Protein AF-A0A3M1CZM2-F1 (afdb_monomer_lite)

pLDDT: mean 78.61, std 16.04, range [31.3, 98.06]

Structure (mmCIF, N/CA/C/O backbone):
data_AF-A0A3M1CZM2-F1
#
_entry.id   AF-A0A3M1CZM2-F1
#
loop_
_atom_site.group_PDB
_atom_site.id
_atom_site.type_symbol
_atom_site.label_atom_id
_atom_site.label_alt_id
_atom_site.label_comp_id
_atom_site.label_asym_id
_atom_site.label_entity_id
_atom_site.label_seq_id
_atom_site.pdbx_PDB_ins_code
_atom_site.Cartn_x
_atom_site.Cartn_y
_atom_site.Cartn_z
_atom_site.occupancy
_atom_site.B_iso_or_equiv
_atom_site.auth_seq_id
_atom_site.auth_comp_id
_atom_site.auth_asym_id
_atom_site.auth_atom_id
_atom_site.pdbx_PDB_model_num
ATOM 1 N N . MET A 1 1 ? 29.796 25.997 25.587 1.00 50.44 1 MET A N 1
ATOM 2 C CA . MET A 1 1 ? 30.594 25.702 24.378 1.00 50.44 1 MET A CA 1
ATOM 3 C C . MET A 1 1 ? 29.702 25.393 23.178 1.00 50.44 1 MET A C 1
ATOM 5 O O . MET A 1 1 ? 29.888 26.042 22.162 1.00 50.44 1 MET A O 1
ATOM 9 N N . GLU A 1 2 ? 28.691 24.521 23.288 1.00 53.06 2 GLU A N 1
ATOM 10 C CA . GLU A 1 2 ? 27.811 24.169 22.147 1.00 53.06 2 GLU A CA 1
ATOM 11 C C . GLU A 1 2 ? 26.982 25.336 21.575 1.00 53.06 2 GLU A C 1
ATOM 13 O O . GLU A 1 2 ? 26.839 25.456 20.361 1.00 53.06 2 GLU A O 1
ATOM 18 N N . LEU A 1 3 ? 26.502 26.249 22.427 1.00 53.00 3 LEU A N 1
ATOM 19 C CA . LEU A 1 3 ? 25.772 27.451 21.992 1.00 53.00 3 LEU A CA 1
ATOM 20 C C . LEU A 1 3 ? 26.647 28.432 21.196 1.00 53.00 3 LEU A C 1
ATOM 22 O O . LEU A 1 3 ? 26.184 28.976 20.203 1.00 53.00 3 LEU A O 1
ATOM 26 N N . GLY A 1 4 ? 27.913 28.615 21.586 1.00 54.09 4 GLY A N 1
ATOM 27 C CA . GLY A 1 4 ? 28.852 29.476 20.853 1.00 54.09 4 GLY A CA 1
ATOM 28 C C . GLY A 1 4 ? 29.170 28.917 19.465 1.00 54.09 4 GLY A C 1
ATOM 29 O O . GLY A 1 4 ? 29.068 29.632 18.479 1.00 54.09 4 GLY A O 1
ATOM 30 N N . SER A 1 5 ? 29.426 27.606 19.378 1.00 56.72 5 SER A N 1
ATOM 31 C CA . SER A 1 5 ? 29.624 26.910 18.097 1.00 56.72 5 SER A CA 1
ATOM 32 C C . SER A 1 5 ? 28.388 26.959 17.196 1.00 56.72 5 SER A C 1
ATOM 34 O O . SER A 1 5 ? 28.531 27.034 15.977 1.00 56.72 5 SER A O 1
ATOM 36 N N . SER A 1 6 ? 27.187 26.903 17.778 1.00 53.47 6 SER A N 1
ATOM 37 C CA . SER A 1 6 ? 25.943 26.994 17.013 1.00 53.47 6 SER A CA 1
ATOM 38 C C . SER A 1 6 ? 25.728 28.408 16.474 1.00 53.47 6 SER A C 1
ATOM 40 O O . SER A 1 6 ? 25.330 28.542 15.327 1.00 53.47 6 SER A O 1
ATOM 42 N N . LEU A 1 7 ? 26.032 29.448 17.263 1.00 54.66 7 LEU A N 1
ATOM 43 C CA . LEU A 1 7 ? 25.877 30.858 16.882 1.00 54.66 7 LEU A CA 1
ATOM 44 C C . LEU A 1 7 ? 26.894 31.307 15.820 1.00 54.66 7 LEU A C 1
ATOM 46 O O . LEU A 1 7 ? 26.490 31.952 14.851 1.00 54.66 7 LEU A O 1
ATOM 50 N N . ASP A 1 8 ? 28.158 30.882 15.927 1.00 55.34 8 ASP A N 1
ATOM 51 C CA . ASP A 1 8 ? 29.165 31.109 14.877 1.00 55.34 8 ASP A CA 1
ATOM 52 C C . ASP A 1 8 ? 28.747 30.434 13.557 1.00 55.34 8 ASP A C 1
ATOM 54 O O . ASP A 1 8 ? 28.902 31.011 12.480 1.00 55.34 8 ASP A O 1
ATOM 58 N N . GLY A 1 9 ? 28.137 29.242 13.629 1.00 49.53 9 GLY A N 1
ATOM 59 C CA . GLY A 1 9 ? 27.599 28.523 12.468 1.00 49.53 9 GLY A CA 1
ATOM 60 C C . GLY A 1 9 ? 26.443 29.234 11.750 1.00 49.53 9 GLY A C 1
ATOM 61 O O . GLY A 1 9 ? 26.185 28.930 10.586 1.00 49.53 9 GLY A O 1
ATOM 62 N N . VAL A 1 10 ? 25.774 30.192 12.407 1.00 49.44 10 VAL A N 1
ATOM 63 C CA . VAL A 1 10 ? 24.727 31.048 11.810 1.00 49.44 10 VAL A CA 1
ATOM 64 C C . VAL A 1 10 ? 25.208 32.490 11.571 1.00 49.44 10 VAL A C 1
ATOM 66 O O . VAL A 1 10 ? 24.404 33.352 11.225 1.00 49.44 10 VAL A O 1
ATOM 69 N N . GLY A 1 11 ? 26.511 32.761 11.727 1.00 47.94 11 GLY A N 1
ATOM 70 C CA . GLY A 1 11 ? 27.131 34.049 11.397 1.00 47.94 11 GLY A CA 1
ATOM 71 C C . GLY A 1 11 ? 27.149 35.096 12.517 1.00 47.94 11 GLY A C 1
ATOM 72 O O . GLY A 1 11 ? 27.470 36.252 12.247 1.00 47.94 11 GLY A O 1
ATOM 73 N N . PHE A 1 12 ? 26.838 34.724 13.763 1.00 58.41 12 PHE A N 1
ATOM 74 C CA . PHE A 1 12 ? 26.950 35.616 14.922 1.00 58.41 12 PHE A CA 1
ATOM 75 C C . PHE A 1 12 ? 28.270 35.364 15.649 1.00 58.41 12 PHE A C 1
ATOM 77 O O . PHE A 1 12 ? 28.382 34.398 16.397 1.00 58.41 12 PHE A O 1
ATOM 84 N N . GLY A 1 13 ? 29.257 36.240 15.437 1.00 56.59 13 GLY A N 1
ATOM 85 C CA . GLY A 1 13 ? 30.571 36.132 16.073 1.00 56.59 13 GLY A CA 1
ATOM 86 C C . GLY A 1 13 ? 30.497 36.363 17.582 1.00 56.59 13 GLY A C 1
ATOM 87 O O . GLY A 1 13 ? 30.285 37.489 18.034 1.00 56.59 13 GLY A O 1
ATOM 88 N N . VAL A 1 14 ? 30.693 35.312 18.381 1.00 57.97 14 VAL A N 1
ATOM 89 C CA . VAL A 1 14 ? 30.742 35.435 19.849 1.00 57.97 14 VAL A CA 1
ATOM 90 C C . VAL A 1 14 ? 32.195 35.565 20.306 1.00 57.97 14 VAL A C 1
ATOM 92 O O . VAL A 1 14 ? 32.885 34.575 20.533 1.00 57.97 14 VAL A O 1
ATOM 95 N N . HIS A 1 15 ? 32.670 36.800 20.481 1.00 58.44 15 HIS A N 1
ATOM 96 C CA . HIS A 1 15 ? 34.063 37.064 20.872 1.00 58.44 15 HIS A CA 1
ATOM 97 C C . HIS A 1 15 ? 34.332 36.958 22.389 1.00 58.44 15 HIS A C 1
ATOM 99 O O . HIS A 1 15 ? 35.487 36.814 22.786 1.00 58.44 15 HIS A O 1
ATOM 105 N N . ASP A 1 16 ? 33.294 36.974 23.239 1.00 65.50 16 ASP A N 1
ATOM 106 C CA . ASP A 1 16 ? 33.402 36.786 24.697 1.00 65.50 16 ASP A CA 1
ATOM 107 C C . ASP A 1 16 ? 32.491 35.644 25.186 1.00 65.50 16 ASP A C 1
ATOM 109 O O . ASP A 1 16 ? 31.313 35.815 25.517 1.00 65.50 16 ASP A O 1
ATOM 113 N N . LEU A 1 17 ? 33.072 34.445 25.258 1.00 64.19 17 LEU A N 1
ATOM 114 C CA . LEU A 1 17 ? 32.402 33.231 25.730 1.00 64.19 17 LEU A CA 1
ATOM 115 C C . LEU A 1 17 ? 32.014 33.293 27.218 1.00 64.19 17 LEU A C 1
ATOM 117 O O . LEU A 1 17 ? 31.078 32.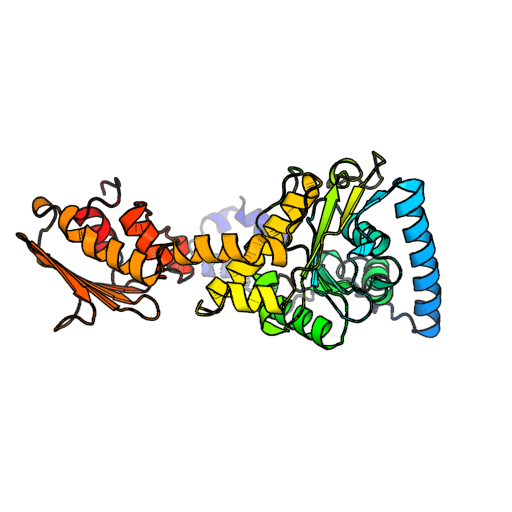603 27.630 1.00 64.19 17 LEU A O 1
ATOM 121 N N . GLY A 1 18 ? 32.701 34.112 28.021 1.00 66.75 18 GLY A N 1
ATOM 122 C CA . GLY A 1 18 ? 32.397 34.288 29.439 1.00 66.75 18 GLY A CA 1
ATOM 123 C C . GLY A 1 18 ? 31.120 35.098 29.656 1.00 66.75 18 GLY A C 1
ATOM 124 O O . GLY A 1 18 ? 30.357 34.809 30.579 1.00 66.75 18 GLY A O 1
ATOM 125 N N . ALA A 1 19 ? 30.849 36.082 28.795 1.00 64.56 19 ALA A N 1
ATOM 126 C CA . ALA A 1 19 ? 29.593 36.830 28.801 1.00 64.56 19 ALA A CA 1
ATOM 127 C C . ALA A 1 19 ? 28.396 35.968 28.376 1.00 64.56 19 ALA A C 1
ATOM 129 O O . ALA A 1 19 ? 27.354 36.022 29.029 1.00 64.56 19 ALA A O 1
ATOM 130 N N . LEU A 1 20 ? 28.573 35.097 27.376 1.00 67.25 20 LEU A N 1
ATOM 131 C CA . LEU A 1 20 ? 27.523 34.193 26.889 1.00 67.25 20 LEU A CA 1
ATOM 132 C C . LEU A 1 20 ? 27.038 33.213 27.975 1.00 67.25 20 LEU A C 1
ATOM 134 O O . LEU A 1 20 ? 25.856 32.895 28.054 1.00 67.25 20 LEU A O 1
ATOM 138 N N . GLN A 1 21 ? 27.940 32.756 28.851 1.00 68.62 21 GLN A N 1
ATOM 139 C CA . GLN A 1 21 ? 27.604 31.867 29.972 1.00 68.62 21 GLN A CA 1
ATOM 140 C C . GLN A 1 21 ? 26.800 32.552 31.088 1.00 68.62 21 GLN A C 1
ATOM 142 O O . GLN A 1 21 ? 26.213 31.864 31.923 1.00 68.62 21 GLN A O 1
ATOM 147 N N . ARG A 1 22 ? 26.778 33.891 31.128 1.00 70.62 22 ARG A N 1
ATOM 148 C CA . ARG A 1 22 ? 26.026 34.670 32.125 1.00 70.62 22 ARG A CA 1
ATOM 149 C C . ARG A 1 22 ? 24.612 35.030 31.663 1.00 70.62 22 ARG A C 1
ATOM 151 O O . ARG A 1 22 ? 23.812 35.452 32.498 1.00 70.62 22 ARG A O 1
ATOM 158 N N . CYS A 1 23 ? 24.295 34.847 30.381 1.00 76.38 23 CYS A N 1
ATOM 159 C CA . CYS A 1 23 ? 22.955 35.050 29.832 1.00 76.38 23 CYS A CA 1
ATOM 160 C C . CYS A 1 23 ? 21.978 34.016 30.412 1.00 76.38 23 CYS A C 1
ATOM 162 O O . CYS A 1 23 ? 22.258 32.817 30.395 1.00 76.38 23 CYS A O 1
ATOM 164 N N . ARG A 1 24 ? 20.825 34.466 30.924 1.00 64.25 24 ARG A N 1
ATOM 165 C CA . ARG A 1 24 ? 19.804 33.579 31.518 1.00 64.25 24 ARG A CA 1
ATOM 166 C C . ARG A 1 24 ? 18.546 33.470 30.664 1.00 64.25 24 ARG A C 1
ATOM 168 O O . ARG A 1 24 ? 17.758 32.549 30.858 1.00 64.25 24 ARG A O 1
ATOM 175 N N . THR A 1 25 ? 18.358 34.391 29.726 1.00 65.88 25 THR A N 1
ATOM 176 C CA . THR A 1 25 ? 17.197 34.448 28.838 1.00 65.88 25 THR A CA 1
ATOM 177 C C . THR A 1 25 ? 17.619 34.649 27.383 1.00 65.88 25 THR A C 1
ATOM 179 O O . THR A 1 25 ? 18.720 35.118 27.094 1.00 65.88 25 THR A O 1
ATOM 182 N N . ALA A 1 26 ? 16.727 34.324 26.443 1.00 56.38 26 ALA A N 1
ATOM 183 C CA . ALA A 1 26 ? 16.965 34.550 25.015 1.00 56.38 26 ALA A CA 1
ATOM 184 C C . ALA A 1 26 ? 17.169 36.041 24.679 1.00 56.38 26 ALA A C 1
ATOM 186 O O . ALA A 1 26 ? 17.929 36.367 23.772 1.00 56.38 26 ALA A O 1
ATOM 187 N N . ALA A 1 27 ? 16.544 36.945 25.441 1.00 62.66 27 ALA A N 1
ATOM 188 C CA . ALA A 1 27 ? 16.723 38.386 25.287 1.00 62.66 27 ALA A CA 1
ATOM 189 C C . ALA A 1 27 ? 18.147 38.837 25.658 1.00 62.66 27 ALA A C 1
ATOM 191 O O . ALA A 1 27 ? 18.719 39.666 24.954 1.00 62.66 27 ALA A O 1
ATOM 192 N N . ASP A 1 28 ? 18.748 38.242 26.696 1.00 69.25 28 ASP A N 1
ATOM 193 C CA . ASP A 1 28 ? 20.131 38.538 27.099 1.00 69.25 28 ASP A CA 1
ATOM 194 C C . ASP A 1 28 ? 21.133 38.128 26.015 1.00 69.25 28 ASP A C 1
ATOM 196 O O . ASP A 1 28 ? 22.135 38.806 25.798 1.00 69.25 28 ASP A O 1
ATOM 200 N N . VAL A 1 29 ? 20.857 37.018 25.321 1.00 64.38 29 VAL A N 1
ATOM 201 C CA . VAL A 1 29 ? 21.689 36.540 24.211 1.00 64.38 29 VAL A CA 1
ATOM 202 C C . VAL A 1 29 ? 21.583 37.502 23.030 1.00 64.38 29 VAL A C 1
ATOM 204 O O . VAL A 1 29 ? 22.610 37.941 22.527 1.00 64.38 29 VAL A O 1
ATOM 207 N N . VAL A 1 30 ? 20.369 37.905 22.640 1.00 67.38 30 VAL A N 1
ATOM 208 C CA . VAL A 1 30 ? 20.138 38.878 21.554 1.00 67.38 30 VAL A CA 1
ATOM 209 C C . VAL A 1 30 ? 20.770 40.241 21.858 1.00 67.38 30 VAL A C 1
ATOM 211 O O . VAL A 1 30 ? 21.308 40.881 20.959 1.00 67.38 30 VAL A O 1
ATOM 214 N N . ALA A 1 31 ? 20.760 40.683 23.117 1.00 70.31 31 ALA A N 1
ATOM 215 C CA . ALA A 1 31 ? 21.443 41.909 23.526 1.00 70.31 31 ALA A CA 1
ATOM 216 C C . ALA A 1 31 ? 22.976 41.794 23.430 1.00 70.31 31 ALA A C 1
ATOM 218 O O . ALA A 1 31 ? 23.640 42.780 23.119 1.00 70.31 31 ALA A O 1
ATOM 219 N N . LEU A 1 32 ? 23.531 40.602 23.675 1.00 71.06 32 LEU A N 1
ATOM 220 C CA . LEU A 1 32 ? 24.971 40.346 23.622 1.00 71.06 32 LEU A CA 1
ATOM 221 C C . LEU A 1 32 ? 25.495 40.163 22.188 1.00 71.06 32 LEU A C 1
ATOM 223 O O . LEU A 1 32 ? 26.581 40.646 21.881 1.00 71.06 32 LEU A O 1
ATOM 227 N N . VAL A 1 33 ? 24.746 39.475 21.319 1.00 66.50 33 VAL A N 1
ATOM 228 C CA . VAL A 1 33 ? 25.153 39.199 19.924 1.00 66.50 33 VAL A CA 1
ATOM 229 C C . VAL A 1 33 ? 24.615 40.211 18.905 1.00 66.50 33 VAL A C 1
ATOM 231 O O . VAL A 1 33 ? 24.969 40.147 17.730 1.00 66.50 33 VAL A O 1
ATOM 234 N N . GLY A 1 34 ? 23.788 41.160 19.353 1.00 63.00 34 GLY A N 1
ATOM 235 C CA . GLY A 1 34 ? 23.039 42.072 18.493 1.00 63.00 34 GLY A CA 1
ATOM 236 C C . GLY A 1 34 ? 21.768 41.426 17.932 1.00 63.00 34 GLY A C 1
ATOM 237 O O . GLY A 1 34 ? 21.673 40.208 17.768 1.00 63.00 34 GLY A O 1
ATOM 238 N N . ALA A 1 35 ? 20.757 42.249 17.635 1.00 54.09 35 ALA A N 1
ATOM 239 C CA . ALA A 1 35 ? 19.578 41.781 16.912 1.00 54.09 35 ALA A CA 1
ATOM 240 C C . ALA A 1 35 ? 20.000 41.214 15.545 1.00 54.09 35 ALA A C 1
ATOM 242 O O . ALA A 1 35 ? 20.901 41.779 14.916 1.00 54.09 35 ALA A O 1
ATOM 243 N N . PRO A 1 36 ? 19.367 40.124 15.069 1.00 47.31 36 PRO A N 1
ATOM 244 C CA . PRO A 1 36 ? 19.685 39.570 13.764 1.00 47.31 36 PRO A CA 1
ATOM 245 C C . PRO A 1 36 ? 19.554 40.668 12.707 1.00 47.31 36 PRO A C 1
ATOM 247 O O . PRO A 1 36 ? 18.567 41.411 12.745 1.00 47.31 36 PRO A O 1
ATOM 250 N N . PRO A 1 37 ? 20.521 40.808 11.782 1.00 47.00 37 PRO A N 1
ATOM 251 C CA . PRO A 1 37 ? 20.386 41.774 10.709 1.00 47.00 37 PRO A CA 1
ATOM 252 C C . PRO A 1 37 ? 19.080 41.476 9.972 1.00 47.00 37 PRO A C 1
ATOM 254 O O . PRO A 1 37 ? 18.853 40.361 9.493 1.00 47.00 37 PRO A O 1
ATOM 257 N N . ALA A 1 38 ? 18.188 42.464 9.930 1.00 47.16 38 ALA A N 1
ATOM 258 C CA . ALA A 1 38 ? 17.008 42.403 9.091 1.00 47.16 38 ALA A CA 1
ATOM 259 C C . ALA A 1 38 ? 17.497 42.345 7.639 1.00 47.16 38 ALA A C 1
ATOM 261 O O . ALA A 1 38 ? 17.958 43.345 7.100 1.00 47.16 38 ALA A O 1
ATOM 262 N N . GLY A 1 39 ? 17.457 41.154 7.042 1.00 45.34 39 GLY A N 1
ATOM 263 C CA . GLY A 1 39 ? 17.901 40.944 5.668 1.00 45.34 39 GLY A CA 1
ATOM 264 C C . GLY A 1 39 ? 19.419 40.872 5.520 1.00 45.34 39 GLY A C 1
ATOM 265 O O . GLY A 1 39 ? 20.019 41.682 4.823 1.00 45.34 39 GLY A O 1
ATOM 266 N N . GLY A 1 40 ? 20.045 39.859 6.118 1.00 31.30 40 GLY A N 1
ATOM 267 C CA . GLY A 1 40 ? 21.225 39.281 5.487 1.00 31.30 40 GLY A CA 1
ATOM 268 C C . GLY A 1 40 ? 20.744 38.487 4.280 1.00 31.30 40 GLY A C 1
ATOM 269 O O . GLY A 1 40 ? 20.200 37.397 4.454 1.00 31.30 40 GLY A O 1
ATOM 270 N N . GLU A 1 41 ? 20.875 39.047 3.077 1.00 33.97 41 GLU A N 1
ATOM 271 C CA . GLU A 1 41 ? 20.830 38.257 1.850 1.00 33.97 41 GLU A CA 1
ATOM 272 C C . GLU A 1 41 ? 21.772 37.072 2.063 1.00 33.97 41 GLU A C 1
ATOM 274 O O . GLU A 1 41 ? 22.988 37.244 2.177 1.00 33.97 41 GLU A O 1
ATOM 279 N N . ALA A 1 42 ? 21.205 35.869 2.196 1.00 31.34 42 ALA A N 1
ATOM 280 C CA . ALA A 1 42 ? 21.972 34.651 2.036 1.00 31.34 42 ALA A CA 1
ATOM 281 C C . ALA A 1 42 ? 22.743 34.849 0.738 1.00 31.34 42 ALA A C 1
ATOM 283 O O . ALA A 1 42 ? 22.101 35.079 -0.287 1.00 31.34 42 ALA A O 1
ATOM 284 N N . GLN A 1 43 ? 24.079 34.865 0.814 1.00 32.00 43 GLN A N 1
ATOM 285 C CA . GLN A 1 43 ? 24.947 35.028 -0.343 1.00 32.00 43 GLN A CA 1
ATOM 286 C C . GLN A 1 43 ? 24.378 34.129 -1.431 1.00 32.00 43 GLN A C 1
ATOM 288 O O . GLN A 1 43 ? 24.404 32.903 -1.284 1.00 32.00 43 GLN A O 1
ATOM 293 N N . GLY A 1 44 ? 23.741 34.751 -2.426 1.00 32.91 44 GLY A N 1
ATOM 294 C CA . GLY A 1 44 ? 22.951 34.036 -3.402 1.00 32.91 44 GLY A CA 1
ATOM 295 C C . GLY A 1 44 ? 23.874 33.024 -4.037 1.00 32.91 44 GLY A C 1
ATOM 296 O O . GLY A 1 44 ? 24.787 33.385 -4.782 1.00 32.91 44 GLY A O 1
ATOM 297 N N . ARG A 1 45 ? 23.653 31.742 -3.737 1.00 34.81 45 ARG A N 1
ATOM 298 C CA . ARG A 1 45 ? 23.979 30.716 -4.711 1.00 34.81 45 ARG A CA 1
ATOM 299 C C . ARG A 1 45 ? 23.257 31.223 -5.946 1.00 34.81 45 ARG A C 1
ATOM 301 O O . ARG A 1 45 ? 22.055 31.452 -5.870 1.00 34.81 45 ARG A O 1
ATOM 308 N N . GLN A 1 46 ? 24.005 31.590 -6.982 1.00 34.28 46 GLN A N 1
ATOM 309 C CA . GLN A 1 46 ? 23.397 31.995 -8.236 1.00 34.28 46 GLN A CA 1
ATOM 310 C C . GLN A 1 46 ? 22.518 30.812 -8.630 1.00 34.28 46 GLN A C 1
ATOM 312 O O . GLN A 1 46 ? 23.042 29.778 -9.046 1.00 34.28 46 GLN A O 1
ATOM 317 N N . ASP A 1 47 ? 21.216 30.915 -8.370 1.00 49.47 47 ASP A N 1
ATOM 318 C CA . ASP A 1 47 ? 20.230 29.981 -8.870 1.00 49.47 47 ASP A CA 1
ATOM 319 C C . ASP A 1 47 ? 20.222 30.252 -10.367 1.00 49.47 47 ASP A C 1
ATOM 321 O O . ASP A 1 47 ? 19.510 31.114 -10.880 1.00 49.47 47 ASP A O 1
ATOM 325 N N . GLU A 1 48 ? 21.163 29.603 -11.056 1.00 48.00 48 GLU A N 1
ATOM 326 C CA . GLU A 1 48 ? 21.168 29.551 -12.501 1.00 48.00 48 GLU A CA 1
ATOM 327 C C . GLU A 1 48 ? 19.763 29.120 -12.926 1.00 48.00 48 GLU A C 1
ATOM 329 O O . GLU A 1 48 ? 19.223 28.174 -12.338 1.00 48.00 48 GLU A O 1
ATOM 334 N N . PRO A 1 49 ? 19.159 29.801 -13.912 1.00 52.94 49 PRO A N 1
ATOM 335 C CA . PRO A 1 49 ? 17.784 29.531 -14.288 1.00 52.94 49 PRO A CA 1
ATOM 336 C C . PRO A 1 49 ? 17.605 28.034 -14.590 1.00 52.94 49 PRO A C 1
ATOM 338 O O . PRO A 1 49 ? 18.505 27.423 -15.189 1.00 52.94 49 PRO A O 1
ATOM 341 N N . PRO A 1 50 ? 16.483 27.428 -14.157 1.00 60.97 50 PRO A N 1
ATOM 342 C CA . PRO A 1 50 ? 16.196 26.032 -14.449 1.00 60.97 50 PRO A CA 1
ATOM 343 C C . PRO A 1 50 ? 16.279 25.796 -15.960 1.00 60.97 50 PRO A C 1
ATOM 345 O O . PRO A 1 50 ? 15.855 26.625 -16.767 1.00 60.97 50 PRO A O 1
ATOM 348 N N . ILE A 1 51 ? 16.904 24.683 -16.348 1.00 67.94 51 ILE A N 1
ATOM 349 C CA . ILE A 1 51 ? 17.103 24.354 -17.760 1.00 67.94 51 ILE A CA 1
ATOM 350 C C . ILE A 1 51 ? 15.778 23.830 -18.303 1.00 67.94 51 ILE A C 1
ATOM 352 O O . ILE A 1 51 ? 15.471 22.653 -18.139 1.00 67.94 51 ILE A O 1
ATOM 356 N N . GLU A 1 52 ? 15.029 24.687 -18.985 1.00 66.81 52 GLU A N 1
ATOM 357 C CA . GLU A 1 52 ? 13.836 24.275 -19.718 1.00 66.81 52 GLU A CA 1
ATOM 358 C C . GLU A 1 52 ? 14.239 23.626 -21.047 1.00 66.81 52 GLU A C 1
ATOM 360 O O . GLU A 1 52 ? 14.812 24.267 -21.931 1.00 66.81 52 GLU A O 1
ATOM 365 N N . LEU A 1 53 ? 13.954 22.331 -21.198 1.00 67.62 53 LEU A N 1
ATOM 366 C CA . LEU A 1 53 ? 14.156 21.618 -22.459 1.00 67.62 53 LEU A CA 1
ATOM 367 C C . LEU A 1 53 ? 12.884 21.715 -23.318 1.00 67.62 53 LEU A C 1
ATOM 369 O O . LEU A 1 53 ? 11.849 21.185 -22.907 1.00 67.62 53 LEU A O 1
ATOM 373 N N . PRO A 1 54 ? 12.934 22.327 -24.519 1.00 77.94 54 PRO A N 1
ATOM 374 C CA . PRO A 1 54 ? 11.793 22.345 -25.428 1.00 77.94 54 PRO A CA 1
ATOM 375 C C . PRO A 1 54 ? 11.341 20.923 -25.769 1.00 77.94 54 PRO A C 1
ATOM 377 O O . PRO A 1 54 ? 12.175 20.047 -25.995 1.00 77.94 54 PRO A O 1
ATOM 380 N N . GLU A 1 55 ? 10.033 20.696 -25.887 1.00 76.31 55 GLU A N 1
ATOM 381 C CA . GLU A 1 55 ? 9.475 19.353 -26.120 1.00 76.31 55 GLU A CA 1
ATOM 382 C C . GLU A 1 55 ? 10.006 18.670 -27.391 1.00 76.31 55 GLU A C 1
ATOM 384 O O . GLU A 1 55 ? 10.266 17.469 -27.401 1.00 76.31 55 GLU A O 1
ATOM 389 N N . VAL A 1 56 ? 10.302 19.454 -28.431 1.00 75.31 56 VAL A N 1
ATOM 390 C CA . VAL A 1 56 ? 10.918 18.974 -29.683 1.00 75.31 56 VAL A CA 1
ATOM 391 C C . VAL A 1 56 ? 12.305 18.347 -29.455 1.00 75.31 56 VAL A C 1
ATOM 393 O O . VAL A 1 56 ? 12.731 17.491 -30.225 1.00 75.31 56 VAL A O 1
ATOM 396 N N . VAL A 1 57 ? 13.005 18.743 -28.389 1.00 74.56 57 VAL A N 1
ATOM 397 C CA . VAL A 1 57 ? 14.313 18.202 -27.983 1.00 74.56 57 VAL A CA 1
ATOM 398 C C . VAL A 1 57 ? 14.155 17.146 -26.886 1.00 74.56 57 VAL A C 1
ATOM 400 O O . VAL A 1 57 ? 14.839 16.123 -26.901 1.00 74.56 57 VAL A O 1
ATOM 403 N N . ALA A 1 58 ? 13.246 17.372 -25.936 1.00 72.12 58 ALA A N 1
ATOM 404 C CA . ALA A 1 58 ? 13.040 16.487 -24.796 1.00 72.12 58 ALA A CA 1
ATOM 405 C C . ALA A 1 58 ? 12.453 15.127 -25.207 1.00 72.12 58 ALA A C 1
ATOM 407 O O . ALA A 1 58 ? 12.905 14.101 -24.702 1.00 72.12 58 ALA A O 1
ATOM 408 N N . ALA A 1 59 ? 11.502 15.097 -26.145 1.00 72.44 59 ALA A N 1
ATOM 409 C CA . ALA A 1 59 ? 10.878 13.863 -26.622 1.00 72.44 59 ALA A CA 1
ATOM 410 C C . ALA A 1 59 ? 11.884 12.851 -27.212 1.00 72.44 59 ALA A C 1
ATOM 412 O O . ALA A 1 59 ? 11.991 11.754 -26.660 1.00 72.44 59 ALA A O 1
ATOM 413 N N . PRO A 1 60 ? 12.702 13.191 -28.231 1.00 73.88 60 PRO A N 1
ATOM 414 C CA . PRO A 1 60 ? 13.670 12.237 -28.777 1.00 73.88 60 PRO A CA 1
ATOM 415 C C . PRO A 1 60 ? 14.741 11.825 -27.755 1.00 73.88 60 PRO A C 1
ATOM 417 O O . PRO A 1 60 ? 15.217 10.688 -27.773 1.00 73.88 60 PRO A O 1
ATOM 420 N N . LEU A 1 61 ? 15.108 12.714 -26.824 1.00 74.31 61 LEU A N 1
ATOM 421 C CA . LEU A 1 61 ? 16.043 12.386 -25.748 1.00 74.31 61 LEU A CA 1
ATOM 422 C C . LEU A 1 61 ? 15.439 11.392 -24.742 1.00 74.31 61 LEU A C 1
ATOM 424 O O . LEU A 1 61 ? 16.132 10.467 -24.311 1.00 74.31 61 LEU A O 1
ATOM 428 N N . ARG A 1 62 ? 14.153 11.541 -24.397 1.00 77.19 62 ARG A N 1
ATOM 429 C CA . ARG A 1 62 ? 13.414 10.579 -23.564 1.00 77.19 62 ARG A CA 1
ATOM 430 C C . ARG A 1 62 ? 13.355 9.207 -24.214 1.00 77.19 62 ARG A C 1
ATOM 432 O O . ARG A 1 62 ? 13.607 8.220 -23.525 1.00 77.19 62 ARG A O 1
ATOM 439 N N . ASP A 1 63 ? 13.093 9.146 -25.515 1.00 74.81 63 ASP A N 1
ATOM 440 C CA . ASP A 1 63 ? 13.032 7.885 -26.256 1.00 74.81 63 ASP A CA 1
ATOM 441 C C . ASP A 1 63 ? 14.394 7.180 -26.261 1.00 74.81 63 ASP A C 1
ATOM 443 O O . ASP A 1 63 ? 14.496 5.992 -25.935 1.00 74.81 63 ASP A O 1
ATOM 447 N N . ALA A 1 64 ? 15.470 7.928 -26.527 1.00 75.94 64 ALA A N 1
ATOM 448 C CA . ALA A 1 64 ? 16.834 7.411 -26.454 1.00 75.94 64 ALA A CA 1
ATOM 449 C C . ALA A 1 64 ? 17.176 6.901 -25.041 1.00 75.94 64 ALA A C 1
ATOM 451 O O . ALA A 1 64 ? 17.696 5.793 -24.876 1.00 75.94 64 ALA A O 1
ATOM 452 N N . MET A 1 65 ? 16.828 7.660 -23.999 1.00 77.25 65 MET A N 1
ATOM 453 C CA . MET A 1 65 ? 17.002 7.233 -22.609 1.00 77.25 65 MET A CA 1
ATOM 454 C C . MET A 1 65 ? 16.183 5.992 -22.267 1.00 77.25 65 MET A C 1
ATOM 456 O O . MET A 1 65 ? 16.679 5.123 -21.551 1.00 77.25 65 MET A O 1
ATOM 460 N N . ALA A 1 66 ? 14.952 5.880 -22.764 1.00 75.50 66 ALA A N 1
ATOM 461 C CA . ALA A 1 66 ? 14.119 4.706 -22.551 1.00 75.50 66 ALA A CA 1
ATOM 462 C C . ALA A 1 66 ? 14.768 3.458 -23.165 1.00 75.50 66 ALA A C 1
ATOM 464 O O . ALA A 1 66 ? 14.756 2.395 -22.545 1.00 75.50 66 ALA A O 1
ATOM 465 N N . VAL A 1 67 ? 15.403 3.572 -24.337 1.00 80.62 67 VAL A N 1
ATOM 466 C CA . VAL A 1 67 ? 16.197 2.484 -24.936 1.00 80.62 67 VAL A CA 1
ATOM 467 C C . VAL A 1 67 ? 17.389 2.112 -24.050 1.00 80.62 67 VAL A C 1
ATOM 469 O O . VAL A 1 67 ? 17.549 0.937 -23.714 1.00 80.62 67 VAL A O 1
ATOM 472 N N . VAL A 1 68 ? 18.177 3.092 -23.598 1.00 81.12 68 VAL A N 1
ATOM 473 C CA . VAL A 1 68 ? 19.333 2.853 -22.712 1.00 81.12 68 VAL A CA 1
ATOM 474 C C . VAL A 1 68 ? 18.902 2.196 -21.399 1.00 81.12 68 VAL A C 1
ATOM 476 O O . VAL A 1 68 ? 19.490 1.201 -20.976 1.00 81.12 68 VAL A O 1
ATOM 479 N N . GLN A 1 69 ? 17.842 2.702 -20.767 1.00 79.00 69 GLN A N 1
ATOM 480 C CA . GLN A 1 69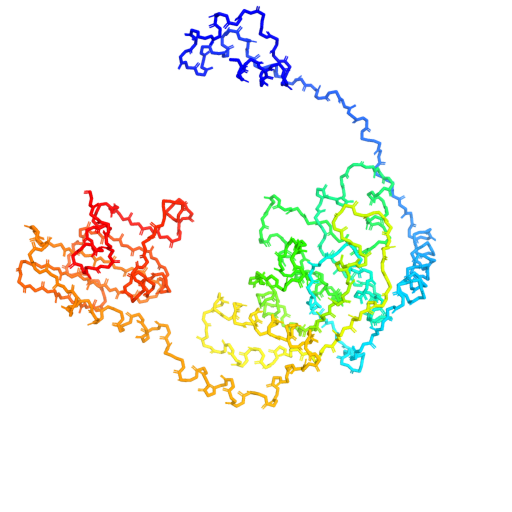 ? 17.289 2.133 -19.541 1.00 79.00 69 GLN A CA 1
ATOM 481 C C . GLN A 1 69 ? 16.754 0.719 -19.772 1.00 79.00 69 GLN A C 1
ATOM 483 O O . GLN A 1 69 ? 16.965 -0.141 -18.918 1.00 79.00 69 GLN A O 1
ATOM 488 N N . ARG A 1 70 ? 16.094 0.439 -20.903 1.00 83.00 70 ARG A N 1
ATOM 489 C CA . ARG A 1 70 ? 15.633 -0.918 -21.236 1.00 83.00 70 ARG A CA 1
ATOM 490 C C . ARG A 1 70 ? 16.802 -1.891 -21.352 1.00 83.00 70 ARG A C 1
ATOM 492 O O . ARG A 1 70 ? 16.748 -2.951 -20.738 1.00 83.00 70 ARG A O 1
ATOM 499 N N . HIS A 1 71 ? 17.865 -1.515 -22.057 1.00 83.31 71 HIS A N 1
ATOM 500 C CA . HIS A 1 71 ? 19.055 -2.355 -22.201 1.00 83.31 71 HIS A CA 1
ATOM 501 C C . HIS A 1 71 ? 19.776 -2.561 -20.859 1.00 83.31 71 HIS A C 1
ATOM 503 O O . HIS A 1 71 ? 20.110 -3.687 -20.493 1.00 83.31 71 HIS A O 1
ATOM 509 N N . PHE A 1 72 ? 19.934 -1.500 -20.062 1.00 84.62 72 PHE A N 1
ATOM 510 C CA . PHE A 1 72 ? 20.510 -1.590 -18.720 1.00 84.62 72 PHE A CA 1
ATOM 511 C C . PHE A 1 72 ? 19.702 -2.523 -17.803 1.00 84.62 72 PHE A C 1
ATOM 513 O O . PHE A 1 72 ? 20.263 -3.427 -17.184 1.00 84.62 72 PHE A O 1
ATOM 520 N N . ASN A 1 73 ? 18.379 -2.347 -17.730 1.00 83.56 73 ASN A N 1
ATOM 521 C CA . ASN A 1 73 ? 17.533 -3.173 -16.868 1.00 83.56 73 ASN A CA 1
ATOM 522 C C . ASN A 1 73 ? 17.408 -4.615 -17.386 1.00 83.56 73 ASN A C 1
ATOM 524 O O . ASN A 1 73 ? 17.404 -5.549 -16.588 1.00 83.56 73 ASN A O 1
ATOM 528 N N . GLY A 1 74 ? 17.338 -4.820 -18.699 1.00 83.56 74 GLY A N 1
ATOM 529 C CA . GLY A 1 74 ? 17.226 -6.145 -19.301 1.00 83.56 74 GLY A CA 1
ATOM 530 C C . GLY A 1 74 ? 18.539 -6.920 -19.290 1.00 83.56 74 GLY A C 1
ATOM 531 O O . GLY A 1 74 ? 18.650 -7.941 -18.616 1.00 83.56 74 GLY A O 1
ATOM 532 N N . GLU A 1 75 ? 19.539 -6.435 -20.020 1.00 82.25 75 GLU A N 1
ATOM 533 C CA . GLU A 1 75 ? 20.760 -7.184 -20.335 1.00 82.25 75 GLU A CA 1
ATOM 534 C C . GLU A 1 75 ? 21.839 -7.027 -19.262 1.00 82.25 75 GLU A C 1
ATOM 536 O O . GLU A 1 75 ? 22.467 -8.006 -18.845 1.00 82.25 75 GLU A O 1
ATOM 541 N N . LEU A 1 76 ? 22.039 -5.806 -18.754 1.00 83.31 76 LEU A N 1
ATOM 542 C CA . LEU A 1 76 ? 23.071 -5.568 -17.747 1.00 83.31 76 LEU A CA 1
ATOM 543 C C . LEU A 1 76 ? 22.649 -6.098 -16.375 1.00 83.31 76 LEU A C 1
ATOM 545 O O . LEU A 1 76 ? 23.423 -6.811 -15.741 1.00 83.31 76 LEU A O 1
ATOM 549 N N . LEU A 1 77 ? 21.427 -5.811 -15.925 1.00 85.62 77 LEU A N 1
ATOM 550 C CA . LEU A 1 77 ? 20.919 -6.338 -14.654 1.00 85.62 77 LEU A CA 1
ATOM 551 C C . LEU A 1 77 ? 20.400 -7.780 -14.760 1.00 85.62 77 LEU A C 1
ATOM 553 O O . LEU A 1 77 ? 20.262 -8.445 -13.731 1.00 85.62 77 LEU A O 1
ATOM 557 N N . GLY A 1 78 ? 20.149 -8.289 -15.971 1.00 86.25 78 GLY A N 1
ATOM 558 C CA . GLY A 1 78 ? 19.600 -9.631 -16.177 1.00 86.25 78 GLY A CA 1
ATOM 559 C C . GLY A 1 78 ? 18.189 -9.771 -15.605 1.00 86.25 78 GLY A C 1
ATOM 560 O O . GLY A 1 78 ? 17.892 -10.779 -14.963 1.00 86.25 78 GLY A O 1
ATOM 561 N N . THR A 1 79 ? 17.350 -8.737 -15.744 1.00 92.00 79 THR A N 1
ATOM 562 C CA . THR A 1 79 ? 16.046 -8.694 -15.070 1.00 92.00 79 THR A CA 1
ATOM 563 C C . THR A 1 79 ? 15.055 -9.658 -15.709 1.00 92.00 79 THR A C 1
ATOM 565 O O . THR A 1 79 ? 14.681 -9.514 -16.876 1.00 92.00 79 THR A O 1
ATOM 568 N N . ARG A 1 80 ? 14.548 -10.600 -14.914 1.00 94.50 80 ARG A N 1
ATOM 569 C CA . ARG A 1 80 ? 13.455 -11.495 -15.295 1.00 94.50 80 ARG A CA 1
ATOM 570 C C . ARG A 1 80 ? 12.118 -10.896 -14.877 1.00 94.50 80 ARG A C 1
ATOM 572 O O . ARG A 1 80 ? 11.927 -10.557 -13.714 1.00 94.50 80 ARG A O 1
ATOM 579 N N . VAL A 1 81 ? 11.169 -10.826 -15.807 1.00 96.31 81 VAL A N 1
ATOM 580 C CA . VAL A 1 81 ? 9.811 -10.343 -15.525 1.00 96.31 81 VAL A CA 1
ATOM 581 C C . VAL A 1 81 ? 8.832 -11.509 -15.568 1.00 96.31 81 VAL A C 1
ATOM 583 O O . VAL A 1 81 ? 8.761 -12.236 -16.558 1.00 96.31 81 VAL A O 1
ATOM 586 N N . LEU A 1 82 ? 8.072 -11.690 -14.493 1.00 97.12 82 LEU A N 1
ATOM 587 C CA . LEU A 1 82 ? 7.007 -12.683 -14.376 1.00 97.12 82 LEU A CA 1
ATOM 588 C C . LEU A 1 82 ? 5.656 -11.973 -14.242 1.00 97.12 82 LEU A C 1
ATOM 590 O O . LEU A 1 82 ? 5.569 -10.921 -13.614 1.00 97.12 82 LEU A O 1
ATOM 594 N N . GLY A 1 83 ? 4.597 -12.557 -14.806 1.00 95.81 83 GLY A N 1
ATOM 595 C CA . GLY A 1 83 ? 3.232 -12.052 -14.621 1.00 95.81 83 GLY A CA 1
ATOM 596 C C . GLY A 1 83 ? 2.816 -10.895 -15.535 1.00 95.81 83 GLY A C 1
ATOM 597 O O . GLY A 1 83 ? 1.791 -10.277 -15.280 1.00 95.81 83 GLY A O 1
ATOM 598 N N . ARG A 1 84 ? 3.535 -10.618 -16.636 1.00 95.44 84 ARG A N 1
ATOM 599 C CA . ARG A 1 84 ? 3.130 -9.583 -17.620 1.00 95.44 84 ARG A CA 1
ATOM 600 C C . ARG A 1 84 ? 1.705 -9.759 -18.158 1.00 95.44 84 ARG A C 1
ATOM 602 O O . ARG A 1 84 ? 1.072 -8.779 -18.523 1.00 95.44 84 ARG A O 1
ATOM 609 N N . ALA A 1 85 ? 1.186 -10.987 -18.171 1.00 94.50 85 ALA A N 1
ATOM 610 C CA . ALA A 1 85 ? -0.194 -11.275 -18.562 1.00 94.50 85 ALA A CA 1
ATOM 611 C C . ALA A 1 85 ? -1.250 -10.607 -17.658 1.00 94.50 85 ALA A C 1
ATOM 613 O O . ALA A 1 85 ? -2.386 -10.443 -18.088 1.00 94.50 85 ALA A O 1
ATOM 614 N N . PHE A 1 86 ? -0.886 -10.208 -16.433 1.00 94.94 86 PHE A N 1
ATOM 615 C CA . PHE A 1 86 ? -1.775 -9.501 -15.510 1.00 94.94 86 PHE A CA 1
ATOM 616 C C . PHE A 1 86 ? -1.850 -7.991 -15.757 1.00 94.94 86 PHE A C 1
ATOM 618 O O . PHE A 1 86 ? -2.705 -7.326 -15.172 1.00 94.94 86 PHE A O 1
ATOM 625 N N . ILE A 1 87 ? -0.979 -7.437 -16.609 1.00 95.00 87 ILE A N 1
ATOM 626 C CA . ILE A 1 87 ? -1.021 -6.018 -16.958 1.00 95.00 87 ILE A CA 1
ATOM 627 C C . ILE A 1 87 ? -2.315 -5.758 -17.748 1.00 95.00 87 ILE A C 1
ATOM 629 O O . ILE A 1 87 ? -2.534 -6.386 -18.791 1.00 95.00 87 ILE A O 1
ATOM 633 N N . PRO A 1 88 ? -3.194 -4.861 -17.277 1.00 90.31 88 PRO A N 1
ATOM 634 C CA . PRO A 1 88 ? -4.415 -4.542 -17.999 1.00 90.31 88 PRO A CA 1
ATOM 635 C C . PRO A 1 88 ? -4.096 -3.757 -19.275 1.00 90.31 88 PRO A C 1
ATOM 637 O O . PRO A 1 88 ? -3.110 -3.039 -19.337 1.00 90.31 88 PRO A O 1
ATOM 640 N N . ARG A 1 89 ? -4.935 -3.879 -20.309 1.00 82.12 89 ARG A N 1
ATOM 641 C CA . ARG A 1 89 ? -4.646 -3.268 -21.621 1.00 82.12 89 ARG A CA 1
ATOM 642 C C . ARG A 1 89 ? -5.235 -1.867 -21.812 1.00 82.12 89 ARG A C 1
ATOM 644 O O . ARG A 1 89 ? -4.614 -1.057 -22.479 1.00 82.12 89 ARG A O 1
ATOM 651 N N . ASN A 1 90 ? -6.393 -1.575 -21.207 1.00 82.56 90 ASN A N 1
ATOM 652 C CA . ASN A 1 90 ? -7.202 -0.383 -21.528 1.00 82.56 90 ASN A CA 1
ATOM 653 C C . ASN A 1 90 ? -7.731 0.360 -20.285 1.00 82.56 90 ASN A C 1
ATOM 655 O O . ASN A 1 90 ? -8.826 0.916 -20.306 1.00 82.56 90 ASN A O 1
ATOM 659 N N . ARG A 1 91 ? -7.009 0.308 -19.166 1.00 85.81 91 ARG A N 1
ATOM 660 C CA . ARG A 1 91 ? -7.357 1.057 -17.949 1.00 85.81 91 ARG A CA 1
ATOM 661 C C . ARG A 1 91 ? -6.087 1.495 -17.248 1.00 85.81 91 ARG A C 1
ATOM 663 O O . ARG A 1 91 ? -5.107 0.753 -17.276 1.00 85.81 91 ARG A O 1
ATOM 670 N N . ASN A 1 92 ? -6.114 2.669 -16.635 1.00 89.25 92 ASN A N 1
ATOM 671 C CA . ASN A 1 92 ? -5.068 3.137 -15.738 1.00 89.25 92 ASN A CA 1
ATOM 672 C C . ASN A 1 92 ? -5.152 2.392 -14.399 1.00 89.25 92 ASN A C 1
ATOM 674 O O . ASN A 1 92 ? -6.221 1.956 -13.969 1.00 89.25 92 ASN A O 1
ATOM 678 N N . VAL A 1 93 ? -4.001 2.218 -13.754 1.00 95.19 93 VAL A N 1
ATOM 679 C CA . VAL A 1 93 ? -3.891 1.537 -12.461 1.00 95.19 93 VAL A CA 1
ATOM 680 C C . VAL A 1 93 ? -2.940 2.279 -11.542 1.00 95.19 93 VAL A C 1
ATOM 682 O O . VAL A 1 93 ? -2.029 2.985 -11.984 1.00 95.19 93 VAL A O 1
ATOM 685 N N . ILE A 1 94 ? -3.122 2.055 -10.245 1.00 95.81 94 ILE A N 1
ATOM 686 C CA . ILE A 1 94 ? -2.143 2.424 -9.231 1.00 95.81 94 ILE A CA 1
ATOM 687 C C . ILE A 1 94 ? -1.195 1.236 -9.069 1.00 95.81 94 ILE A C 1
ATOM 689 O O . ILE A 1 94 ? -1.574 0.188 -8.545 1.00 95.81 94 ILE A O 1
ATOM 693 N N . VAL A 1 95 ? 0.043 1.380 -9.525 1.00 96.31 95 VAL A N 1
ATOM 694 C CA . VAL A 1 95 ? 1.082 0.363 -9.358 1.00 96.31 95 VAL A CA 1
ATOM 695 C C . VAL A 1 95 ? 1.657 0.477 -7.956 1.00 96.31 95 VAL A C 1
ATOM 697 O O . VAL A 1 95 ? 2.104 1.546 -7.541 1.00 96.31 95 VAL A O 1
ATOM 700 N N . VAL A 1 96 ? 1.660 -0.630 -7.220 1.00 95.12 96 VAL A N 1
ATOM 701 C CA . VAL A 1 96 ? 2.162 -0.682 -5.844 1.00 95.12 96 VAL A CA 1
ATOM 702 C C . VAL A 1 96 ? 3.315 -1.664 -5.772 1.00 95.12 96 VAL A C 1
ATOM 704 O O . VAL A 1 96 ? 3.122 -2.852 -6.025 1.00 95.12 96 VAL A O 1
ATOM 707 N N . ALA A 1 97 ? 4.495 -1.169 -5.402 1.00 94.25 97 ALA A N 1
ATOM 708 C CA . ALA A 1 97 ? 5.717 -1.965 -5.323 1.00 94.25 97 ALA A CA 1
ATOM 709 C C . ALA A 1 97 ? 6.457 -1.785 -3.990 1.00 94.25 97 ALA A C 1
ATOM 711 O O . ALA A 1 97 ? 6.323 -0.757 -3.325 1.00 94.25 97 ALA A O 1
ATOM 712 N N . ASN A 1 98 ? 7.255 -2.781 -3.600 1.00 91.94 98 ASN A N 1
ATOM 713 C CA . ASN A 1 98 ? 8.210 -2.648 -2.494 1.00 91.94 98 ASN A CA 1
ATOM 714 C C . ASN A 1 98 ? 9.369 -1.718 -2.876 1.00 91.94 98 ASN A C 1
ATOM 716 O O . ASN A 1 98 ? 9.737 -1.658 -4.050 1.00 91.94 98 ASN A O 1
ATOM 720 N N . HIS A 1 99 ? 9.956 -1.017 -1.898 1.00 88.12 99 HIS A N 1
ATOM 721 C CA . HIS A 1 99 ? 11.024 -0.053 -2.158 1.00 88.12 99 HIS A CA 1
ATOM 722 C C . HIS A 1 99 ? 12.318 -0.421 -1.435 1.00 88.12 99 HIS A C 1
ATOM 724 O O . HIS A 1 99 ? 12.461 -0.234 -0.231 1.00 88.12 99 HIS A O 1
ATOM 730 N N . THR A 1 100 ? 13.302 -0.922 -2.171 1.00 80.94 100 THR A N 1
ATOM 731 C CA . THR A 1 100 ? 14.576 -1.406 -1.624 1.00 80.94 100 THR A CA 1
ATOM 732 C C . THR A 1 100 ? 15.807 -0.782 -2.286 1.00 80.94 100 THR A C 1
ATOM 734 O O . THR A 1 100 ? 16.888 -0.792 -1.695 1.00 80.94 100 THR A O 1
ATOM 737 N N . SER A 1 101 ? 15.668 -0.165 -3.465 1.00 77.38 101 SER A N 1
ATOM 738 C CA . SER A 1 101 ? 16.782 0.410 -4.225 1.00 77.38 101 SER A CA 1
ATOM 739 C C . SER A 1 101 ? 16.384 1.649 -5.042 1.00 77.38 101 SER A C 1
ATOM 741 O O . SER A 1 101 ? 15.216 1.971 -5.233 1.00 77.38 101 SER A O 1
ATOM 743 N N . HIS A 1 102 ? 17.381 2.378 -5.549 1.00 74.19 102 HIS A N 1
ATOM 744 C CA . HIS A 1 102 ? 17.154 3.406 -6.574 1.00 74.19 102 HIS A CA 1
ATOM 745 C C . HIS A 1 102 ? 16.782 2.805 -7.935 1.00 74.19 102 HIS A C 1
ATOM 747 O O . HIS A 1 102 ? 16.219 3.505 -8.774 1.00 74.19 102 HIS A O 1
ATOM 753 N N . LEU A 1 103 ? 17.073 1.518 -8.141 1.00 80.56 103 LEU A N 1
ATOM 754 C CA . LEU A 1 103 ? 16.735 0.796 -9.365 1.00 80.56 103 LEU A CA 1
ATOM 755 C C . LEU A 1 103 ? 15.229 0.551 -9.515 1.00 80.56 103 LEU A C 1
ATOM 757 O O . LEU A 1 103 ? 14.755 0.380 -10.633 1.00 80.56 103 LEU A O 1
ATOM 761 N N . ASP A 1 104 ? 14.476 0.562 -8.413 1.00 86.50 104 ASP A N 1
ATOM 762 C CA . ASP A 1 104 ? 13.100 0.061 -8.363 1.00 86.50 104 ASP A CA 1
ATOM 763 C C . ASP A 1 104 ? 12.175 0.714 -9.392 1.00 86.50 104 ASP A C 1
ATOM 765 O O . ASP A 1 104 ? 11.435 0.021 -10.082 1.00 86.50 104 ASP A O 1
ATOM 769 N N . MET A 1 105 ? 12.242 2.039 -9.550 1.00 85.81 105 MET A N 1
ATOM 770 C CA . MET A 1 105 ? 11.397 2.745 -10.518 1.00 85.81 105 MET A CA 1
ATOM 771 C C . MET A 1 105 ? 11.718 2.334 -11.963 1.00 85.81 105 MET A C 1
ATOM 773 O O . MET A 1 105 ? 10.805 2.049 -12.739 1.00 85.81 105 MET A O 1
ATOM 777 N N . GLY A 1 106 ? 13.006 2.222 -12.307 1.00 85.06 106 GLY A N 1
ATOM 778 C CA . GLY A 1 106 ? 13.440 1.749 -13.623 1.00 85.06 106 GLY A CA 1
ATOM 779 C C . GLY A 1 106 ? 13.053 0.290 -13.876 1.00 85.06 106 GLY A C 1
ATOM 780 O O . GLY A 1 106 ? 12.621 -0.051 -14.976 1.00 85.06 106 GLY A O 1
ATOM 781 N N . LEU A 1 107 ? 13.130 -0.552 -12.844 1.00 90.62 107 LEU A N 1
ATOM 782 C CA . LEU A 1 107 ? 12.739 -1.960 -12.901 1.00 90.62 107 LEU A CA 1
ATOM 783 C C . LEU A 1 107 ? 11.232 -2.134 -13.098 1.00 90.62 107 LEU A C 1
ATOM 785 O O . LEU A 1 107 ? 10.823 -2.957 -13.914 1.00 90.62 107 LEU A O 1
ATOM 789 N N . VAL A 1 108 ? 10.405 -1.345 -12.405 1.00 92.50 108 VAL A N 1
ATOM 790 C CA . VAL A 1 108 ? 8.949 -1.343 -12.612 1.00 92.50 108 VAL A CA 1
ATOM 791 C C . VAL A 1 108 ? 8.620 -0.871 -14.024 1.00 92.50 108 VAL A C 1
ATOM 793 O O . VAL A 1 108 ? 7.887 -1.560 -14.730 1.00 92.50 108 VAL A O 1
ATOM 796 N N . LYS A 1 109 ? 9.211 0.241 -14.480 1.00 90.00 109 LYS A N 1
ATOM 797 C CA . LYS A 1 109 ? 9.001 0.747 -15.845 1.00 90.00 109 LYS A CA 1
ATOM 798 C C . LYS A 1 109 ? 9.378 -0.304 -16.897 1.00 90.00 109 LYS A C 1
ATOM 800 O O . LYS A 1 109 ? 8.599 -0.586 -17.800 1.00 90.00 109 LYS A O 1
ATOM 805 N N . TYR A 1 110 ? 10.530 -0.958 -16.734 1.00 90.75 110 TYR A N 1
ATOM 806 C CA . TYR A 1 110 ? 10.965 -2.059 -17.599 1.00 90.75 110 TYR A CA 1
ATOM 807 C C . TYR A 1 110 ? 10.011 -3.266 -17.559 1.00 90.75 110 TYR A C 1
ATOM 809 O O . TYR A 1 110 ? 9.739 -3.901 -18.584 1.00 90.75 110 TYR A O 1
ATOM 817 N N . ALA A 1 111 ? 9.489 -3.603 -16.379 1.00 93.62 111 ALA A N 1
ATOM 818 C CA . ALA A 1 111 ? 8.569 -4.719 -16.215 1.00 93.62 111 ALA A CA 1
ATOM 819 C C . ALA A 1 111 ? 7.232 -4.480 -16.927 1.00 93.62 111 ALA A C 1
ATOM 821 O O . ALA A 1 111 ? 6.736 -5.405 -17.579 1.00 93.62 111 ALA A O 1
ATOM 822 N N . LEU A 1 112 ? 6.710 -3.252 -16.846 1.00 92.62 112 LEU A N 1
ATOM 823 C CA . LEU A 1 112 ? 5.469 -2.830 -17.497 1.00 92.62 112 LEU A CA 1
ATOM 824 C C . LEU A 1 112 ? 5.612 -2.664 -19.017 1.00 92.62 112 LEU A C 1
ATOM 826 O O . LEU A 1 112 ? 4.629 -2.834 -19.734 1.00 92.62 112 LEU A O 1
ATOM 830 N N . GLY A 1 113 ? 6.822 -2.391 -19.516 1.00 90.38 113 GLY A N 1
ATOM 831 C CA . GLY A 1 113 ? 7.054 -2.151 -20.942 1.00 90.38 113 GLY A CA 1
ATOM 832 C C . GLY A 1 113 ? 6.288 -0.917 -21.417 1.00 90.38 113 GLY A C 1
ATOM 833 O O . GLY A 1 113 ? 6.227 0.076 -20.694 1.00 90.38 113 GLY A O 1
ATOM 834 N N . ASP A 1 114 ? 5.671 -1.008 -22.592 1.00 88.44 114 ASP A N 1
ATOM 835 C CA . ASP A 1 114 ? 4.944 0.102 -23.223 1.00 88.44 114 ASP A CA 1
ATOM 836 C C . ASP A 1 114 ? 3.763 0.589 -22.362 1.00 88.44 114 ASP A C 1
ATOM 838 O O . ASP A 1 114 ? 3.429 1.766 -22.355 1.00 88.44 114 ASP A O 1
ATOM 842 N N . TYR A 1 115 ? 3.177 -0.284 -21.532 1.00 89.81 115 TYR A N 1
ATOM 843 C CA . TYR A 1 115 ? 2.126 0.109 -20.583 1.00 89.81 115 TYR A CA 1
ATOM 844 C C . TYR A 1 115 ? 2.626 1.085 -19.502 1.00 89.81 115 TYR A C 1
ATOM 846 O O . TYR A 1 115 ? 1.849 1.837 -18.921 1.00 89.81 115 TYR A O 1
ATOM 854 N N . GLY A 1 116 ? 3.927 1.056 -19.198 1.00 83.94 116 GLY A N 1
ATOM 855 C CA . GLY A 1 116 ? 4.572 1.980 -18.267 1.00 83.94 116 GLY A CA 1
ATOM 856 C C . GLY A 1 116 ? 5.051 3.278 -18.923 1.00 83.94 116 GLY A C 1
ATOM 857 O O . GLY A 1 116 ? 5.679 4.097 -18.244 1.00 83.94 116 GLY A O 1
ATOM 858 N N . GLU A 1 117 ? 4.815 3.481 -20.223 1.00 78.69 117 GLU A N 1
ATOM 859 C CA . GLU A 1 117 ? 5.082 4.763 -20.874 1.00 78.69 117 GLU A CA 1
ATOM 860 C C . GLU A 1 117 ? 4.149 5.829 -20.295 1.00 78.69 117 GLU A C 1
ATOM 862 O O . GLU A 1 117 ? 2.957 5.611 -20.111 1.00 78.69 117 GLU A O 1
ATOM 867 N N . GLY A 1 118 ? 4.709 6.972 -19.900 1.00 73.62 118 GLY A N 1
ATOM 868 C CA . GLY A 1 118 ? 3.939 7.993 -19.189 1.00 73.62 118 GLY A CA 1
ATOM 869 C C . GLY A 1 118 ? 3.703 7.713 -17.700 1.00 73.62 118 GLY A C 1
ATOM 870 O O . GLY A 1 118 ? 3.097 8.552 -17.040 1.00 73.62 118 GLY A O 1
ATOM 871 N N . MET A 1 119 ? 4.198 6.594 -17.144 1.00 84.62 119 MET A N 1
ATOM 872 C CA . MET A 1 119 ? 4.048 6.287 -15.717 1.00 84.62 119 MET A CA 1
ATOM 873 C C . MET A 1 119 ? 4.584 7.430 -14.848 1.00 84.62 119 MET A C 1
ATOM 875 O O . MET A 1 119 ? 5.757 7.799 -14.934 1.00 84.62 119 MET A O 1
ATOM 879 N N . VAL A 1 120 ? 3.729 7.938 -13.965 1.00 83.81 120 VAL A N 1
ATOM 880 C CA . VAL A 1 120 ? 4.065 9.003 -13.024 1.00 83.81 120 VAL A CA 1
ATOM 881 C C . VAL A 1 120 ? 4.464 8.380 -11.696 1.00 83.81 120 VAL A C 1
ATOM 883 O O . VAL A 1 120 ? 3.723 7.591 -11.111 1.00 83.81 120 VAL A O 1
ATOM 886 N N . SER A 1 121 ? 5.627 8.767 -11.183 1.00 78.94 121 SER A N 1
ATOM 887 C CA . SER A 1 121 ? 6.039 8.449 -9.816 1.00 78.94 121 SER A CA 1
ATOM 888 C C . SER A 1 121 ? 6.140 9.737 -9.015 1.00 78.94 121 SER A C 1
ATOM 890 O O . SER A 1 121 ? 6.670 10.737 -9.496 1.00 78.94 121 SER A O 1
ATOM 892 N N . LEU A 1 122 ? 5.680 9.714 -7.767 1.00 68.50 122 LEU A N 1
ATOM 893 C CA . LEU A 1 122 ? 5.893 10.831 -6.850 1.00 68.50 122 LEU A CA 1
ATOM 894 C C . LEU A 1 122 ? 7.270 10.684 -6.201 1.00 68.50 122 LEU A C 1
ATOM 896 O O . LEU A 1 122 ? 7.514 9.740 -5.448 1.00 68.50 122 LEU A O 1
ATOM 900 N N . GLY A 1 123 ? 8.187 11.590 -6.535 1.00 61.47 123 GLY A N 1
ATOM 901 C CA . GLY A 1 123 ? 9.560 11.601 -6.032 1.00 61.47 123 GLY A CA 1
ATOM 902 C C . GLY A 1 123 ? 9.778 12.746 -5.056 1.00 61.47 123 GLY A C 1
ATOM 903 O O . GLY A 1 123 ? 9.242 13.829 -5.234 1.00 61.47 123 GLY A O 1
ATOM 904 N N . ALA A 1 124 ? 10.571 12.517 -4.016 1.00 52.91 124 ALA A N 1
ATOM 905 C CA . ALA A 1 124 ? 10.869 13.527 -3.005 1.00 52.91 124 ALA A CA 1
ATOM 906 C C . ALA A 1 124 ? 11.533 14.781 -3.609 1.00 52.91 124 ALA A C 1
ATOM 908 O O . ALA A 1 124 ? 12.569 14.661 -4.269 1.00 52.91 124 ALA A O 1
ATOM 909 N N . GLN A 1 125 ? 10.927 15.954 -3.397 1.00 52.94 125 GLN A N 1
ATOM 910 C CA . GLN A 1 125 ? 11.367 17.227 -3.977 1.00 52.94 125 GLN A CA 1
ATOM 911 C C . GLN A 1 125 ? 12.811 17.571 -3.584 1.00 52.94 125 GLN A C 1
ATOM 913 O O . GLN A 1 125 ? 13.656 17.745 -4.458 1.00 52.94 125 GLN A O 1
ATOM 918 N N . ASP A 1 126 ? 13.103 17.493 -2.288 1.00 41.81 126 ASP A N 1
ATOM 919 C CA . ASP A 1 126 ? 14.418 17.686 -1.660 1.00 41.81 126 ASP A CA 1
ATOM 920 C C . ASP A 1 126 ? 15.526 16.804 -2.254 1.00 41.81 126 ASP A C 1
ATOM 922 O O . ASP A 1 126 ? 16.704 17.156 -2.281 1.00 41.81 126 ASP A O 1
ATOM 926 N N . TYR A 1 127 ? 15.161 15.620 -2.742 1.00 50.78 127 TYR A N 1
ATOM 927 C CA . TYR A 1 127 ? 16.135 14.655 -3.229 1.00 50.78 127 TYR A CA 1
ATOM 928 C C . TYR A 1 127 ? 16.336 14.696 -4.743 1.00 50.78 127 TYR A C 1
ATOM 930 O O . TYR A 1 127 ? 17.458 14.488 -5.209 1.00 50.78 127 TYR A O 1
ATOM 938 N N . PHE A 1 128 ? 15.278 14.909 -5.523 1.00 52.66 128 PHE A N 1
ATOM 939 C CA . PHE A 1 128 ? 15.330 14.810 -6.986 1.00 52.66 128 PHE A CA 1
ATOM 940 C C . PHE A 1 128 ? 15.368 16.172 -7.685 1.00 52.66 128 PHE A C 1
ATOM 942 O O . PHE A 1 128 ? 15.936 16.258 -8.771 1.00 52.66 128 PHE A O 1
ATOM 949 N N . PHE A 1 129 ? 14.843 17.216 -7.041 1.00 52.75 129 PHE A N 1
ATOM 950 C CA . PHE A 1 129 ? 14.563 18.518 -7.653 1.00 52.75 129 PHE A CA 1
ATOM 951 C C . PHE A 1 129 ? 15.320 19.677 -6.989 1.00 52.75 129 PHE A C 1
ATOM 953 O O . PHE A 1 129 ? 15.084 20.834 -7.310 1.00 52.75 129 PHE A O 1
ATOM 960 N N . GLU A 1 130 ? 16.275 19.370 -6.108 1.00 47.97 130 GLU A N 1
ATOM 961 C CA . GLU A 1 130 ? 17.176 20.345 -5.491 1.00 47.97 130 GLU A CA 1
ATOM 962 C C . GLU A 1 130 ? 18.650 19.974 -5.758 1.00 47.97 130 GLU A C 1
ATOM 964 O O . GLU A 1 130 ? 19.027 18.796 -5.881 1.00 47.97 130 GLU A O 1
ATOM 969 N N . GLY A 1 131 ? 19.513 20.990 -5.868 1.00 56.06 131 GLY A N 1
ATOM 970 C CA . GLY A 1 131 ? 20.952 20.835 -6.105 1.00 56.06 131 GLY A CA 1
ATOM 971 C C . GLY A 1 131 ? 21.378 21.122 -7.550 1.00 56.06 131 GLY A C 1
ATOM 972 O O . GLY A 1 131 ? 21.219 22.230 -8.039 1.00 56.06 131 GLY A O 1
ATOM 973 N N . ASN A 1 132 ? 22.016 20.159 -8.223 1.00 59.69 132 ASN A N 1
ATOM 974 C CA . ASN A 1 132 ? 22.600 20.366 -9.557 1.00 59.69 132 ASN A CA 1
ATOM 975 C C . ASN A 1 132 ? 21.508 20.565 -10.632 1.00 59.69 132 ASN A C 1
ATOM 977 O O . ASN A 1 132 ? 20.738 19.639 -10.878 1.00 59.69 132 ASN A O 1
ATOM 981 N N . ARG A 1 133 ? 21.492 21.711 -11.332 1.00 55.16 133 ARG A N 1
ATOM 982 C CA . ARG A 1 133 ? 20.489 22.046 -12.366 1.00 55.16 133 ARG A CA 1
ATOM 983 C C . ARG A 1 133 ? 20.326 20.993 -13.470 1.00 55.16 133 ARG A C 1
ATOM 985 O O . ARG A 1 133 ? 19.221 20.775 -13.946 1.00 55.16 133 ARG A O 1
ATOM 992 N N . TRP A 1 134 ? 21.393 20.279 -13.835 1.00 56.06 134 TRP A N 1
ATOM 993 C CA . TRP A 1 134 ? 21.335 19.204 -14.836 1.00 56.06 134 TRP A CA 1
ATOM 994 C C . TRP A 1 134 ? 20.637 17.952 -14.306 1.00 56.06 134 TRP A C 1
ATOM 996 O O . TRP A 1 134 ? 19.940 17.260 -15.044 1.00 56.06 134 TRP A O 1
ATOM 1006 N N . LYS A 1 135 ? 20.804 17.668 -13.010 1.00 53.44 135 LYS A N 1
ATOM 1007 C CA . LYS A 1 135 ? 20.088 16.594 -12.316 1.00 53.44 135 LYS A CA 1
ATOM 1008 C C . LYS A 1 135 ? 18.601 16.939 -12.210 1.00 53.44 135 LYS A C 1
ATOM 1010 O O . LYS A 1 135 ? 17.777 16.073 -12.483 1.00 53.44 135 LYS A O 1
ATOM 1015 N N . VAL A 1 136 ? 18.275 18.183 -11.857 1.00 56.97 136 VAL A N 1
ATOM 1016 C CA . VAL A 1 136 ? 16.886 18.667 -11.789 1.00 56.97 136 VAL A CA 1
ATOM 1017 C C . VAL A 1 136 ? 16.223 18.569 -13.164 1.00 56.97 136 VAL A C 1
ATOM 1019 O O . VAL A 1 136 ? 15.222 17.872 -13.293 1.00 56.97 136 VAL A O 1
ATOM 1022 N N . ALA A 1 137 ? 16.857 19.106 -14.210 1.00 51.16 137 ALA A N 1
ATOM 1023 C CA . ALA A 1 137 ? 16.354 19.030 -15.582 1.00 51.16 137 ALA A CA 1
ATOM 1024 C C . ALA A 1 137 ? 16.185 17.584 -16.088 1.00 51.16 137 ALA A C 1
ATOM 1026 O O . ALA A 1 137 ? 15.225 17.272 -16.790 1.00 51.16 137 ALA A O 1
ATOM 1027 N N . TYR A 1 138 ? 17.078 16.667 -15.697 1.00 54.72 138 TYR A N 1
ATOM 1028 C CA . TYR A 1 138 ? 16.934 15.240 -15.990 1.00 54.72 138 TYR A CA 1
ATOM 1029 C C . TYR A 1 138 ? 15.675 14.647 -15.341 1.00 54.72 138 TYR A C 1
ATOM 1031 O O . TYR A 1 138 ? 14.897 13.966 -16.010 1.00 54.72 138 TYR A O 1
ATOM 1039 N N . PHE A 1 139 ? 15.446 14.896 -14.048 1.00 57.47 139 PHE A N 1
ATOM 1040 C CA . PHE A 1 139 ? 14.281 14.332 -13.365 1.00 57.47 139 PHE A CA 1
ATOM 1041 C C . PHE A 1 139 ? 12.967 14.991 -13.814 1.00 57.47 139 PHE A C 1
ATOM 1043 O O . PHE A 1 139 ? 12.007 14.258 -14.068 1.00 57.47 139 PHE A O 1
ATOM 1050 N N . GLU A 1 140 ? 12.944 16.314 -14.002 1.00 57.22 140 GLU A N 1
ATOM 1051 C CA . GLU A 1 140 ? 11.773 17.075 -14.468 1.00 57.22 140 GLU A CA 1
ATOM 1052 C C . GLU A 1 140 ? 11.363 16.708 -15.889 1.00 57.22 140 GLU A C 1
ATOM 1054 O O . GLU A 1 140 ? 10.204 16.376 -16.131 1.00 57.22 140 GLU A O 1
ATOM 1059 N N . HIS A 1 141 ? 12.306 16.722 -16.830 1.00 53.69 141 HIS A N 1
ATOM 1060 C CA . HIS A 1 141 ? 11.957 16.624 -18.244 1.00 53.69 141 HIS A CA 1
ATOM 1061 C C . HIS A 1 141 ? 12.045 15.205 -18.799 1.00 53.69 141 HIS A C 1
ATOM 1063 O O . HIS A 1 141 ? 11.432 14.937 -19.833 1.00 53.69 141 HIS A O 1
ATOM 1069 N N . LEU A 1 142 ? 12.787 14.293 -18.147 1.00 52.94 142 LEU A N 1
ATOM 1070 C CA . LEU A 1 142 ? 13.154 13.003 -18.750 1.00 52.94 142 LEU A CA 1
ATOM 1071 C C . LEU A 1 142 ? 12.693 11.756 -17.977 1.00 52.94 142 LEU A C 1
ATOM 1073 O O . LEU A 1 142 ? 12.804 10.647 -18.504 1.00 52.94 142 LEU A O 1
ATOM 1077 N N . THR A 1 143 ? 12.153 11.889 -16.756 1.00 54.50 143 THR A N 1
ATOM 1078 C CA . THR A 1 143 ? 11.793 10.719 -15.919 1.00 54.50 143 THR A CA 1
ATOM 1079 C C . THR A 1 143 ? 10.328 10.614 -15.501 1.00 54.50 143 THR A C 1
ATOM 1081 O O . THR A 1 143 ? 9.965 9.614 -14.885 1.00 54.50 143 THR A O 1
ATOM 1084 N N . HIS A 1 144 ? 9.482 11.592 -15.853 1.00 59.72 144 HIS A N 1
ATOM 1085 C CA . HIS A 1 144 ? 8.061 11.657 -15.456 1.00 59.72 144 HIS A CA 1
ATOM 1086 C C . HIS A 1 144 ? 7.850 11.603 -13.928 1.00 59.72 144 HIS A C 1
ATOM 1088 O O . HIS A 1 144 ? 6.766 11.285 -13.431 1.00 59.72 144 HIS A O 1
ATOM 1094 N N . VAL A 1 145 ? 8.891 11.920 -13.154 1.00 59.47 145 VAL A N 1
ATOM 1095 C CA . VAL A 1 145 ? 8.795 12.039 -11.704 1.00 59.47 145 VAL A CA 1
ATOM 1096 C C . VAL A 1 145 ? 8.175 13.396 -11.401 1.00 59.47 145 VAL A C 1
ATOM 1098 O O . VAL A 1 145 ? 8.710 14.423 -11.807 1.00 59.47 145 VAL A O 1
ATOM 1101 N N . ARG A 1 146 ? 7.048 13.417 -10.685 1.00 61.44 146 ARG A N 1
ATOM 1102 C CA . ARG A 1 146 ? 6.469 14.671 -10.185 1.00 61.44 146 ARG A CA 1
ATOM 1103 C C . ARG A 1 146 ? 7.062 14.989 -8.804 1.00 61.44 146 ARG A C 1
ATOM 1105 O O . ARG A 1 146 ? 7.143 14.076 -7.969 1.00 61.44 146 ARG A O 1
ATOM 1112 N N . PRO A 1 147 ? 7.469 16.246 -8.545 1.00 53.50 147 PRO A N 1
ATOM 1113 C CA . PRO A 1 147 ? 8.032 16.639 -7.263 1.00 53.50 147 PRO A CA 1
ATOM 1114 C C . PRO A 1 147 ? 6.987 16.526 -6.153 1.00 53.50 147 PRO A C 1
ATOM 1116 O O . PRO A 1 147 ? 5.864 17.029 -6.251 1.00 53.50 147 PRO A O 1
ATOM 1119 N N . LEU A 1 148 ? 7.393 15.860 -5.080 1.00 56.41 148 LEU A N 1
ATOM 1120 C CA . LEU A 1 148 ? 6.623 15.666 -3.870 1.00 56.41 148 LEU A CA 1
ATOM 1121 C C . LEU A 1 148 ? 7.287 16.416 -2.721 1.00 56.41 148 LEU A C 1
ATOM 1123 O O . LEU A 1 148 ? 8.304 15.970 -2.182 1.00 56.41 148 LEU A O 1
ATOM 1127 N N . ASP A 1 149 ? 6.677 17.522 -2.314 1.00 53.94 149 ASP A N 1
ATOM 1128 C CA . ASP A 1 149 ? 7.096 18.246 -1.122 1.00 53.94 149 ASP A CA 1
ATOM 1129 C C . ASP A 1 149 ? 6.745 17.421 0.128 1.00 53.94 149 ASP A C 1
ATOM 1131 O O . ASP A 1 149 ? 5.578 17.286 0.515 1.00 53.94 149 ASP A O 1
ATOM 1135 N N . ARG A 1 150 ? 7.762 16.831 0.765 1.00 53.25 150 ARG A N 1
ATOM 1136 C CA . ARG A 1 150 ? 7.589 16.043 1.995 1.00 53.25 150 ARG A CA 1
ATOM 1137 C C . ARG A 1 150 ? 7.233 16.917 3.200 1.00 53.25 150 ARG A C 1
ATOM 1139 O O . ARG A 1 150 ? 6.667 16.394 4.160 1.00 53.25 150 ARG A O 1
ATOM 1146 N N . THR A 1 151 ? 7.520 18.219 3.147 1.00 46.25 151 THR A N 1
ATOM 1147 C CA . THR A 1 151 ? 7.284 19.171 4.245 1.00 46.25 151 THR A CA 1
ATOM 1148 C C . THR A 1 151 ? 5.834 19.654 4.294 1.00 46.25 151 THR A C 1
ATOM 1150 O O . THR A 1 151 ? 5.295 19.885 5.375 1.00 46.25 151 THR A O 1
ATOM 1153 N N . ARG A 1 152 ? 5.145 19.702 3.143 1.00 48.94 152 ARG A N 1
ATOM 1154 C CA . ARG A 1 152 ? 3.727 20.109 3.047 1.00 48.94 152 ARG A CA 1
ATOM 1155 C C . ARG A 1 152 ? 2.715 19.015 3.410 1.00 48.94 152 ARG A C 1
ATOM 1157 O O . ARG A 1 152 ? 1.507 19.261 3.462 1.00 48.94 152 ARG A O 1
ATOM 1164 N N . GLY A 1 153 ? 3.201 17.818 3.736 1.00 53.91 153 GLY A N 1
ATOM 1165 C CA . GLY A 1 153 ? 2.433 16.767 4.394 1.00 53.91 153 GLY A CA 1
ATOM 1166 C C . GLY A 1 153 ? 1.579 15.875 3.481 1.00 53.91 153 GLY A C 1
ATOM 1167 O O . GLY A 1 153 ? 1.264 16.172 2.330 1.00 53.91 153 GLY A O 1
ATOM 1168 N N . PHE A 1 154 ? 1.150 14.753 4.063 1.00 59.06 154 PHE A N 1
ATOM 1169 C CA . PHE A 1 154 ? 0.455 13.616 3.437 1.00 59.06 154 PHE A CA 1
ATOM 1170 C C . PHE A 1 154 ? -0.721 13.967 2.502 1.00 59.06 154 PHE A C 1
ATOM 1172 O O . PHE A 1 154 ? -0.972 13.264 1.524 1.00 59.06 154 PHE A O 1
ATOM 1179 N N . ARG A 1 155 ? -1.465 15.047 2.783 1.00 64.94 155 ARG A N 1
ATOM 1180 C CA . ARG A 1 155 ? -2.657 15.424 2.000 1.00 64.94 155 ARG A CA 1
ATOM 1181 C C . ARG A 1 155 ? -2.314 15.987 0.624 1.00 64.94 155 ARG A C 1
ATOM 1183 O O . ARG A 1 155 ? -3.066 15.743 -0.312 1.00 64.94 155 ARG A O 1
ATOM 1190 N N . GLN A 1 156 ? -1.224 16.741 0.494 1.00 69.44 156 GLN A N 1
ATOM 1191 C CA . GLN A 1 156 ? -0.844 17.318 -0.797 1.00 69.44 156 GLN A CA 1
ATOM 1192 C C . GLN A 1 156 ? -0.346 16.230 -1.751 1.00 69.44 156 GLN A C 1
ATOM 1194 O O . GLN A 1 156 ? -0.773 16.192 -2.902 1.00 69.44 156 GLN A O 1
ATOM 1199 N N . SER A 1 157 ? 0.440 15.284 -1.232 1.00 69.00 157 SER A N 1
ATOM 1200 C CA . SER A 1 157 ? 0.879 14.092 -1.960 1.00 69.00 157 SER A CA 1
ATOM 1201 C C . SER A 1 157 ? -0.287 13.276 -2.510 1.00 69.00 157 SER A C 1
ATOM 1203 O O . SER A 1 157 ? -0.272 12.876 -3.671 1.00 69.00 157 SER A O 1
ATOM 1205 N N . LEU A 1 158 ? -1.327 13.073 -1.694 1.00 74.00 158 LEU A N 1
ATOM 1206 C CA . LEU A 1 158 ? -2.526 12.364 -2.127 1.00 74.00 158 LEU A CA 1
ATOM 1207 C C . LEU A 1 158 ? -3.247 13.093 -3.266 1.00 74.00 158 LEU A C 1
ATOM 1209 O O . LEU A 1 158 ? -3.666 12.448 -4.218 1.00 74.00 158 LEU A O 1
ATOM 1213 N N . ARG A 1 159 ? -3.381 14.424 -3.185 1.00 80.31 159 ARG A N 1
ATOM 1214 C CA . ARG A 1 159 ? -4.042 15.217 -4.235 1.00 80.31 159 ARG A CA 1
ATOM 1215 C C . ARG A 1 159 ? -3.287 15.161 -5.558 1.00 80.31 159 ARG A C 1
ATOM 1217 O O . ARG A 1 159 ? -3.914 15.017 -6.595 1.00 80.31 159 ARG A O 1
ATOM 1224 N N . GLN A 1 160 ? -1.959 15.254 -5.522 1.00 80.50 160 GLN A N 1
ATOM 1225 C CA . GLN A 1 160 ? -1.136 15.145 -6.729 1.00 80.50 160 GLN A CA 1
ATOM 1226 C C . GLN A 1 160 ? -1.234 13.751 -7.355 1.00 80.50 160 GLN A C 1
ATOM 1228 O O . GLN A 1 160 ? -1.329 13.640 -8.575 1.00 80.50 160 GLN A O 1
ATOM 1233 N N . ALA A 1 161 ? -1.246 12.697 -6.529 1.00 83.06 161 ALA A N 1
ATOM 1234 C CA . ALA A 1 161 ? -1.473 11.336 -7.005 1.00 83.06 161 ALA A CA 1
ATOM 1235 C C . ALA A 1 161 ? -2.865 11.189 -7.635 1.00 83.06 161 ALA A C 1
ATOM 1237 O O . ALA A 1 161 ? -2.979 10.629 -8.718 1.00 83.06 161 ALA A O 1
ATOM 1238 N N . ALA A 1 162 ? -3.906 11.712 -6.978 1.00 87.44 162 ALA A N 1
ATOM 1239 C CA . ALA A 1 162 ? -5.281 11.661 -7.470 1.00 87.44 162 ALA A CA 1
ATOM 1240 C C . ALA A 1 162 ? -5.426 12.381 -8.812 1.00 87.44 162 ALA A C 1
ATOM 1242 O O . ALA A 1 162 ? -5.920 11.778 -9.755 1.00 87.44 162 ALA A O 1
ATOM 1243 N N . ALA A 1 163 ? -4.887 13.597 -8.933 1.00 88.38 163 ALA A N 1
ATOM 1244 C CA . ALA A 1 163 ? -4.885 14.338 -10.192 1.00 88.38 163 ALA A CA 1
ATOM 1245 C C . ALA A 1 163 ? -4.180 13.558 -11.314 1.00 88.38 163 ALA A C 1
ATOM 1247 O O . ALA A 1 163 ? -4.721 13.428 -12.404 1.00 88.38 163 ALA A O 1
ATOM 1248 N N . ALA A 1 164 ? -3.014 12.959 -11.043 1.00 87.00 164 ALA A N 1
ATOM 1249 C CA . ALA A 1 164 ? -2.310 12.155 -12.044 1.00 87.00 164 ALA A CA 1
ATOM 1250 C C . ALA A 1 164 ? -3.121 10.922 -12.487 1.00 87.00 164 ALA A C 1
ATOM 1252 O O . ALA A 1 164 ? -3.124 10.592 -13.672 1.00 87.00 164 ALA A O 1
ATOM 1253 N N . VAL A 1 165 ? -3.818 10.262 -11.557 1.00 89.25 165 VAL A N 1
ATOM 1254 C CA . VAL A 1 165 ? -4.733 9.156 -11.872 1.00 89.25 165 VAL A CA 1
ATOM 1255 C C . VAL A 1 165 ? -5.914 9.646 -12.719 1.00 89.25 165 VAL A C 1
ATOM 1257 O O . VAL A 1 165 ? -6.241 9.010 -13.716 1.00 89.25 165 VAL A O 1
ATOM 1260 N N . GLU A 1 166 ? -6.531 10.772 -12.359 1.00 89.12 166 GLU A N 1
ATOM 1261 C CA . GLU A 1 166 ? -7.667 11.377 -13.074 1.00 89.12 166 GLU A CA 1
ATOM 1262 C C . GLU A 1 166 ? -7.291 11.865 -14.484 1.00 89.12 166 GLU A C 1
ATOM 1264 O O . GLU A 1 166 ? -8.094 11.757 -15.406 1.00 89.12 166 GLU A O 1
ATOM 1269 N N . GLU A 1 167 ? -6.048 12.313 -14.678 1.00 89.50 167 GLU A N 1
ATOM 1270 C CA . GLU A 1 167 ? -5.441 12.619 -15.984 1.00 89.50 167 GLU A CA 1
ATOM 1271 C C . GLU A 1 167 ? -5.227 11.357 -16.857 1.00 89.50 167 GLU A C 1
ATOM 1273 O O . GLU A 1 167 ? -4.798 11.464 -18.004 1.00 89.50 167 GLU A O 1
ATOM 1278 N N . GLY A 1 168 ? -5.518 10.158 -16.337 1.00 87.62 168 GLY A N 1
ATOM 1279 C CA . GLY A 1 168 ? -5.397 8.885 -17.052 1.00 87.62 168 GLY A CA 1
ATOM 1280 C C . GLY A 1 168 ? -4.020 8.226 -16.949 1.00 87.62 168 GLY A C 1
ATOM 1281 O O . GLY A 1 168 ? -3.778 7.219 -17.616 1.00 87.62 168 GLY A O 1
ATOM 1282 N N . ASN A 1 169 ? -3.118 8.743 -16.110 1.00 89.19 169 ASN A N 1
ATOM 1283 C CA . ASN A 1 169 ? -1.775 8.182 -15.975 1.00 89.19 169 ASN A CA 1
ATOM 1284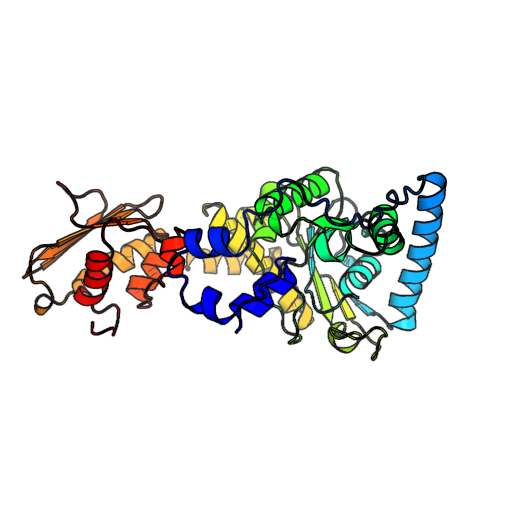 C C . ASN A 1 169 ? -1.767 6.903 -15.127 1.00 89.19 169 ASN A C 1
ATOM 1286 O O . ASN A 1 169 ? -2.529 6.745 -14.169 1.00 89.19 169 ASN A O 1
ATOM 1290 N N . VAL A 1 170 ? -0.814 6.019 -15.426 1.00 91.69 170 VAL A N 1
ATOM 1291 C CA . VAL A 1 170 ? -0.397 4.951 -14.510 1.00 91.69 170 VAL A CA 1
ATOM 1292 C C . VAL A 1 170 ? 0.431 5.584 -13.395 1.00 91.69 170 VAL A C 1
ATOM 1294 O O . VAL A 1 170 ? 1.429 6.250 -13.666 1.00 91.69 170 VAL A O 1
ATOM 1297 N N . VAL A 1 171 ? 0.038 5.379 -12.137 1.00 91.75 171 VAL A N 1
ATOM 1298 C CA . VAL A 1 171 ? 0.716 6.002 -10.990 1.00 91.75 171 VAL A CA 1
ATOM 1299 C C . VAL A 1 171 ? 1.455 4.954 -10.174 1.00 91.75 171 VAL A C 1
ATOM 1301 O O . VAL A 1 171 ? 0.842 4.031 -9.645 1.00 91.75 171 VAL A O 1
ATOM 1304 N N . LEU A 1 172 ? 2.771 5.113 -10.039 1.00 92.06 172 LEU A N 1
ATOM 1305 C CA . LEU A 1 172 ? 3.617 4.266 -9.202 1.00 92.06 172 LEU A CA 1
ATOM 1306 C C . LEU A 1 172 ? 3.709 4.819 -7.781 1.00 92.06 172 LEU A C 1
ATOM 1308 O O . LEU A 1 172 ? 4.101 5.968 -7.563 1.00 92.06 172 LEU A O 1
ATOM 1312 N N . ILE A 1 173 ? 3.403 3.965 -6.805 1.00 89.31 173 ILE A N 1
ATOM 1313 C CA . ILE A 1 173 ? 3.528 4.265 -5.384 1.00 89.31 173 ILE A CA 1
ATOM 1314 C C . ILE A 1 173 ? 4.378 3.204 -4.691 1.00 89.31 173 ILE A C 1
ATOM 1316 O O . ILE A 1 173 ? 4.128 2.002 -4.778 1.00 89.31 173 ILE A O 1
ATOM 1320 N N . PHE A 1 174 ? 5.340 3.698 -3.917 1.00 89.50 174 PHE A N 1
ATOM 1321 C CA . PHE A 1 174 ? 6.098 2.945 -2.930 1.00 89.50 174 PHE A CA 1
ATOM 1322 C C . PHE A 1 174 ? 5.522 3.239 -1.533 1.00 89.50 174 PHE A C 1
ATOM 1324 O O . PHE A 1 174 ? 5.922 4.217 -0.893 1.00 89.50 174 PHE A O 1
ATOM 1331 N N . PRO A 1 175 ? 4.541 2.456 -1.052 1.00 84.62 175 PRO A N 1
ATOM 1332 C CA . PRO A 1 175 ? 3.728 2.793 0.123 1.00 84.62 175 PRO A CA 1
ATOM 1333 C C . PRO A 1 175 ? 4.488 2.827 1.449 1.00 84.62 175 PRO A C 1
ATOM 1335 O O . PRO A 1 175 ? 3.976 3.370 2.425 1.00 84.62 175 PRO A O 1
ATOM 1338 N N . GLU A 1 176 ? 5.703 2.292 1.492 1.00 80.62 176 GLU A N 1
ATOM 1339 C CA . GLU A 1 176 ? 6.607 2.389 2.641 1.00 80.62 176 GLU A CA 1
ATOM 1340 C C . GLU A 1 176 ? 7.081 3.841 2.868 1.00 80.62 176 GLU A C 1
ATOM 1342 O O . GLU A 1 176 ? 7.328 4.279 3.993 1.00 80.62 176 GLU A O 1
ATOM 1347 N N . GLY A 1 177 ? 7.168 4.639 1.796 1.00 68.12 177 GLY A N 1
ATOM 1348 C CA . GLY A 1 177 ? 7.586 6.045 1.817 1.00 68.12 177 GLY A CA 1
ATOM 1349 C C . GLY A 1 177 ? 9.096 6.276 1.966 1.00 68.12 177 GLY A C 1
ATOM 1350 O O . GLY A 1 177 ? 9.570 7.385 1.708 1.00 68.12 177 GLY A O 1
ATOM 1351 N N . THR A 1 178 ? 9.860 5.250 2.336 1.00 66.44 178 THR A N 1
ATOM 1352 C CA . THR A 1 178 ? 11.328 5.231 2.362 1.00 66.44 178 THR A CA 1
ATOM 1353 C C . THR A 1 178 ? 11.834 3.862 1.906 1.00 66.44 178 THR A C 1
ATOM 1355 O O . THR A 1 178 ? 11.105 2.875 1.951 1.00 66.44 178 THR A O 1
ATOM 1358 N N . ARG A 1 179 ? 13.089 3.803 1.444 1.00 71.88 179 ARG A N 1
ATOM 1359 C CA . ARG A 1 179 ? 13.729 2.537 1.063 1.00 71.88 179 ARG A CA 1
ATOM 1360 C C . ARG A 1 179 ? 14.000 1.681 2.294 1.00 71.88 179 ARG A C 1
ATOM 1362 O O . ARG A 1 179 ? 14.622 2.174 3.239 1.00 71.88 179 ARG A O 1
ATOM 1369 N N . GLN A 1 180 ? 13.624 0.410 2.240 1.00 76.31 180 GLN A N 1
ATOM 1370 C CA . GLN A 1 180 ? 13.948 -0.566 3.275 1.00 76.31 180 GLN A CA 1
ATOM 1371 C C . GLN A 1 180 ? 15.417 -0.968 3.192 1.00 76.31 180 GLN A C 1
ATOM 1373 O O . GLN A 1 180 ? 15.970 -1.175 2.113 1.00 76.31 180 GLN A O 1
ATOM 1378 N N . THR A 1 181 ? 16.052 -1.097 4.353 1.00 67.94 181 THR A N 1
ATOM 1379 C CA . THR A 1 181 ? 17.463 -1.494 4.491 1.00 67.94 181 THR A CA 1
ATOM 1380 C C . THR A 1 181 ? 17.635 -2.956 4.890 1.00 67.94 181 THR A C 1
ATOM 1382 O O . THR A 1 181 ? 18.758 -3.438 4.978 1.00 67.94 181 THR A O 1
ATOM 1385 N N . THR A 1 182 ? 16.538 -3.665 5.153 1.00 67.56 182 THR A N 1
ATOM 1386 C CA . THR A 1 182 ? 16.548 -5.031 5.695 1.00 67.56 182 THR A CA 1
ATOM 1387 C C . THR A 1 182 ? 16.169 -6.091 4.661 1.00 67.56 182 THR A C 1
ATOM 1389 O O . THR A 1 182 ? 16.121 -7.270 4.999 1.00 67.56 182 THR A O 1
ATOM 1392 N N . GLY A 1 183 ? 15.845 -5.689 3.424 1.00 63.47 183 GLY A N 1
ATOM 1393 C CA . GLY A 1 183 ? 15.325 -6.582 2.378 1.00 63.47 183 GLY A CA 1
ATOM 1394 C C . GLY A 1 183 ? 13.917 -7.130 2.656 1.00 63.47 183 GLY A C 1
ATOM 1395 O O . GLY A 1 183 ? 13.373 -7.875 1.846 1.00 63.47 183 GLY A O 1
ATOM 1396 N N . ARG A 1 184 ? 13.299 -6.764 3.787 1.00 72.00 184 ARG A N 1
ATOM 1397 C CA . ARG A 1 184 ? 11.931 -7.156 4.145 1.00 72.00 184 ARG A CA 1
ATOM 1398 C C . ARG A 1 184 ? 10.945 -6.078 3.710 1.00 72.00 184 ARG A C 1
ATOM 1400 O O . ARG A 1 184 ? 11.281 -4.897 3.703 1.00 72.00 184 ARG A O 1
ATOM 1407 N N . LEU A 1 185 ? 9.724 -6.500 3.387 1.00 79.06 185 LEU A N 1
ATOM 1408 C CA . LEU A 1 185 ? 8.621 -5.593 3.076 1.00 79.06 185 LEU A CA 1
ATOM 1409 C C . LEU A 1 185 ? 8.266 -4.765 4.318 1.00 79.06 185 LEU A C 1
ATOM 1411 O O . LEU A 1 185 ? 7.999 -5.336 5.378 1.00 79.06 185 LEU A O 1
ATOM 1415 N N . GLY A 1 186 ? 8.272 -3.442 4.180 1.00 78.00 186 GLY A N 1
ATOM 1416 C CA . GLY A 1 186 ? 7.938 -2.518 5.258 1.00 78.00 186 GLY A CA 1
ATOM 1417 C C . GLY A 1 186 ? 6.431 -2.382 5.487 1.00 78.00 186 GLY A C 1
ATOM 1418 O O . GLY A 1 186 ? 5.599 -2.996 4.810 1.00 78.00 186 GLY A O 1
ATOM 1419 N N . GLU A 1 187 ? 6.064 -1.542 6.454 1.00 82.38 187 GLU A N 1
ATOM 1420 C CA . GLU A 1 187 ? 4.668 -1.163 6.660 1.00 82.38 187 GLU A CA 1
ATOM 1421 C C . GLU A 1 187 ? 4.180 -0.285 5.501 1.00 82.38 187 GLU A C 1
ATOM 1423 O O . GLU A 1 187 ? 4.839 0.674 5.095 1.00 82.38 187 GLU A O 1
ATOM 1428 N N . PHE A 1 188 ? 3.004 -0.605 4.965 1.00 87.12 188 PHE A N 1
ATOM 1429 C CA . PHE A 1 188 ? 2.388 0.188 3.909 1.00 87.12 188 PHE A CA 1
ATOM 1430 C C . PHE A 1 188 ? 1.525 1.278 4.531 1.00 87.12 188 PHE A C 1
ATOM 1432 O O . PHE A 1 188 ? 0.555 0.992 5.234 1.00 87.12 188 PHE A O 1
ATOM 1439 N N . LYS A 1 189 ? 1.835 2.539 4.223 1.00 81.69 189 LYS A N 1
ATOM 1440 C CA . LYS A 1 189 ? 1.030 3.670 4.683 1.00 81.69 189 LYS A CA 1
ATOM 1441 C C . LYS A 1 189 ? -0.368 3.619 4.045 1.00 81.69 189 LYS A C 1
ATOM 1443 O O . LYS A 1 189 ? -0.458 3.347 2.845 1.00 81.69 189 LYS A O 1
ATOM 1448 N N . PRO A 1 190 ? -1.449 3.993 4.764 1.00 77.31 190 PRO A N 1
ATOM 1449 C CA . PRO A 1 190 ? -2.840 3.905 4.278 1.00 77.31 190 PRO A CA 1
ATOM 1450 C C . PRO A 1 190 ? -3.181 4.714 3.010 1.00 77.31 190 PRO A C 1
ATOM 1452 O O . PRO A 1 190 ? -4.317 4.680 2.537 1.00 77.31 190 PRO A O 1
ATOM 1455 N N . LEU A 1 191 ? -2.220 5.481 2.483 1.00 79.25 191 LEU A N 1
ATOM 1456 C CA . LEU A 1 191 ? -2.360 6.364 1.326 1.00 79.25 191 LEU A CA 1
ATOM 1457 C C . LEU A 1 191 ? -2.898 5.633 0.098 1.00 79.25 191 LEU A C 1
ATOM 1459 O O . LEU A 1 191 ? -3.796 6.140 -0.564 1.00 79.25 191 LEU A O 1
ATOM 1463 N N . VAL A 1 192 ? -2.353 4.449 -0.181 1.00 88.12 192 VAL A N 1
ATOM 1464 C CA . VAL A 1 192 ? -2.681 3.664 -1.377 1.00 88.12 192 VAL A CA 1
ATOM 1465 C C . VAL A 1 192 ? -4.148 3.264 -1.377 1.00 88.12 192 VAL A C 1
ATOM 1467 O O . VAL A 1 192 ? -4.844 3.484 -2.364 1.00 88.12 192 VAL A O 1
ATOM 1470 N N . GLY A 1 193 ? -4.637 2.722 -0.259 1.00 92.25 193 GLY A N 1
ATOM 1471 C CA . GLY A 1 193 ? -6.032 2.314 -0.164 1.00 92.25 193 GLY A CA 1
ATOM 1472 C C . GLY A 1 193 ? -6.992 3.492 -0.234 1.00 92.25 193 GLY A C 1
ATOM 1473 O O . GLY A 1 193 ? -8.032 3.384 -0.877 1.00 92.25 193 GLY A O 1
ATOM 1474 N N . LYS A 1 194 ? -6.628 4.637 0.358 1.00 91.44 194 LYS A N 1
ATOM 1475 C CA . LYS A 1 194 ? -7.432 5.854 0.225 1.00 91.44 194 LYS A CA 1
ATOM 1476 C C . LYS A 1 194 ? -7.486 6.335 -1.228 1.00 91.44 194 LYS A C 1
ATOM 1478 O O . LYS A 1 194 ? -8.575 6.580 -1.730 1.00 91.44 194 LYS A O 1
ATOM 1483 N N . LEU A 1 195 ? -6.337 6.423 -1.899 1.00 92.19 195 LEU A N 1
ATOM 1484 C CA . LEU A 1 195 ? -6.247 6.865 -3.291 1.00 92.19 195 LEU A CA 1
ATOM 1485 C C . LEU A 1 195 ? -7.076 5.980 -4.227 1.00 92.19 195 LEU A C 1
ATOM 1487 O O . LEU A 1 195 ? -7.841 6.498 -5.036 1.00 92.19 195 LEU A O 1
ATOM 1491 N N . ALA A 1 196 ? -6.951 4.657 -4.097 1.00 95.75 196 ALA A N 1
ATOM 1492 C CA . ALA A 1 196 ? -7.705 3.706 -4.907 1.00 95.75 196 ALA A CA 1
ATOM 1493 C C . ALA A 1 196 ? -9.220 3.863 -4.713 1.00 95.75 196 ALA A C 1
ATOM 1495 O O . ALA A 1 196 ? -9.965 3.930 -5.689 1.00 95.75 196 ALA A O 1
ATOM 1496 N N . LEU A 1 197 ? -9.682 3.977 -3.462 1.00 95.38 197 LEU A N 1
ATOM 1497 C CA . LEU A 1 197 ? -11.104 4.141 -3.152 1.00 95.38 197 LEU A CA 1
ATOM 1498 C C . LEU A 1 197 ? -11.670 5.476 -3.652 1.00 95.38 197 LEU A C 1
ATOM 1500 O O . LEU A 1 197 ? -12.747 5.469 -4.257 1.00 95.38 197 LEU A O 1
ATOM 1504 N N . ASP A 1 198 ? -10.940 6.574 -3.426 1.00 92.94 198 ASP A N 1
ATOM 1505 C CA . ASP A 1 198 ? -11.331 7.928 -3.833 1.00 92.94 198 ASP A CA 1
ATOM 1506 C C . ASP A 1 198 ? -11.437 8.043 -5.362 1.00 92.94 198 ASP A C 1
ATOM 1508 O O . ASP A 1 198 ? -12.441 8.526 -5.876 1.00 92.94 198 ASP A O 1
ATOM 1512 N N . THR A 1 199 ? -10.418 7.571 -6.087 1.00 93.69 199 THR A N 1
ATOM 1513 C CA . THR A 1 199 ? -10.341 7.693 -7.558 1.00 93.69 199 THR A CA 1
ATOM 1514 C C . THR A 1 199 ? -11.109 6.598 -8.291 1.00 93.69 199 THR A C 1
ATOM 1516 O O . THR A 1 199 ? -11.376 6.710 -9.481 1.00 93.69 199 THR A O 1
ATOM 1519 N N . GLY A 1 200 ? -11.474 5.520 -7.596 1.00 95.19 200 GLY A N 1
ATOM 1520 C CA . GLY A 1 200 ? -12.113 4.373 -8.223 1.00 95.19 200 GLY A CA 1
ATOM 1521 C C . GLY A 1 200 ? -11.164 3.532 -9.083 1.00 95.19 200 GLY A C 1
ATOM 1522 O O . GLY A 1 200 ? -11.622 2.921 -10.043 1.00 95.19 200 GLY A O 1
ATOM 1523 N N . THR A 1 201 ? -9.875 3.497 -8.745 1.00 96.19 201 THR A N 1
ATOM 1524 C CA . THR A 1 201 ? -8.822 2.909 -9.589 1.00 96.19 201 THR A CA 1
ATOM 1525 C C . THR A 1 201 ? -8.321 1.581 -9.034 1.00 96.19 201 THR A C 1
ATOM 1527 O O . THR A 1 201 ? -8.136 1.428 -7.824 1.00 96.19 201 THR A O 1
ATOM 1530 N N . ASP A 1 202 ? -8.077 0.618 -9.925 1.00 96.25 202 ASP A N 1
ATOM 1531 C CA . ASP A 1 202 ? -7.521 -0.691 -9.577 1.00 96.25 202 ASP A CA 1
ATOM 1532 C C . ASP A 1 202 ? -6.071 -0.570 -9.079 1.00 96.25 202 ASP A C 1
ATOM 1534 O O . ASP A 1 202 ? -5.317 0.317 -9.491 1.00 96.25 202 ASP A O 1
ATOM 1538 N N . ILE A 1 203 ? -5.652 -1.503 -8.222 1.00 97.38 203 ILE A N 1
ATOM 1539 C CA . ILE A 1 203 ? -4.264 -1.587 -7.751 1.00 97.38 203 ILE A CA 1
ATOM 1540 C C . ILE A 1 203 ? -3.552 -2.730 -8.475 1.00 97.38 203 ILE A C 1
ATOM 1542 O O . ILE A 1 203 ? -4.001 -3.870 -8.404 1.00 97.38 203 ILE A O 1
ATOM 1546 N N . LEU A 1 204 ? -2.414 -2.457 -9.117 1.00 97.38 204 LEU A N 1
ATOM 1547 C CA . LEU A 1 204 ? -1.550 -3.479 -9.713 1.00 97.38 204 LEU A CA 1
ATOM 1548 C C . LEU A 1 204 ? -0.371 -3.783 -8.769 1.00 97.38 204 LEU A C 1
ATOM 1550 O O . LEU A 1 204 ? 0.542 -2.959 -8.655 1.00 97.38 204 LEU A O 1
ATOM 1554 N N . PRO A 1 205 ? -0.365 -4.935 -8.073 1.00 97.50 205 PRO A N 1
ATOM 1555 C CA . PRO A 1 205 ? 0.716 -5.286 -7.164 1.00 97.50 205 PRO A CA 1
ATOM 1556 C C . PRO A 1 205 ? 1.950 -5.766 -7.935 1.00 97.50 205 PRO A C 1
ATOM 1558 O O . PRO A 1 205 ? 1.866 -6.621 -8.821 1.00 97.50 205 PRO A O 1
ATOM 1561 N N . VAL A 1 206 ? 3.113 -5.247 -7.553 1.00 97.50 206 VAL A N 1
ATOM 1562 C CA . VAL A 1 206 ? 4.415 -5.615 -8.110 1.00 97.50 206 VAL A CA 1
ATOM 1563 C C . VAL A 1 206 ? 5.383 -5.909 -6.970 1.00 97.50 206 VAL A C 1
ATOM 1565 O O . VAL A 1 206 ? 5.413 -5.208 -5.964 1.00 97.50 206 VAL A O 1
ATOM 1568 N N . HIS A 1 207 ? 6.192 -6.950 -7.121 1.00 96.31 207 HIS A N 1
ATOM 1569 C CA . HIS A 1 207 ? 7.272 -7.260 -6.196 1.00 96.31 207 HIS A CA 1
ATOM 1570 C C . HIS A 1 207 ? 8.609 -7.328 -6.930 1.00 96.31 207 HIS A C 1
ATOM 1572 O O . HIS A 1 207 ? 8.721 -7.975 -7.972 1.00 96.31 207 HIS A O 1
ATOM 1578 N N . ILE A 1 208 ? 9.614 -6.673 -6.365 1.00 94.00 208 ILE A N 1
ATOM 1579 C CA . ILE A 1 208 ? 10.972 -6.567 -6.883 1.00 94.00 208 ILE A CA 1
ATOM 1580 C C . ILE A 1 208 ? 11.900 -7.316 -5.932 1.00 94.00 208 ILE A C 1
ATOM 1582 O O . ILE A 1 208 ? 11.991 -6.983 -4.751 1.00 94.00 208 ILE A O 1
ATOM 1586 N N . ASP A 1 209 ? 12.599 -8.301 -6.477 1.00 90.81 209 ASP A N 1
ATOM 1587 C CA . ASP A 1 209 ? 13.468 -9.223 -5.757 1.00 90.81 209 ASP A CA 1
ATOM 1588 C C . ASP A 1 209 ? 14.907 -9.110 -6.286 1.00 90.81 209 ASP A C 1
ATOM 1590 O O . ASP A 1 209 ? 15.123 -9.054 -7.501 1.00 90.81 209 ASP A O 1
ATOM 1594 N N . GLY A 1 210 ? 15.889 -9.041 -5.385 1.00 85.81 210 GLY A N 1
ATOM 1595 C CA . GLY A 1 210 ? 17.312 -8.890 -5.720 1.00 85.81 210 GLY A CA 1
ATOM 1596 C C . GLY A 1 210 ? 17.804 -7.452 -5.958 1.00 85.81 210 GLY A C 1
ATOM 1597 O O . GLY A 1 210 ? 18.997 -7.244 -6.183 1.00 85.81 210 GLY A O 1
ATOM 1598 N N . ALA A 1 211 ? 16.924 -6.441 -5.927 1.00 84.19 211 ALA A N 1
ATOM 1599 C CA . ALA A 1 211 ? 17.310 -5.044 -6.174 1.00 84.19 211 ALA A CA 1
ATOM 1600 C C . ALA A 1 211 ? 18.153 -4.439 -5.036 1.00 84.19 211 ALA A C 1
ATOM 1602 O O . ALA A 1 211 ? 19.083 -3.669 -5.300 1.00 84.19 211 ALA A O 1
ATOM 1603 N N . TYR A 1 212 ? 17.874 -4.824 -3.787 1.00 81.19 212 TYR A N 1
ATOM 1604 C CA . TYR A 1 212 ? 18.669 -4.440 -2.618 1.00 81.19 212 TYR A CA 1
ATOM 1605 C C . TYR A 1 212 ? 20.120 -4.923 -2.739 1.00 81.19 212 TYR A C 1
ATOM 1607 O O . TYR A 1 212 ? 21.058 -4.152 -2.546 1.00 81.19 212 TYR A O 1
ATOM 1615 N N . GLU A 1 213 ? 20.317 -6.188 -3.105 1.00 79.75 213 GLU A N 1
ATOM 1616 C CA . GLU A 1 213 ? 21.628 -6.812 -3.269 1.00 79.75 213 GLU A CA 1
ATOM 1617 C C . GLU A 1 213 ? 22.352 -6.297 -4.516 1.00 79.75 213 GLU A C 1
ATOM 1619 O O . GLU A 1 213 ? 23.580 -6.169 -4.513 1.00 79.75 213 GLU A O 1
ATOM 1624 N N . ALA A 1 214 ? 21.599 -6.005 -5.582 1.00 77.56 214 ALA A N 1
ATOM 1625 C CA . ALA A 1 214 ? 22.138 -5.441 -6.809 1.00 77.56 214 ALA A CA 1
ATOM 1626 C C . ALA A 1 214 ? 22.694 -4.035 -6.573 1.00 77.56 214 ALA A C 1
ATOM 1628 O O . ALA A 1 214 ? 23.816 -3.762 -6.989 1.00 77.56 214 ALA A O 1
ATOM 1629 N N . MET A 1 215 ? 21.967 -3.152 -5.886 1.00 72.94 215 MET A N 1
ATOM 1630 C CA . MET A 1 215 ? 22.419 -1.785 -5.614 1.00 72.94 215 MET A CA 1
ATOM 1631 C C . MET A 1 215 ? 21.956 -1.323 -4.222 1.00 72.94 215 MET A C 1
ATOM 1633 O O . MET A 1 215 ? 20.934 -0.634 -4.107 1.00 72.94 215 MET A O 1
ATOM 1637 N N . PRO A 1 216 ? 22.701 -1.686 -3.160 1.00 66.88 216 PRO A N 1
ATOM 1638 C CA . PRO A 1 216 ? 22.370 -1.289 -1.798 1.00 66.88 216 PRO A CA 1
ATOM 1639 C C . PRO A 1 216 ? 22.595 0.212 -1.594 1.00 66.88 216 PRO A C 1
ATOM 1641 O O . PRO A 1 216 ? 23.317 0.872 -2.347 1.00 66.88 216 PRO A O 1
ATOM 1644 N N . LYS A 1 217 ? 21.988 0.770 -0.543 1.00 63.44 217 LYS A N 1
ATOM 1645 C CA . LYS A 1 217 ? 22.084 2.201 -0.221 1.00 63.44 217 LYS A CA 1
ATOM 1646 C C . LYS A 1 217 ? 23.555 2.648 -0.134 1.00 63.44 217 LYS A C 1
ATOM 1648 O O . LYS A 1 217 ? 24.325 2.096 0.643 1.00 63.44 217 LYS A O 1
ATOM 1653 N N . GLY A 1 218 ? 23.922 3.657 -0.928 1.00 63.22 218 GLY A N 1
ATOM 1654 C CA . GLY A 1 218 ? 25.284 4.205 -1.006 1.00 63.22 218 GLY A CA 1
ATOM 1655 C C . GLY A 1 218 ? 26.160 3.613 -2.119 1.00 63.22 218 GLY A C 1
ATOM 1656 O O . GLY A 1 218 ? 27.219 4.162 -2.402 1.00 63.22 218 GLY A O 1
ATOM 1657 N N . ALA A 1 219 ? 25.731 2.536 -2.786 1.00 63.03 219 ALA A N 1
ATOM 1658 C CA . ALA A 1 219 ? 26.413 2.033 -3.975 1.00 63.03 219 ALA A CA 1
ATOM 1659 C C . ALA A 1 219 ? 26.046 2.862 -5.217 1.00 63.03 219 ALA A C 1
ATOM 1661 O O . ALA A 1 219 ? 24.886 3.222 -5.407 1.00 63.03 219 ALA A O 1
ATOM 1662 N N . VAL A 1 220 ? 27.038 3.129 -6.072 1.00 64.44 220 VAL A N 1
ATOM 1663 C CA . VAL A 1 220 ? 26.871 3.895 -7.325 1.00 64.44 220 VAL A CA 1
ATOM 1664 C C . VAL A 1 220 ? 26.783 2.972 -8.550 1.00 64.44 220 VAL A C 1
ATOM 1666 O O . VAL A 1 220 ? 26.243 3.358 -9.581 1.00 64.44 220 VAL A O 1
ATOM 1669 N N . VAL A 1 221 ? 27.265 1.728 -8.434 1.00 68.50 221 VAL A N 1
ATOM 1670 C CA . VAL A 1 221 ? 27.251 0.718 -9.506 1.00 68.50 221 VAL A CA 1
ATOM 1671 C C . VAL A 1 221 ? 26.634 -0.603 -9.024 1.00 68.50 221 VAL A C 1
ATOM 1673 O O . VAL A 1 221 ? 26.818 -0.953 -7.851 1.00 68.50 221 VAL A O 1
ATOM 1676 N N . PRO A 1 222 ? 25.918 -1.351 -9.892 1.00 73.00 222 PRO A N 1
ATOM 1677 C CA . PRO A 1 222 ? 25.363 -2.651 -9.532 1.00 73.00 222 PRO A CA 1
ATOM 1678 C C . PRO A 1 222 ? 26.450 -3.677 -9.181 1.00 73.00 222 PRO A C 1
ATOM 1680 O O . PRO A 1 222 ? 27.399 -3.869 -9.938 1.00 73.00 222 PRO A O 1
ATOM 1683 N N . LYS A 1 223 ? 26.296 -4.369 -8.050 1.00 72.19 223 LYS A N 1
ATOM 1684 C CA . LYS A 1 223 ? 27.222 -5.404 -7.557 1.00 72.19 223 LYS A CA 1
ATOM 1685 C C . LYS A 1 223 ? 26.794 -6.827 -7.915 1.00 72.19 223 LYS A C 1
ATOM 1687 O O . LYS A 1 223 ? 27.612 -7.741 -7.859 1.00 72.19 223 LYS A O 1
ATOM 1692 N N . ARG A 1 224 ? 25.515 -7.031 -8.235 1.00 69.56 224 ARG A N 1
ATOM 1693 C CA . ARG A 1 224 ? 24.928 -8.332 -8.581 1.00 69.56 224 ARG A CA 1
ATOM 1694 C C . ARG A 1 224 ? 23.915 -8.182 -9.713 1.00 69.56 224 ARG A C 1
ATOM 1696 O O . ARG A 1 224 ? 23.345 -7.110 -9.901 1.00 69.56 224 ARG A O 1
ATOM 1703 N N . ARG A 1 225 ? 23.724 -9.271 -10.458 1.00 74.75 225 ARG A N 1
ATOM 1704 C CA . ARG A 1 225 ? 22.741 -9.426 -11.541 1.00 74.75 225 ARG A CA 1
ATOM 1705 C C . ARG A 1 225 ? 21.713 -10.490 -11.146 1.00 74.75 225 ARG A C 1
ATOM 1707 O O . ARG A 1 225 ? 21.947 -11.231 -10.193 1.00 74.75 225 ARG A O 1
ATOM 1714 N N . GLY A 1 226 ? 20.619 -10.590 -11.896 1.00 82.56 226 GLY A N 1
ATOM 1715 C CA . GLY A 1 226 ? 19.568 -11.588 -11.675 1.00 82.56 226 GLY A CA 1
ATOM 1716 C C . GLY A 1 226 ? 18.406 -11.063 -10.836 1.00 82.56 226 GLY A C 1
ATOM 1717 O O . GLY A 1 226 ? 17.950 -11.732 -9.914 1.00 82.56 226 GLY A O 1
ATOM 1718 N N . ILE A 1 227 ? 17.938 -9.857 -11.150 1.00 90.31 227 ILE A N 1
ATOM 1719 C CA . ILE A 1 227 ? 16.763 -9.258 -10.511 1.00 90.31 227 ILE A CA 1
ATOM 1720 C C . ILE A 1 227 ? 15.503 -9.943 -11.041 1.00 90.31 227 ILE A C 1
ATOM 1722 O O . ILE A 1 227 ? 15.394 -10.216 -12.236 1.00 90.31 227 ILE A O 1
ATOM 1726 N N . THR A 1 228 ? 14.527 -10.204 -10.175 1.00 94.31 228 THR A N 1
ATOM 1727 C CA . THR A 1 228 ? 13.216 -10.703 -10.608 1.00 94.31 228 THR A CA 1
ATOM 1728 C C . THR A 1 228 ? 12.130 -9.703 -10.246 1.00 94.31 228 THR A C 1
ATOM 1730 O O . THR A 1 228 ? 11.957 -9.359 -9.081 1.00 94.31 228 THR A O 1
ATOM 1733 N N . VAL A 1 229 ? 11.359 -9.271 -11.242 1.00 96.69 229 VAL A N 1
ATOM 1734 C CA . VAL A 1 229 ? 10.148 -8.472 -11.042 1.00 96.69 229 VAL A CA 1
ATOM 1735 C C . VAL A 1 229 ? 8.933 -9.361 -11.274 1.00 96.69 229 VAL A C 1
ATOM 1737 O O . VAL A 1 229 ? 8.787 -9.972 -12.333 1.00 96.69 229 VAL A O 1
ATOM 1740 N N . ARG A 1 230 ? 8.060 -9.456 -10.275 1.00 98.00 230 ARG A N 1
ATOM 1741 C CA . ARG A 1 230 ? 6.839 -10.267 -10.304 1.00 98.00 230 ARG A CA 1
ATOM 1742 C C . ARG A 1 230 ? 5.632 -9.343 -10.278 1.00 98.00 230 ARG A C 1
ATOM 1744 O O . ARG A 1 230 ? 5.507 -8.536 -9.364 1.00 98.00 230 ARG A O 1
ATOM 1751 N N . ILE A 1 231 ? 4.758 -9.471 -11.265 1.00 98.06 231 ILE A N 1
ATOM 1752 C CA . ILE A 1 231 ? 3.501 -8.726 -11.369 1.00 98.06 231 ILE A CA 1
ATOM 1753 C C . ILE A 1 231 ? 2.367 -9.674 -10.978 1.00 98.06 231 ILE A C 1
ATOM 1755 O O . ILE A 1 231 ? 2.328 -10.813 -11.447 1.00 98.06 231 ILE A O 1
ATOM 1759 N N . GLY A 1 232 ? 1.479 -9.227 -10.092 1.00 96.69 232 GLY A N 1
ATOM 1760 C CA . GLY A 1 232 ? 0.302 -9.988 -9.674 1.00 96.69 232 GLY A CA 1
ATOM 1761 C C . GLY A 1 232 ? -0.977 -9.553 -10.387 1.00 96.69 232 GLY A C 1
ATOM 1762 O O . GLY A 1 232 ? -0.984 -8.522 -11.061 1.00 96.69 232 GLY A O 1
ATOM 1763 N N . PRO A 1 233 ? -2.070 -10.320 -10.227 1.00 95.69 233 PRO A N 1
ATOM 1764 C CA . PRO A 1 233 ? -3.381 -9.925 -10.726 1.00 95.69 233 PRO A CA 1
ATOM 1765 C C . PRO A 1 233 ? -3.809 -8.574 -10.123 1.00 95.69 233 PRO A C 1
ATOM 1767 O O . PRO A 1 233 ? -3.537 -8.324 -8.942 1.00 95.69 233 PRO A O 1
ATOM 1770 N N . PRO A 1 234 ? -4.483 -7.703 -10.898 1.00 95.31 234 PRO A N 1
ATOM 1771 C CA . PRO A 1 234 ? -5.010 -6.451 -10.375 1.00 95.31 234 PRO A CA 1
ATOM 1772 C C . PRO A 1 234 ? -5.992 -6.691 -9.224 1.00 95.31 234 PRO A C 1
ATOM 1774 O O . PRO A 1 234 ? -6.913 -7.503 -9.326 1.00 95.31 234 PRO A O 1
ATOM 1777 N N . LEU A 1 235 ? -5.833 -5.936 -8.142 1.00 95.81 235 LEU A N 1
ATOM 1778 C CA . LEU A 1 235 ? -6.836 -5.830 -7.094 1.00 95.81 235 LEU A CA 1
ATOM 1779 C C . LEU A 1 235 ? -7.909 -4.860 -7.577 1.00 95.81 235 LEU A C 1
ATOM 1781 O O . LEU A 1 235 ? -7.762 -3.639 -7.485 1.00 95.81 235 LEU A O 1
ATOM 1785 N N . GLU A 1 236 ? -8.967 -5.422 -8.146 1.00 94.31 236 GLU A N 1
ATOM 1786 C CA . GLU A 1 236 ? -9.996 -4.629 -8.801 1.00 94.31 236 GLU A CA 1
ATOM 1787 C C . GLU A 1 236 ? -10.837 -3.839 -7.802 1.00 94.31 236 GLU A C 1
ATOM 1789 O O . GLU A 1 236 ? -11.331 -4.365 -6.797 1.00 94.31 236 GLU A O 1
ATOM 1794 N N . ILE A 1 237 ? -11.088 -2.576 -8.129 1.00 94.69 237 ILE A N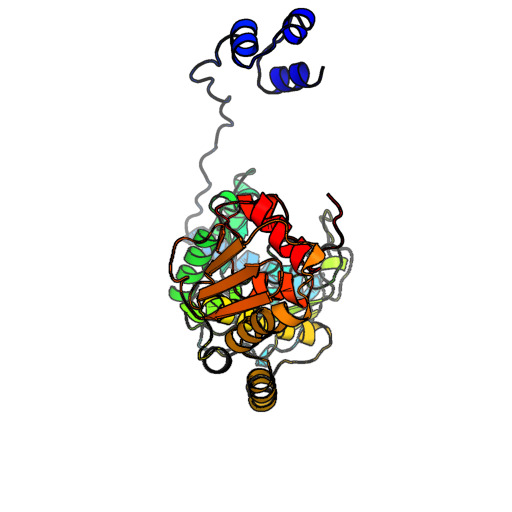 1
ATOM 1795 C CA . ILE A 1 237 ? -11.789 -1.637 -7.265 1.00 94.69 237 ILE A CA 1
ATOM 1796 C C . ILE A 1 237 ? -13.189 -2.123 -6.886 1.00 94.69 237 ILE A C 1
ATOM 1798 O O . ILE A 1 237 ? -13.651 -1.907 -5.766 1.00 94.69 237 ILE A O 1
ATOM 1802 N N . ARG A 1 238 ? -13.858 -2.843 -7.793 1.00 92.75 238 ARG A N 1
ATOM 1803 C CA . ARG A 1 238 ? -15.182 -3.435 -7.557 1.00 92.75 238 ARG A CA 1
ATOM 1804 C C . ARG A 1 238 ? -15.176 -4.477 -6.437 1.00 92.75 238 ARG A C 1
ATOM 1806 O O . ARG A 1 238 ? -16.180 -4.619 -5.743 1.00 92.75 238 ARG A O 1
ATOM 1813 N N . HIS A 1 239 ? -14.080 -5.217 -6.266 1.00 91.31 239 HIS A N 1
ATOM 1814 C CA . HIS A 1 239 ? -13.918 -6.179 -5.173 1.00 91.31 239 HIS A CA 1
ATOM 1815 C C . HIS A 1 239 ? -13.509 -5.455 -3.896 1.00 91.31 239 HIS A C 1
ATOM 1817 O O . HIS A 1 239 ? -14.108 -5.674 -2.847 1.00 91.31 239 HIS A O 1
ATOM 1823 N N . LEU A 1 240 ? -12.582 -4.501 -4.000 1.00 92.81 240 LEU A N 1
ATOM 1824 C CA . LEU A 1 240 ? -12.140 -3.690 -2.865 1.00 92.81 240 LEU A CA 1
ATOM 1825 C C . LEU A 1 240 ? -13.295 -2.916 -2.208 1.00 92.81 240 LEU A C 1
ATOM 1827 O O . LEU A 1 240 ? -13.419 -2.928 -0.985 1.00 92.81 240 LEU A O 1
ATOM 1831 N N . ARG A 1 241 ? -14.179 -2.293 -3.000 1.00 91.62 241 ARG A N 1
ATOM 1832 C CA . ARG A 1 241 ? -15.371 -1.582 -2.499 1.00 91.62 241 ARG A CA 1
ATOM 1833 C C . ARG A 1 241 ? -16.361 -2.517 -1.808 1.00 91.62 241 ARG A C 1
ATOM 1835 O O . ARG A 1 241 ? -16.916 -2.145 -0.783 1.00 91.62 241 ARG A O 1
ATOM 1842 N N . ARG A 1 242 ? -16.553 -3.734 -2.328 1.00 87.00 242 ARG A N 1
ATOM 1843 C CA . ARG A 1 242 ? -17.407 -4.752 -1.692 1.00 87.00 242 ARG A CA 1
ATOM 1844 C C . ARG A 1 242 ? -16.831 -5.213 -0.354 1.00 87.00 242 ARG A C 1
ATOM 1846 O O . ARG A 1 242 ? -17.520 -5.148 0.653 1.00 87.00 242 ARG A O 1
ATOM 1853 N N . LEU A 1 243 ? -15.541 -5.550 -0.322 1.00 85.38 243 LEU A N 1
ATOM 1854 C CA . LEU A 1 243 ? -14.821 -5.982 0.886 1.00 85.38 243 LEU A CA 1
ATOM 1855 C C . LEU A 1 243 ? -14.701 -4.905 1.973 1.00 85.38 243 LEU A C 1
ATOM 1857 O O . LEU A 1 243 ? -14.270 -5.196 3.088 1.00 85.38 243 LEU A O 1
ATOM 1861 N N . THR A 1 244 ? -15.017 -3.655 1.644 1.00 87.12 244 THR A N 1
ATOM 1862 C CA . THR A 1 244 ? -14.963 -2.522 2.573 1.00 87.12 244 THR A CA 1
ATOM 1863 C C . THR A 1 244 ? -16.312 -1.835 2.761 1.00 87.12 244 THR A C 1
ATOM 1865 O O . THR A 1 244 ? -16.380 -0.781 3.395 1.00 87.12 244 THR A O 1
ATOM 1868 N N . ALA A 1 245 ? -17.394 -2.430 2.253 1.00 84.19 245 ALA A N 1
ATOM 1869 C CA . ALA A 1 245 ? -18.740 -1.909 2.425 1.00 84.19 245 ALA A CA 1
ATOM 1870 C C . ALA A 1 245 ? -19.101 -1.821 3.919 1.00 84.19 245 ALA A C 1
ATOM 1872 O O . ALA A 1 245 ? -18.819 -2.727 4.698 1.00 84.19 245 ALA A O 1
ATOM 1873 N N . GLY A 1 246 ? -19.699 -0.700 4.328 1.00 76.38 246 GLY A N 1
ATOM 1874 C CA . GLY A 1 246 ? -20.079 -0.444 5.723 1.00 76.38 246 GLY A CA 1
ATOM 1875 C C . GLY A 1 246 ? -18.933 -0.021 6.651 1.00 76.38 246 GLY A C 1
ATOM 1876 O O . GLY A 1 246 ? -19.197 0.416 7.768 1.00 76.38 246 GLY A O 1
ATOM 1877 N N . LEU A 1 247 ? -17.671 -0.078 6.210 1.00 79.31 247 LEU A N 1
ATOM 1878 C CA . LEU A 1 247 ? -16.548 0.436 6.995 1.00 79.31 247 LEU A CA 1
ATOM 1879 C C . LEU A 1 247 ? -16.486 1.966 6.937 1.00 79.31 247 LEU A C 1
ATOM 1881 O O . LEU A 1 247 ? -16.813 2.592 5.926 1.00 79.31 247 LEU A O 1
ATOM 1885 N N . ARG A 1 248 ? -15.968 2.588 8.002 1.00 83.06 248 ARG A N 1
ATOM 1886 C CA . ARG A 1 248 ? -15.626 4.016 7.959 1.00 83.06 248 ARG A CA 1
ATOM 1887 C C . ARG A 1 248 ? -14.523 4.243 6.914 1.00 83.06 248 ARG A C 1
ATOM 1889 O O . ARG A 1 248 ? -13.646 3.388 6.770 1.00 83.06 248 ARG A O 1
ATOM 1896 N N . PRO A 1 249 ? -14.460 5.414 6.256 1.00 82.12 249 PRO A N 1
ATOM 1897 C CA . PRO A 1 249 ? -13.492 5.664 5.181 1.00 82.12 249 PRO A CA 1
ATOM 1898 C C . PRO A 1 249 ? -12.025 5.383 5.551 1.00 82.12 249 PRO A C 1
ATOM 1900 O O . PRO A 1 249 ? -11.265 4.853 4.743 1.00 82.12 249 PRO A O 1
ATOM 1903 N N . ALA A 1 250 ? -11.620 5.697 6.786 1.00 79.31 250 ALA A N 1
ATOM 1904 C CA . ALA A 1 250 ? -10.263 5.426 7.265 1.00 79.31 250 ALA A CA 1
ATOM 1905 C C . ALA A 1 250 ? -9.973 3.920 7.418 1.00 79.31 250 ALA A C 1
ATOM 1907 O O . ALA A 1 250 ? -8.871 3.473 7.102 1.00 79.31 250 ALA A O 1
ATOM 1908 N N . ASP A 1 251 ? -10.958 3.141 7.871 1.00 81.31 251 ASP A N 1
ATOM 1909 C CA . ASP A 1 251 ? -10.855 1.685 8.018 1.00 81.31 251 ASP A CA 1
ATOM 1910 C C . ASP A 1 251 ? -10.842 0.995 6.656 1.00 81.31 251 ASP A C 1
ATOM 1912 O O . ASP A 1 251 ? -10.007 0.124 6.416 1.00 81.31 251 ASP A O 1
ATOM 1916 N N . ALA A 1 252 ? -11.694 1.449 5.734 1.00 85.62 252 ALA A N 1
ATOM 1917 C CA . ALA A 1 252 ? -11.699 0.990 4.351 1.00 85.62 252 ALA A CA 1
ATOM 1918 C C . ALA A 1 252 ? -10.324 1.203 3.691 1.00 85.62 252 ALA A C 1
ATOM 1920 O O . ALA A 1 252 ? -9.736 0.262 3.156 1.00 85.62 252 ALA A O 1
ATOM 1921 N N . ALA A 1 253 ? -9.752 2.407 3.813 1.00 87.69 253 ALA A N 1
ATOM 1922 C CA . ALA A 1 253 ? -8.424 2.716 3.283 1.00 87.69 253 ALA A CA 1
ATOM 1923 C C . ALA A 1 253 ? -7.321 1.828 3.885 1.00 87.69 253 ALA A C 1
ATOM 1925 O O . ALA A 1 253 ? -6.473 1.307 3.151 1.00 87.69 253 ALA A O 1
ATOM 1926 N N . ARG A 1 254 ? -7.337 1.608 5.207 1.00 86.06 254 ARG A N 1
ATOM 1927 C CA . ARG A 1 254 ? -6.405 0.684 5.875 1.00 86.06 254 ARG A CA 1
ATOM 1928 C C . ARG A 1 254 ? -6.563 -0.744 5.362 1.00 86.06 254 ARG A C 1
ATOM 1930 O O . ARG A 1 254 ? -5.564 -1.387 5.051 1.00 86.06 254 ARG A O 1
ATOM 1937 N N . ARG A 1 255 ? -7.800 -1.226 5.219 1.00 89.19 255 ARG A N 1
ATOM 1938 C CA . ARG A 1 255 ? -8.094 -2.586 4.754 1.00 89.19 255 ARG A CA 1
ATOM 1939 C C . ARG A 1 255 ? -7.613 -2.816 3.324 1.00 89.19 255 ARG A C 1
ATOM 1941 O O . ARG A 1 255 ? -6.925 -3.803 3.080 1.00 89.19 255 ARG A O 1
ATOM 1948 N N . VAL A 1 256 ? -7.902 -1.894 2.405 1.00 94.38 256 VAL A N 1
ATOM 1949 C CA . VAL A 1 256 ? -7.401 -1.961 1.020 1.00 94.38 256 VAL A CA 1
ATOM 1950 C C . VAL A 1 256 ? -5.873 -1.935 0.986 1.00 94.38 256 VAL A C 1
ATOM 1952 O O . VAL A 1 256 ? -5.257 -2.725 0.276 1.00 94.38 256 VAL A O 1
ATOM 1955 N N . THR A 1 257 ? -5.246 -1.079 1.795 1.00 93.44 257 THR A N 1
ATOM 1956 C CA . THR A 1 257 ? -3.779 -1.009 1.886 1.00 93.44 257 THR A CA 1
ATOM 1957 C C . THR A 1 257 ? -3.182 -2.323 2.392 1.00 93.44 257 THR A C 1
ATOM 1959 O O . THR A 1 257 ? -2.181 -2.793 1.853 1.00 93.44 257 THR A O 1
ATOM 1962 N N . ALA A 1 258 ? -3.813 -2.957 3.383 1.00 90.62 258 ALA A N 1
ATOM 1963 C CA . ALA A 1 258 ? -3.391 -4.259 3.883 1.00 90.62 258 ALA A CA 1
ATOM 1964 C C . ALA A 1 258 ? -3.506 -5.351 2.806 1.00 90.62 258 ALA A C 1
ATOM 1966 O O . ALA A 1 258 ? -2.575 -6.136 2.651 1.00 90.62 258 ALA A O 1
ATOM 1967 N N . LEU A 1 259 ? -4.590 -5.364 2.019 1.00 94.06 259 LEU A N 1
ATOM 1968 C CA . LEU A 1 259 ? -4.748 -6.289 0.889 1.00 94.06 259 LEU A CA 1
ATOM 1969 C C . LEU A 1 259 ? -3.659 -6.079 -0.173 1.00 94.06 259 LEU A C 1
ATOM 1971 O O . LEU A 1 259 ? -3.055 -7.051 -0.624 1.00 94.06 259 LEU A O 1
ATOM 1975 N N . ALA A 1 260 ? -3.347 -4.825 -0.515 1.00 95.69 260 ALA A N 1
ATOM 1976 C CA . ALA A 1 260 ? -2.249 -4.496 -1.423 1.00 95.69 260 ALA A CA 1
ATOM 1977 C C . ALA A 1 260 ? -0.895 -4.988 -0.888 1.00 95.69 260 ALA A C 1
ATOM 1979 O O . ALA A 1 260 ? -0.130 -5.612 -1.625 1.00 95.69 260 ALA A O 1
ATOM 1980 N N . ARG A 1 261 ? -0.623 -4.790 0.410 1.00 94.44 261 ARG A N 1
ATOM 1981 C CA . ARG A 1 261 ? 0.580 -5.319 1.072 1.00 94.44 261 ARG A CA 1
ATOM 1982 C C . ARG A 1 261 ? 0.642 -6.840 0.983 1.00 94.44 261 ARG A C 1
ATOM 1984 O O . ARG A 1 261 ? 1.675 -7.381 0.607 1.00 94.44 261 ARG A O 1
ATOM 1991 N N . THR A 1 262 ? -0.456 -7.532 1.291 1.00 93.56 262 THR A N 1
ATOM 1992 C CA . THR A 1 262 ? -0.541 -8.995 1.201 1.00 93.56 262 THR A CA 1
ATOM 1993 C C . THR A 1 262 ? -0.310 -9.489 -0.223 1.00 93.56 262 THR A C 1
ATOM 1995 O O . THR A 1 262 ? 0.400 -10.475 -0.401 1.00 93.56 262 THR A O 1
ATOM 1998 N N . ALA A 1 263 ? -0.853 -8.810 -1.236 1.00 95.75 263 ALA A N 1
ATOM 1999 C CA . ALA A 1 263 ? -0.612 -9.163 -2.631 1.00 95.75 263 ALA A CA 1
ATOM 2000 C C . ALA A 1 263 ? 0.880 -9.063 -2.987 1.00 95.75 263 ALA A C 1
ATOM 2002 O O . ALA A 1 263 ? 1.448 -10.027 -3.497 1.00 95.75 263 ALA A O 1
ATOM 2003 N N . VAL A 1 264 ? 1.538 -7.949 -2.641 1.00 95.69 264 VAL A N 1
ATOM 2004 C CA . VAL A 1 264 ? 2.986 -7.764 -2.857 1.00 95.69 264 VAL A CA 1
ATOM 2005 C C . VAL A 1 264 ? 3.809 -8.791 -2.069 1.00 95.69 264 VAL A C 1
ATOM 2007 O O . VAL A 1 264 ? 4.757 -9.369 -2.599 1.00 95.69 264 VAL A O 1
ATOM 2010 N N . GLU A 1 265 ? 3.436 -9.079 -0.821 1.00 93.81 265 GLU A N 1
ATOM 2011 C CA . GLU A 1 265 ? 4.117 -10.075 0.008 1.00 93.81 265 GLU A CA 1
ATOM 2012 C C . GLU A 1 265 ? 3.998 -11.488 -0.580 1.00 93.81 265 GLU A C 1
ATOM 2014 O O . GLU A 1 265 ? 4.985 -12.220 -0.622 1.00 93.81 265 GLU A O 1
ATOM 2019 N N . ARG A 1 266 ? 2.825 -11.890 -1.077 1.00 94.06 266 ARG A N 1
ATOM 2020 C CA . ARG A 1 266 ? 2.651 -13.212 -1.699 1.00 94.06 266 ARG A CA 1
ATOM 2021 C C . ARG A 1 266 ? 3.489 -13.368 -2.961 1.00 94.06 266 ARG A C 1
ATOM 2023 O O . ARG A 1 266 ? 4.087 -14.430 -3.149 1.00 94.06 266 ARG A O 1
ATOM 2030 N N . LEU A 1 267 ? 3.614 -12.304 -3.755 1.00 95.69 267 LEU A N 1
ATOM 2031 C CA . LEU A 1 267 ? 4.466 -12.307 -4.943 1.00 95.69 267 LEU A CA 1
ATOM 2032 C C . LEU A 1 267 ? 5.929 -12.598 -4.592 1.00 95.69 267 LEU A C 1
ATOM 2034 O O . LEU A 1 267 ? 6.578 -13.326 -5.341 1.00 95.69 267 LEU A O 1
ATOM 2038 N N . SER A 1 268 ? 6.430 -12.142 -3.436 1.00 91.88 268 SER A N 1
ATOM 2039 C CA . SER A 1 268 ? 7.789 -12.482 -2.970 1.00 91.88 268 SER A CA 1
ATOM 2040 C C . SER A 1 268 ? 8.029 -13.990 -2.829 1.00 91.88 268 SER A C 1
ATOM 2042 O O . SER A 1 268 ? 9.146 -14.465 -3.008 1.00 91.88 268 SER A O 1
ATOM 2044 N N . ARG A 1 269 ? 6.965 -14.766 -2.586 1.00 92.06 269 ARG A N 1
ATOM 2045 C CA . ARG A 1 269 ? 6.993 -16.229 -2.436 1.00 92.06 269 ARG A CA 1
ATOM 2046 C C . ARG A 1 269 ? 6.529 -16.966 -3.697 1.00 92.06 269 ARG A C 1
ATOM 2048 O O . ARG A 1 269 ? 6.314 -18.172 -3.653 1.00 92.06 269 ARG A O 1
ATOM 2055 N N . GLY A 1 270 ? 6.335 -16.253 -4.809 1.00 90.94 270 GLY A N 1
ATOM 2056 C CA . GLY A 1 270 ? 5.821 -16.820 -6.060 1.00 90.94 270 GLY A CA 1
ATOM 2057 C C . GLY A 1 270 ? 4.325 -17.152 -6.045 1.00 90.94 270 GLY A C 1
ATOM 2058 O O . GLY A 1 270 ? 3.854 -17.838 -6.947 1.00 90.94 270 GLY A O 1
ATOM 2059 N N . ALA A 1 271 ? 3.577 -16.669 -5.050 1.00 93.19 271 ALA A N 1
ATOM 2060 C CA . ALA A 1 271 ? 2.130 -16.831 -4.955 1.00 93.19 271 ALA A CA 1
ATOM 2061 C C . ALA A 1 271 ? 1.397 -15.554 -5.397 1.00 93.19 271 ALA A C 1
ATOM 2063 O O . ALA A 1 271 ? 1.960 -14.460 -5.383 1.00 93.19 271 ALA A O 1
ATOM 2064 N N . VAL A 1 272 ? 0.118 -15.680 -5.750 1.00 93.44 272 VAL A N 1
ATOM 2065 C CA . VAL A 1 272 ? -0.755 -14.545 -6.088 1.00 93.44 272 VAL A CA 1
ATOM 2066 C C . VAL A 1 272 ? -1.880 -14.404 -5.060 1.00 93.44 272 VAL A C 1
ATOM 2068 O O . VAL A 1 272 ? -2.239 -15.368 -4.382 1.00 93.44 272 VAL A O 1
ATOM 2071 N N . LEU A 1 273 ? -2.404 -13.188 -4.903 1.00 91.06 273 LEU A N 1
ATOM 2072 C CA . LEU A 1 273 ? -3.664 -12.942 -4.201 1.00 91.06 273 LEU A CA 1
ATOM 2073 C C . LEU A 1 273 ? -4.759 -12.812 -5.255 1.00 91.06 273 LEU A C 1
ATOM 2075 O O . LEU A 1 273 ? -4.771 -11.829 -5.991 1.00 91.06 273 LEU A O 1
ATOM 2079 N N . ASP A 1 274 ? -5.649 -13.793 -5.325 1.00 84.38 274 ASP A N 1
ATOM 2080 C CA . ASP A 1 274 ? -6.802 -13.757 -6.221 1.00 84.38 274 ASP A CA 1
ATOM 2081 C C . ASP A 1 274 ? -8.032 -13.362 -5.405 1.00 84.38 274 ASP A C 1
ATOM 2083 O O . ASP A 1 274 ? -8.593 -14.172 -4.664 1.00 84.38 274 ASP A O 1
ATOM 2087 N N . LEU A 1 275 ? -8.422 -12.088 -5.503 1.00 84.38 275 LEU A N 1
ATOM 2088 C CA . LEU A 1 275 ? -9.560 -11.573 -4.745 1.00 84.38 275 LEU A CA 1
ATOM 2089 C C . LEU A 1 275 ? -10.868 -12.261 -5.123 1.00 84.38 275 LEU A C 1
ATOM 2091 O O . LEU A 1 275 ? -11.712 -12.403 -4.254 1.00 84.38 275 LEU A O 1
ATOM 2095 N N . GLU A 1 276 ? -11.043 -12.692 -6.372 1.00 77.25 276 GLU A N 1
ATOM 2096 C CA . GLU A 1 276 ? -12.287 -13.321 -6.816 1.00 77.25 276 GLU A CA 1
ATOM 2097 C C . GLU A 1 276 ? -12.434 -14.715 -6.200 1.00 77.25 276 GLU A C 1
ATOM 2099 O O . GLU A 1 276 ? -13.479 -15.054 -5.643 1.00 77.25 276 GLU A O 1
ATOM 2104 N N . ARG A 1 277 ? -11.350 -15.498 -6.210 1.00 79.44 277 ARG A N 1
ATOM 2105 C CA . ARG A 1 277 ? -11.341 -16.840 -5.618 1.00 79.44 277 ARG A CA 1
ATOM 2106 C C . ARG A 1 277 ? -11.391 -16.821 -4.092 1.00 79.44 277 ARG A C 1
ATOM 2108 O O . ARG A 1 277 ? -12.004 -17.695 -3.483 1.00 79.44 277 ARG A O 1
ATOM 2115 N N . GLU A 1 278 ? -10.717 -15.860 -3.470 1.00 76.44 278 GLU A N 1
ATOM 2116 C CA . GLU A 1 278 ? -10.618 -15.765 -2.010 1.00 76.44 278 GLU A CA 1
ATOM 2117 C C . GLU A 1 278 ? -11.752 -14.941 -1.387 1.00 76.44 278 GLU A C 1
ATOM 2119 O O . GLU A 1 278 ? -11.888 -14.943 -0.161 1.00 76.44 278 GLU A O 1
ATOM 2124 N N . GLN A 1 279 ? -12.602 -14.302 -2.205 1.00 72.44 279 GLN A N 1
ATOM 2125 C CA . GLN A 1 279 ? -13.740 -13.485 -1.772 1.00 72.44 279 GLN A CA 1
ATOM 2126 C C . GLN A 1 279 ? -14.574 -14.163 -0.672 1.00 72.44 279 GLN A C 1
ATOM 2128 O O . GLN A 1 279 ? -14.722 -13.553 0.389 1.00 72.44 279 GLN A O 1
ATOM 2133 N N . PRO A 1 280 ? -15.045 -15.423 -0.824 1.00 74.00 280 PRO A N 1
ATOM 2134 C CA . PRO A 1 280 ? -15.934 -16.032 0.167 1.00 74.00 280 PRO A CA 1
ATOM 2135 C C . PRO A 1 280 ? -15.240 -16.243 1.516 1.00 74.00 280 PRO A C 1
ATOM 2137 O O . PRO A 1 280 ? -15.849 -16.118 2.574 1.00 74.00 280 PRO A O 1
ATOM 2140 N N . THR A 1 281 ? -13.940 -16.553 1.495 1.00 75.12 281 THR A N 1
ATOM 2141 C CA . THR A 1 281 ? -13.142 -16.723 2.713 1.00 75.12 281 THR A CA 1
ATOM 2142 C C . THR A 1 281 ? -12.875 -15.382 3.387 1.00 75.12 281 THR A C 1
ATOM 2144 O O . THR A 1 281 ? -12.958 -15.291 4.610 1.00 75.12 281 THR A O 1
ATOM 2147 N N . ILE A 1 282 ? -12.575 -14.335 2.613 1.00 69.12 282 ILE A N 1
ATOM 2148 C CA . ILE A 1 282 ? -12.329 -12.990 3.145 1.00 69.12 282 ILE A CA 1
ATOM 2149 C C . ILE A 1 282 ? -13.609 -12.418 3.765 1.00 69.12 282 ILE A C 1
ATOM 2151 O O . ILE A 1 282 ? -13.534 -11.849 4.853 1.00 69.12 282 ILE A O 1
ATOM 2155 N N . GLU A 1 283 ? -14.760 -12.590 3.113 1.00 68.06 283 GLU A N 1
ATOM 2156 C CA . GLU A 1 283 ? -16.070 -12.176 3.631 1.00 68.06 283 GLU A CA 1
ATOM 2157 C C . GLU A 1 283 ? -16.439 -12.960 4.893 1.00 68.06 283 GLU A C 1
ATOM 2159 O O . GLU A 1 283 ? -16.719 -12.352 5.920 1.00 68.06 283 GLU A O 1
ATOM 2164 N N . ALA A 1 284 ? -16.306 -14.291 4.887 1.00 66.88 284 ALA A N 1
ATOM 2165 C CA . ALA A 1 284 ? -16.579 -15.105 6.071 1.00 66.88 284 ALA A CA 1
ATOM 2166 C C . ALA A 1 284 ? -15.673 -14.752 7.266 1.00 66.88 284 ALA A C 1
ATOM 2168 O O . ALA A 1 284 ? -16.106 -14.807 8.415 1.00 66.88 284 ALA A O 1
ATOM 2169 N N . LEU A 1 285 ? -14.407 -14.397 7.021 1.00 62.06 285 LEU A N 1
ATOM 2170 C CA . LEU A 1 285 ? -13.501 -13.912 8.065 1.00 62.06 285 LEU A CA 1
ATOM 2171 C C . LEU A 1 285 ? -13.866 -12.501 8.541 1.00 62.06 285 LEU A C 1
ATOM 2173 O O . LEU A 1 285 ? -13.685 -12.213 9.720 1.00 62.06 285 LEU A O 1
ATOM 2177 N N . ALA A 1 286 ? -14.365 -11.635 7.658 1.00 60.91 286 ALA A N 1
ATOM 2178 C CA . ALA A 1 286 ? -14.827 -10.296 8.015 1.00 60.91 286 ALA A CA 1
ATOM 2179 C C . ALA A 1 286 ? -16.123 -10.340 8.840 1.00 60.91 286 ALA A C 1
ATOM 2181 O O . ALA A 1 286 ? -16.212 -9.635 9.838 1.00 60.91 286 ALA A O 1
ATOM 2182 N N . ASP A 1 287 ? -17.067 -11.215 8.493 1.00 58.12 287 ASP A N 1
ATOM 2183 C CA . ASP A 1 287 ? -18.303 -11.432 9.257 1.00 58.12 287 ASP A CA 1
ATOM 2184 C C . ASP A 1 287 ? -18.039 -12.053 10.635 1.00 58.12 287 ASP A C 1
ATOM 2186 O O . ASP A 1 287 ? -18.784 -11.822 11.585 1.00 58.12 287 ASP A O 1
ATOM 2190 N N . ARG A 1 288 ? -16.965 -12.844 10.757 1.00 56.97 288 ARG A N 1
ATOM 2191 C CA . ARG A 1 288 ? -16.508 -13.420 12.032 1.00 56.97 288 ARG A CA 1
ATOM 2192 C C . ARG A 1 288 ? -15.635 -12.472 12.848 1.00 56.97 288 ARG A C 1
ATOM 2194 O O . ARG A 1 288 ? -15.460 -12.708 14.043 1.00 56.97 288 ARG A O 1
ATOM 2201 N N . ALA A 1 289 ? -15.045 -11.451 12.228 1.00 53.88 289 ALA A N 1
ATOM 2202 C CA . ALA A 1 289 ? -14.275 -10.455 12.951 1.00 53.88 289 ALA A CA 1
ATOM 2203 C C . ALA A 1 289 ? -15.255 -9.612 13.782 1.00 53.88 289 ALA A C 1
ATOM 2205 O O . ALA A 1 289 ? -16.219 -9.086 13.223 1.00 53.88 289 ALA A O 1
ATOM 2206 N N . PRO A 1 290 ? -15.050 -9.477 15.104 1.00 55.97 290 PRO A N 1
ATOM 2207 C CA . PRO A 1 290 ? -15.940 -8.671 15.926 1.00 55.97 290 PRO A CA 1
ATOM 2208 C C . PRO A 1 290 ? -15.980 -7.252 15.358 1.00 55.97 290 PRO A C 1
ATOM 2210 O O . PRO A 1 290 ? -14.928 -6.641 15.138 1.00 55.97 290 PRO A O 1
ATOM 2213 N N . ARG A 1 291 ? -17.185 -6.729 15.095 1.00 65.81 291 ARG A N 1
ATOM 2214 C CA . ARG A 1 291 ? -17.326 -5.355 14.607 1.00 65.81 291 ARG A CA 1
ATOM 2215 C C . ARG A 1 291 ? -16.693 -4.425 15.631 1.00 65.81 291 ARG A C 1
ATOM 2217 O O . ARG A 1 291 ? -16.735 -4.687 16.830 1.00 65.81 291 ARG A O 1
ATOM 2224 N N . VAL A 1 292 ? -16.107 -3.323 15.174 1.00 64.75 292 VAL A N 1
ATOM 2225 C CA . VAL A 1 292 ? -15.464 -2.347 16.070 1.00 64.75 292 VAL A CA 1
ATOM 2226 C C . VAL A 1 292 ? -16.439 -1.871 17.157 1.00 64.75 292 VAL A C 1
ATOM 2228 O O . VAL A 1 292 ? -16.041 -1.683 18.302 1.00 64.75 292 VAL A O 1
ATOM 2231 N N . GLU A 1 293 ? -17.725 -1.747 16.824 1.00 66.31 293 GLU A N 1
ATOM 2232 C CA . GLU A 1 293 ? -18.808 -1.442 17.767 1.00 66.31 293 GLU A CA 1
ATOM 2233 C C . GLU A 1 293 ? -18.990 -2.546 18.821 1.00 66.31 293 GLU A C 1
ATOM 2235 O O . GLU A 1 293 ? -19.009 -2.238 20.013 1.00 66.31 293 GLU A O 1
ATOM 2240 N N . ASP A 1 294 ? -18.997 -3.818 18.412 1.00 75.62 294 ASP A N 1
ATOM 2241 C CA . ASP A 1 294 ? -19.086 -4.972 19.317 1.00 75.62 294 ASP A CA 1
ATOM 2242 C C . ASP A 1 294 ? -17.850 -5.085 20.220 1.00 75.62 294 ASP A C 1
ATOM 2244 O O . ASP A 1 294 ? -17.965 -5.372 21.410 1.00 75.62 294 ASP A O 1
ATOM 2248 N N . ALA A 1 295 ? -16.655 -4.825 19.679 1.00 81.75 295 ALA A N 1
ATOM 2249 C CA . ALA A 1 295 ? -15.407 -4.830 20.439 1.00 81.75 295 ALA A CA 1
ATOM 2250 C C . ALA A 1 295 ? -15.358 -3.696 21.470 1.00 81.75 295 ALA A C 1
ATOM 2252 O O . ALA A 1 295 ? -14.977 -3.912 22.616 1.00 81.75 295 ALA A O 1
ATOM 2253 N N . THR A 1 296 ? -15.813 -2.504 21.091 1.00 88.56 296 THR A N 1
ATOM 2254 C CA . THR A 1 296 ? -15.909 -1.352 21.995 1.00 88.56 296 THR A CA 1
ATOM 2255 C C . THR A 1 296 ? -16.919 -1.616 23.113 1.00 88.56 296 THR A C 1
ATOM 2257 O O . THR A 1 296 ? -16.626 -1.377 24.284 1.00 88.56 296 THR A O 1
ATOM 2260 N N . ALA A 1 297 ? -18.105 -2.126 22.766 1.00 89.19 297 ALA A N 1
ATOM 2261 C CA . ALA A 1 297 ? -19.138 -2.458 23.739 1.00 89.19 297 ALA A CA 1
ATOM 2262 C C . ALA A 1 297 ? -18.670 -3.556 24.699 1.00 89.19 297 ALA A C 1
ATOM 2264 O O . ALA A 1 297 ? -18.895 -3.450 25.903 1.00 89.19 297 ALA A O 1
ATOM 2265 N N . ARG A 1 298 ? -17.977 -4.580 24.188 1.00 89.94 298 ARG A N 1
ATOM 2266 C CA . ARG A 1 298 ? -17.352 -5.628 25.002 1.00 89.94 298 ARG A CA 1
ATOM 2267 C C . ARG A 1 298 ? -16.295 -5.056 25.945 1.00 89.94 298 ARG A C 1
ATOM 2269 O O . ARG A 1 298 ? -16.346 -5.363 27.131 1.00 89.94 298 ARG A O 1
ATOM 2276 N N . ALA A 1 299 ? -15.403 -4.195 25.453 1.00 91.50 299 ALA A N 1
ATOM 2277 C CA . ALA A 1 299 ? -14.389 -3.542 26.275 1.00 91.50 299 ALA A CA 1
ATOM 2278 C C . ALA A 1 299 ? -15.036 -2.789 27.450 1.00 91.50 299 ALA A C 1
ATOM 2280 O O . ALA A 1 299 ? -14.716 -3.066 28.604 1.00 91.50 299 ALA A O 1
ATOM 2281 N N . PHE A 1 300 ? -16.026 -1.929 27.186 1.00 95.06 300 PHE A N 1
ATOM 2282 C CA . PHE A 1 300 ? -16.764 -1.219 28.237 1.00 95.06 300 PHE A CA 1
ATOM 2283 C C . PHE A 1 300 ? -17.486 -2.156 29.208 1.00 95.06 300 PHE A C 1
ATOM 2285 O O . PHE A 1 300 ? -17.379 -1.985 30.420 1.00 95.06 300 PHE A O 1
ATOM 2292 N N . ARG A 1 301 ? -18.191 -3.169 28.696 1.00 93.31 301 ARG A N 1
ATOM 2293 C CA . ARG A 1 301 ? -18.928 -4.137 29.524 1.00 93.31 301 ARG A CA 1
ATOM 2294 C C . ARG A 1 301 ? -18.017 -5.043 30.353 1.00 93.31 301 ARG A C 1
ATOM 2296 O O . ARG A 1 301 ? -18.498 -5.608 31.322 1.00 93.31 301 ARG A O 1
ATOM 2303 N N . SER A 1 302 ? -16.732 -5.148 30.009 1.00 93.69 302 SER A N 1
ATOM 2304 C CA . SER A 1 302 ? -15.734 -5.884 30.798 1.00 93.69 302 SER A CA 1
ATOM 2305 C C . SER A 1 302 ? -15.152 -5.085 31.970 1.00 93.69 302 SER A C 1
ATOM 2307 O O . SER A 1 302 ? -14.489 -5.660 32.829 1.00 93.69 302 SER A O 1
ATOM 2309 N N . LEU A 1 303 ? -15.370 -3.763 32.026 1.00 95.19 303 LEU A N 1
ATOM 2310 C CA . LEU A 1 303 ? -14.807 -2.911 33.080 1.00 95.19 303 LEU A CA 1
ATOM 2311 C C . LEU A 1 303 ? -15.310 -3.263 34.490 1.00 95.19 303 LEU A C 1
ATOM 2313 O O . LEU A 1 303 ? -14.471 -3.303 35.388 1.00 95.19 303 LEU A O 1
ATOM 2317 N N . PRO A 1 304 ? -16.606 -3.564 34.726 1.00 94.31 304 PRO A N 1
ATOM 2318 C CA . PRO A 1 304 ? -17.073 -3.971 36.050 1.00 94.31 304 PRO A CA 1
ATOM 2319 C C . PRO A 1 304 ? -16.354 -5.210 36.600 1.00 94.31 304 PRO A C 1
ATOM 2321 O O . PRO A 1 304 ? -16.091 -5.263 37.795 1.00 94.31 304 PRO A O 1
ATOM 2324 N N . ASP A 1 305 ? -15.960 -6.155 35.740 1.00 91.31 305 ASP A N 1
ATOM 2325 C CA . ASP A 1 305 ? -15.226 -7.365 36.150 1.00 91.31 305 ASP A CA 1
ATOM 2326 C C . ASP A 1 305 ? -13.772 -7.071 36.555 1.00 91.31 305 ASP A C 1
ATOM 2328 O O . ASP A 1 305 ? -13.131 -7.866 37.240 1.00 91.31 305 ASP A O 1
ATOM 2332 N N . ARG A 1 306 ? -13.231 -5.931 36.112 1.00 90.69 306 ARG A N 1
ATOM 2333 C CA . ARG A 1 306 ? -11.862 -5.472 36.400 1.00 90.69 306 ARG A CA 1
ATOM 2334 C C . ARG A 1 306 ? -11.809 -4.386 37.470 1.00 90.69 306 ARG A C 1
ATOM 2336 O O . ARG A 1 306 ? -10.730 -3.891 37.786 1.00 90.69 306 ARG A O 1
ATOM 2343 N N . PHE A 1 307 ? -12.966 -3.972 37.969 1.00 93.81 307 PHE A N 1
ATOM 2344 C CA . PHE A 1 307 ? -13.101 -2.876 38.907 1.00 93.81 307 PHE A CA 1
ATOM 2345 C C . PHE A 1 307 ? -12.579 -3.264 40.293 1.00 93.81 307 PHE A C 1
ATOM 2347 O O . PHE A 1 307 ? -13.018 -4.260 40.865 1.00 93.81 307 PHE A O 1
ATOM 2354 N N . ASP A 1 308 ? -11.687 -2.446 40.851 1.00 91.69 308 ASP A N 1
ATOM 2355 C CA . ASP A 1 308 ? -11.207 -2.587 42.226 1.00 91.69 308 ASP A CA 1
ATOM 2356 C C . ASP A 1 308 ? -11.742 -1.431 43.101 1.00 91.69 308 ASP A C 1
ATOM 2358 O O . ASP A 1 308 ? -11.220 -0.311 43.024 1.00 91.69 308 ASP A O 1
ATOM 2362 N N . PRO A 1 309 ? -12.767 -1.669 43.949 1.00 89.62 309 PRO A N 1
ATOM 2363 C CA . PRO A 1 309 ? -13.353 -0.632 44.797 1.00 89.62 309 PRO A CA 1
ATOM 2364 C C . PRO A 1 309 ? -12.360 -0.028 45.793 1.00 89.62 309 PRO A C 1
ATOM 2366 O O . PRO A 1 309 ? -12.485 1.144 46.141 1.00 89.62 309 PRO A O 1
ATOM 2369 N N . ALA A 1 310 ? -11.337 -0.784 46.216 1.00 89.81 310 ALA A N 1
ATOM 2370 C CA . ALA A 1 310 ? -10.323 -0.294 47.150 1.00 89.81 310 ALA A CA 1
ATOM 2371 C C . ALA A 1 310 ? -9.434 0.797 46.534 1.00 89.81 310 ALA A C 1
ATOM 2373 O O . ALA A 1 310 ? -8.729 1.510 47.248 1.00 89.81 310 ALA A O 1
ATOM 2374 N N . ARG A 1 311 ? -9.465 0.942 45.204 1.00 89.25 311 ARG A N 1
ATOM 2375 C CA . ARG A 1 311 ? -8.733 1.978 44.477 1.00 89.25 311 ARG A CA 1
ATOM 2376 C C . ARG A 1 311 ? -9.538 3.264 44.316 1.00 89.25 311 ARG A C 1
ATOM 2378 O O . ARG A 1 311 ? -8.986 4.212 43.773 1.00 89.25 311 ARG A O 1
ATOM 2385 N N . VAL A 1 312 ? -10.790 3.339 44.763 1.00 90.75 312 VAL A N 1
ATOM 2386 C CA . VAL A 1 312 ? -11.643 4.521 44.573 1.00 90.75 312 VAL A CA 1
ATOM 2387 C C . VAL A 1 312 ? -11.706 5.354 45.850 1.00 90.75 312 VAL A C 1
ATOM 2389 O O . VAL A 1 312 ? -12.284 4.929 46.842 1.00 90.75 312 VAL A O 1
ATOM 2392 N N . GLU A 1 313 ? -11.148 6.566 45.817 1.00 87.50 313 GLU A N 1
ATOM 2393 C CA . GLU A 1 313 ? -11.185 7.491 46.965 1.00 87.50 313 GLU A CA 1
ATOM 2394 C C . GLU A 1 313 ? -12.489 8.297 47.038 1.00 87.50 313 GLU A C 1
ATOM 2396 O O . GLU A 1 313 ? -12.965 8.649 48.116 1.00 87.50 313 GLU A O 1
ATOM 2401 N N . ARG A 1 314 ? -13.075 8.607 45.878 1.00 92.25 314 ARG A N 1
ATOM 2402 C CA . ARG A 1 314 ? -14.337 9.343 45.737 1.00 92.25 314 ARG A CA 1
ATOM 2403 C C . ARG A 1 314 ? -15.085 8.869 44.493 1.00 92.25 314 ARG A C 1
ATOM 2405 O O . ARG A 1 314 ? -14.452 8.316 43.598 1.00 92.25 314 ARG A O 1
ATOM 2412 N N . PRO A 1 315 ? -16.398 9.123 44.368 1.00 93.69 315 PRO A N 1
ATOM 2413 C CA . PRO A 1 315 ? -17.106 8.848 43.125 1.00 93.69 315 PRO A CA 1
ATOM 2414 C C . PRO A 1 315 ? -16.506 9.625 41.944 1.00 93.69 315 PRO A C 1
ATOM 2416 O O . PRO A 1 315 ? -16.283 10.832 42.057 1.00 93.69 315 PRO A O 1
ATOM 2419 N N . ILE A 1 316 ? -16.269 8.940 40.820 1.00 95.69 316 ILE A N 1
ATOM 2420 C CA . ILE A 1 316 ? -15.701 9.524 39.593 1.00 95.69 316 ILE A CA 1
ATOM 2421 C C . ILE A 1 316 ? -16.547 9.102 38.393 1.00 95.69 316 ILE A C 1
ATOM 2423 O O . ILE A 1 316 ? -16.964 7.947 38.277 1.00 95.69 316 ILE A O 1
ATOM 2427 N N . THR A 1 317 ? -16.793 10.044 37.484 1.00 97.06 317 THR A N 1
ATOM 2428 C CA . THR A 1 317 ? -17.495 9.816 36.220 1.00 97.06 317 THR A CA 1
ATOM 2429 C C . THR A 1 317 ? -16.603 10.159 35.029 1.00 97.06 317 THR A C 1
ATOM 2431 O O . THR A 1 317 ? -16.241 11.318 34.823 1.00 97.06 317 THR A O 1
ATOM 2434 N N . TRP A 1 318 ? -16.325 9.166 34.183 1.00 97.62 318 TRP A N 1
ATOM 2435 C CA . TRP A 1 318 ? -15.690 9.347 32.879 1.00 97.62 318 TRP A CA 1
ATOM 2436 C C . TRP A 1 318 ? -16.720 9.294 31.757 1.00 97.62 318 TRP A C 1
ATOM 2438 O O . TRP A 1 318 ? -17.564 8.399 31.706 1.00 97.62 318 TRP A O 1
ATOM 2448 N N . TYR A 1 319 ? -16.616 10.224 30.813 1.00 97.19 319 TYR A N 1
ATOM 2449 C CA . TYR A 1 319 ? -17.439 10.267 29.611 1.00 97.19 319 TYR A CA 1
ATOM 2450 C C . TYR A 1 319 ? -16.571 10.143 28.356 1.00 97.19 319 TYR A C 1
ATOM 2452 O O . TYR A 1 319 ? -15.771 11.025 28.044 1.00 97.19 319 TYR A O 1
ATOM 2460 N N . PHE A 1 320 ? -16.755 9.055 27.613 1.00 96.75 320 PHE A N 1
ATOM 2461 C CA . PHE A 1 320 ? -15.986 8.714 26.422 1.00 96.75 320 PHE A CA 1
ATOM 2462 C C . PHE A 1 320 ? -16.748 9.054 25.139 1.00 96.75 320 PHE A C 1
ATOM 2464 O O . PHE A 1 320 ? -17.920 8.713 24.972 1.00 96.75 320 PHE A O 1
ATOM 2471 N N . THR A 1 321 ? -16.060 9.690 24.188 1.00 93.44 321 THR A N 1
ATOM 2472 C CA . THR A 1 321 ? -16.568 9.973 22.838 1.00 93.44 321 THR A CA 1
ATOM 2473 C C . THR A 1 321 ? -15.651 9.359 21.782 1.00 93.44 321 THR A C 1
ATOM 2475 O O . THR A 1 321 ? -14.522 9.814 21.609 1.00 93.44 321 THR A O 1
ATOM 2478 N N . LEU A 1 322 ? -16.159 8.388 21.015 1.00 89.25 322 LEU A N 1
ATOM 2479 C CA . LEU A 1 322 ? -15.357 7.584 20.076 1.00 89.25 322 LEU A CA 1
ATOM 2480 C C . LEU A 1 322 ? -15.605 7.911 18.594 1.00 89.25 322 LEU A C 1
ATOM 2482 O O . LEU A 1 322 ? -15.527 7.056 17.713 1.00 89.25 322 LEU A O 1
ATOM 2486 N N . GLY A 1 323 ? -15.991 9.155 18.306 1.00 68.44 323 GLY A N 1
ATOM 2487 C CA . GLY A 1 323 ? -16.366 9.615 16.961 1.00 68.44 323 GLY A CA 1
ATOM 2488 C C . GLY A 1 323 ? -17.800 9.270 16.536 1.00 68.44 323 GLY A C 1
ATOM 2489 O O . GLY A 1 323 ? -18.362 10.000 15.728 1.00 68.44 323 GLY A O 1
ATOM 2490 N N . GLY A 1 324 ? -18.408 8.237 17.126 1.00 74.31 324 GLY A N 1
ATOM 2491 C CA . GLY A 1 324 ? -19.825 7.886 16.976 1.00 74.31 324 GLY A CA 1
ATOM 2492 C C . GLY A 1 324 ? -20.442 7.506 18.327 1.00 74.31 324 GLY A C 1
ATOM 2493 O O . GLY A 1 324 ? -21.109 8.352 18.933 1.00 74.31 324 GLY A O 1
ATOM 2494 N N . PRO A 1 325 ? -20.174 6.284 18.834 1.00 80.19 325 PRO A N 1
ATOM 2495 C CA . PRO A 1 325 ? -20.699 5.822 20.112 1.00 80.19 325 PRO A CA 1
ATOM 2496 C C . PRO A 1 325 ? -20.130 6.628 21.283 1.00 80.19 325 PRO A C 1
ATOM 2498 O O . PRO A 1 325 ? -19.006 7.149 21.250 1.00 80.19 325 PRO A O 1
ATOM 2501 N N . ARG A 1 326 ? -20.956 6.740 22.320 1.00 91.75 326 ARG A N 1
ATOM 2502 C CA . ARG A 1 326 ? -20.697 7.503 23.539 1.00 91.75 326 ARG A CA 1
ATOM 2503 C C . ARG A 1 326 ? -20.965 6.610 24.726 1.00 91.75 326 ARG A C 1
ATOM 2505 O O . ARG A 1 326 ? -21.956 5.886 24.717 1.00 91.75 326 ARG A O 1
ATOM 2512 N N . TRP A 1 327 ? -20.106 6.693 25.723 1.00 96.25 327 TRP A N 1
ATOM 2513 C CA . TRP A 1 327 ? -20.178 5.832 26.889 1.00 96.25 327 TRP A CA 1
ATOM 2514 C C . TRP A 1 327 ? -19.861 6.622 28.137 1.00 96.25 327 TRP A C 1
ATOM 2516 O O . TRP A 1 327 ? -19.035 7.534 28.118 1.00 96.25 327 TRP A O 1
ATOM 2526 N N . THR A 1 328 ? -20.511 6.248 29.223 1.00 96.94 328 THR A N 1
ATOM 2527 C CA . THR A 1 328 ? -20.274 6.802 30.543 1.00 96.94 328 THR A CA 1
ATOM 2528 C C . THR A 1 328 ? -19.893 5.664 31.472 1.00 96.94 328 THR A C 1
ATOM 2530 O O . THR A 1 328 ? -20.605 4.664 31.556 1.00 96.94 328 THR A O 1
ATOM 2533 N N . VAL A 1 329 ? -18.775 5.836 32.168 1.00 97.00 329 VAL A N 1
ATOM 2534 C CA . VAL A 1 329 ? -18.296 4.940 33.218 1.00 97.00 329 VAL A CA 1
ATOM 2535 C C . VAL A 1 329 ? -18.343 5.722 34.517 1.00 97.00 329 VAL A C 1
ATOM 2537 O O . VAL A 1 329 ? -17.715 6.774 34.624 1.00 97.00 329 VAL A O 1
ATOM 2540 N N . ARG A 1 330 ? -19.097 5.231 35.492 1.00 96.06 330 ARG A N 1
ATOM 2541 C CA . ARG A 1 330 ? -19.182 5.819 36.824 1.00 96.06 330 ARG A CA 1
ATOM 2542 C C . ARG A 1 330 ? -18.750 4.786 37.844 1.00 96.06 330 ARG A C 1
ATOM 2544 O O . ARG A 1 330 ? -19.217 3.654 37.808 1.00 96.06 330 ARG A O 1
ATOM 2551 N N . VAL A 1 331 ? -17.880 5.184 38.755 1.00 95.88 331 VAL A N 1
ATOM 2552 C CA . VAL A 1 331 ? -17.455 4.341 39.873 1.00 95.88 331 VAL A CA 1
ATOM 2553 C C . VAL A 1 331 ? -17.738 5.045 41.188 1.00 95.88 331 VAL A C 1
ATOM 2555 O O . VAL A 1 331 ? -17.728 6.275 41.261 1.00 95.88 331 VAL A O 1
ATOM 2558 N N . ASP A 1 332 ? -18.004 4.257 42.218 1.00 92.62 332 ASP A N 1
ATOM 2559 C CA . ASP A 1 332 ? -18.016 4.663 43.619 1.00 92.62 332 ASP A CA 1
ATOM 2560 C C . ASP A 1 332 ? -17.319 3.580 44.462 1.00 92.62 332 ASP A C 1
ATOM 2562 O O . ASP A 1 332 ? -16.838 2.590 43.923 1.00 92.62 332 ASP A O 1
ATOM 2566 N N . GLU A 1 333 ? -17.254 3.745 45.780 1.00 89.56 333 GLU A N 1
ATOM 2567 C CA . GLU A 1 333 ? -16.584 2.804 46.695 1.00 89.56 333 GLU A CA 1
ATOM 2568 C C . GLU A 1 333 ? -17.195 1.381 46.724 1.00 89.56 333 GLU A C 1
ATOM 2570 O O . GLU A 1 333 ? -16.690 0.505 47.425 1.00 89.56 333 GLU A O 1
ATOM 2575 N N . ARG A 1 334 ? -18.301 1.127 46.004 1.00 87.62 334 ARG A N 1
ATOM 2576 C CA . ARG A 1 334 ? -19.026 -0.158 46.009 1.00 87.62 334 ARG A CA 1
ATOM 2577 C C . ARG A 1 334 ? -19.278 -0.740 44.627 1.00 87.62 334 ARG A C 1
ATOM 2579 O O . ARG A 1 334 ? -19.377 -1.959 44.510 1.00 87.62 334 ARG A O 1
ATOM 2586 N N . ARG A 1 335 ? -19.448 0.087 43.596 1.00 92.56 335 ARG A N 1
ATOM 2587 C CA . ARG A 1 335 ? -19.873 -0.372 42.267 1.00 92.56 335 ARG A CA 1
ATOM 2588 C C . ARG A 1 335 ? -19.218 0.396 41.127 1.00 92.56 335 ARG A C 1
ATOM 2590 O O . ARG A 1 335 ? -18.918 1.583 41.227 1.00 92.56 335 ARG A O 1
ATOM 2597 N N . CYS A 1 336 ? -19.111 -0.298 39.999 1.00 95.44 336 CYS A N 1
ATOM 2598 C CA . CYS A 1 336 ? -18.852 0.276 38.689 1.00 95.44 336 CYS A CA 1
ATOM 2599 C C . CYS A 1 336 ? -20.116 0.160 37.833 1.00 95.44 336 CYS A C 1
ATOM 2601 O O . CYS A 1 336 ? -20.665 -0.926 37.655 1.00 95.44 336 CYS A O 1
ATOM 2603 N N . GLU A 1 337 ? -20.571 1.286 37.300 1.00 94.88 337 GLU A N 1
ATOM 2604 C CA . GLU A 1 337 ? -21.687 1.381 36.373 1.00 94.88 337 GLU A CA 1
ATOM 2605 C C . GLU A 1 337 ? -21.175 1.830 35.004 1.00 94.88 337 GLU A C 1
ATOM 2607 O O . GLU A 1 337 ? -20.489 2.847 34.875 1.00 94.88 337 GLU A O 1
ATOM 2612 N N . VAL A 1 338 ? -21.533 1.076 33.967 1.00 95.94 338 VAL A N 1
ATOM 2613 C CA . VAL A 1 338 ? -21.158 1.369 32.585 1.00 95.94 338 VAL A CA 1
ATOM 2614 C C . VAL A 1 338 ? -22.413 1.440 31.737 1.00 95.94 338 VAL A C 1
ATOM 2616 O O . VAL A 1 338 ? -23.219 0.511 31.728 1.00 95.94 338 VAL A O 1
ATOM 2619 N N . ARG A 1 339 ? -22.579 2.546 31.014 1.00 94.44 339 ARG A N 1
ATOM 2620 C CA . ARG A 1 339 ? -23.778 2.808 30.215 1.00 94.44 339 ARG A CA 1
ATOM 2621 C C . ARG A 1 339 ? -23.463 3.517 28.911 1.00 94.44 339 ARG A C 1
ATOM 2623 O O . ARG A 1 339 ? -22.559 4.349 28.836 1.00 94.44 339 ARG A O 1
ATOM 2630 N N . GLU A 1 340 ? -24.247 3.203 27.890 1.00 92.94 340 GLU A N 1
ATOM 2631 C CA . GLU A 1 340 ? -24.218 3.911 26.614 1.00 92.94 340 GLU A CA 1
ATOM 2632 C C . GLU A 1 340 ? -24.906 5.273 26.760 1.00 92.94 340 GLU A C 1
ATOM 2634 O O . GLU A 1 340 ? -25.949 5.400 27.398 1.00 92.94 340 GLU A O 1
ATOM 2639 N N . GLY A 1 341 ? -24.324 6.306 26.156 1.00 90.94 341 GLY A N 1
ATOM 2640 C CA . GLY A 1 341 ? -24.864 7.660 26.158 1.00 90.94 341 GLY A CA 1
ATOM 2641 C C . GLY A 1 341 ? -24.117 8.644 27.056 1.00 90.94 341 GLY A C 1
ATOM 2642 O O . GLY A 1 341 ? -22.971 8.436 27.463 1.00 90.94 341 GLY A O 1
ATOM 2643 N N . ARG A 1 342 ? -24.766 9.790 27.282 1.00 90.75 342 ARG A N 1
ATOM 2644 C CA . ARG A 1 342 ? -24.247 10.882 28.114 1.00 90.75 342 ARG A CA 1
ATOM 2645 C C . ARG A 1 342 ? -24.543 10.611 29.596 1.00 90.75 342 ARG A C 1
ATOM 2647 O O . ARG A 1 342 ? -25.545 9.962 29.884 1.00 90.75 342 ARG A O 1
ATOM 2654 N N . PRO A 1 343 ? -23.724 11.140 30.518 1.00 91.44 343 PRO A N 1
ATOM 2655 C CA . PRO A 1 343 ? -24.053 11.135 31.940 1.00 91.44 343 PRO A CA 1
ATOM 2656 C C . PRO A 1 343 ? -25.302 11.989 32.217 1.00 91.44 343 PRO A C 1
ATOM 2658 O O . PRO A 1 343 ? -25.541 12.973 31.517 1.00 91.44 343 PRO A O 1
ATOM 2661 N N . ASP A 1 344 ? -26.044 11.681 33.287 1.00 83.81 344 ASP A N 1
ATOM 2662 C CA . ASP A 1 344 ? -27.208 12.480 33.741 1.00 83.81 344 ASP A CA 1
ATOM 2663 C C . ASP A 1 344 ? -26.812 13.839 34.369 1.00 83.81 344 ASP A C 1
ATOM 2665 O O . ASP A 1 344 ? -27.632 14.520 34.977 1.00 83.81 344 ASP A O 1
ATOM 2669 N N . GLY A 1 345 ? -25.542 14.238 34.242 1.00 85.31 345 GLY A N 1
ATOM 2670 C CA . GLY A 1 345 ? -24.939 15.441 34.816 1.00 85.31 345 GLY A CA 1
ATOM 2671 C C . GLY A 1 345 ? -23.581 15.744 34.172 1.00 85.31 345 GLY A C 1
ATOM 2672 O O . GLY A 1 345 ? -23.308 15.310 33.054 1.00 85.31 345 GLY A O 1
ATOM 2673 N N . SER A 1 346 ? -22.704 16.481 34.855 1.00 85.25 346 SER A N 1
ATOM 2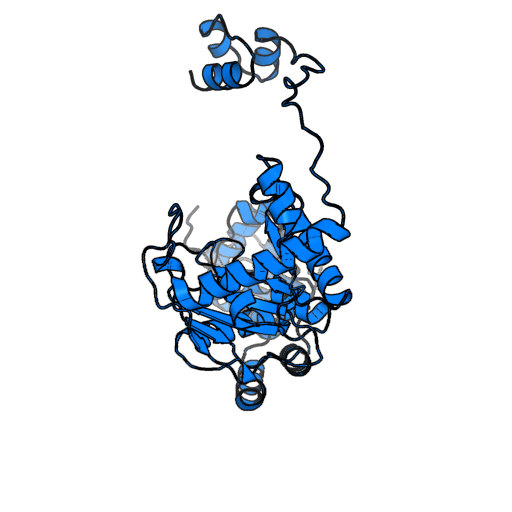674 C CA . SER A 1 346 ? -21.326 16.695 34.391 1.00 85.25 346 SER A CA 1
ATOM 2675 C C . SER A 1 346 ? -20.456 15.461 34.648 1.00 85.25 346 SER A C 1
ATOM 2677 O O . SER A 1 346 ? -20.521 14.877 35.727 1.00 85.25 346 SER A O 1
ATOM 2679 N N . ALA A 1 347 ? -19.621 15.087 33.678 1.00 92.56 347 ALA A N 1
ATOM 2680 C CA . ALA A 1 347 ? -18.542 14.127 33.910 1.00 92.56 347 ALA A CA 1
ATOM 2681 C C . ALA A 1 347 ? -17.345 14.828 34.562 1.00 92.56 347 ALA A C 1
ATOM 2683 O O . ALA A 1 347 ? -17.019 15.949 34.169 1.00 92.56 347 ALA A O 1
ATOM 2684 N N . ASP A 1 348 ? -16.673 14.153 35.495 1.00 95.75 348 ASP A N 1
ATOM 2685 C CA . ASP A 1 348 ? -15.403 14.615 36.064 1.00 95.75 348 ASP A CA 1
ATOM 2686 C C . ASP A 1 348 ? -14.301 14.638 34.995 1.00 95.75 348 ASP A C 1
ATOM 2688 O O . ASP A 1 348 ? -13.468 15.539 34.964 1.00 95.75 348 ASP A O 1
ATOM 2692 N N . CYS A 1 349 ? -14.319 13.663 34.079 1.00 96.38 349 CYS A N 1
ATOM 2693 C CA . CYS A 1 349 ? -13.343 13.559 33.002 1.00 96.38 349 CYS A CA 1
ATOM 2694 C C . CYS A 1 349 ? -14.006 13.210 31.664 1.00 96.38 349 CYS A C 1
ATOM 2696 O O . CYS A 1 349 ? -14.770 12.251 31.548 1.00 96.38 349 CYS A O 1
ATOM 2698 N N . VAL A 1 350 ? -13.709 13.995 30.627 1.00 95.88 350 VAL A N 1
ATOM 2699 C CA . VAL A 1 350 ? -14.177 13.774 29.257 1.00 95.88 350 VAL A CA 1
ATOM 2700 C C . VAL A 1 350 ? -13.018 13.295 28.404 1.00 95.88 350 VAL A C 1
ATOM 2702 O O . VAL A 1 350 ? -12.040 14.016 28.227 1.00 95.88 350 VAL A O 1
ATOM 2705 N N . VAL A 1 351 ? -13.165 12.115 27.808 1.00 95.69 351 VAL A N 1
ATOM 2706 C CA . VAL A 1 351 ? -12.135 11.470 26.995 1.00 95.69 351 VAL A CA 1
ATOM 2707 C C . VAL A 1 351 ? -12.629 11.328 25.559 1.00 95.69 351 VAL A C 1
ATOM 2709 O O . VAL A 1 351 ? -13.713 10.815 25.286 1.00 95.69 351 VAL A O 1
ATOM 2712 N N . LYS A 1 352 ? -11.821 11.777 24.604 1.00 94.50 352 LYS A N 1
ATOM 2713 C CA . LYS A 1 352 ? -12.055 11.616 23.171 1.00 94.50 352 LYS A CA 1
ATOM 2714 C C . LYS A 1 352 ? -10.883 10.862 22.558 1.00 94.50 352 LYS A C 1
ATOM 2716 O O . LYS A 1 352 ? -9.778 11.392 22.478 1.00 94.50 352 LYS A O 1
ATOM 2721 N N . CYS A 1 353 ? -11.145 9.650 22.094 1.00 91.06 353 CYS A N 1
ATOM 2722 C CA . CYS A 1 353 ? -10.172 8.770 21.450 1.00 91.06 353 CYS A CA 1
ATOM 2723 C C . CYS A 1 353 ? -10.837 8.002 20.299 1.00 91.06 353 CYS A C 1
ATOM 2725 O O . CYS A 1 353 ? -12.031 8.165 20.039 1.00 91.06 353 CYS A O 1
ATOM 2727 N N . SER A 1 354 ? -10.068 7.201 19.561 1.00 87.19 354 SER A N 1
ATOM 2728 C CA . SER A 1 354 ? -10.645 6.278 18.580 1.00 87.19 354 SER A CA 1
ATOM 2729 C C . SER A 1 354 ? -11.146 4.995 19.267 1.00 87.19 354 SER A C 1
ATOM 2731 O O . SER A 1 354 ? -10.624 4.643 20.328 1.00 87.19 354 SER A O 1
ATOM 2733 N N . PRO A 1 355 ? -12.126 4.274 18.686 1.00 87.25 355 PRO A N 1
ATOM 2734 C CA . PRO A 1 355 ? -12.570 2.982 19.215 1.00 87.25 355 PRO A CA 1
ATOM 2735 C C . PRO A 1 355 ? -11.423 1.984 19.412 1.00 87.25 355 PRO A C 1
ATOM 2737 O O . PRO A 1 355 ? -11.367 1.288 20.416 1.00 87.25 355 PRO A O 1
ATOM 2740 N N . GLU A 1 356 ? -10.470 1.963 18.479 1.00 83.75 356 GLU A N 1
ATOM 2741 C CA . GLU A 1 356 ? -9.321 1.055 18.516 1.00 83.75 356 GLU A CA 1
ATOM 2742 C C . GLU A 1 356 ? -8.395 1.391 19.683 1.00 83.75 356 GLU A C 1
ATOM 2744 O O . GLU A 1 356 ? -7.906 0.491 20.356 1.00 83.75 356 GLU A O 1
ATOM 2749 N N . LEU A 1 357 ? -8.184 2.685 19.950 1.00 85.75 357 LEU A N 1
ATOM 2750 C CA . LEU A 1 357 ? -7.371 3.116 21.080 1.00 85.75 357 LEU A CA 1
ATOM 2751 C C . LEU A 1 357 ? -8.035 2.742 22.408 1.00 85.75 357 LEU A C 1
ATOM 2753 O O . LEU A 1 357 ? -7.347 2.279 23.306 1.00 85.75 357 LEU A O 1
ATOM 2757 N N . LEU A 1 358 ? -9.360 2.873 22.525 1.00 92.44 358 LEU A N 1
ATOM 2758 C CA . LEU A 1 358 ? -10.065 2.399 23.717 1.00 92.44 358 LEU A CA 1
ATOM 2759 C C . LEU A 1 358 ? -9.915 0.882 23.898 1.00 92.44 358 LEU A C 1
ATOM 2761 O O . LEU A 1 358 ? -9.606 0.437 25.001 1.00 92.44 358 LEU A O 1
ATOM 2765 N N . VAL A 1 359 ? -10.145 0.096 22.842 1.00 89.38 359 VAL A N 1
ATOM 2766 C CA . VAL A 1 359 ? -10.008 -1.367 22.906 1.00 89.38 359 VAL A CA 1
ATOM 2767 C C . VAL A 1 359 ? -8.588 -1.744 23.330 1.00 89.38 359 VAL A C 1
ATOM 2769 O O . VAL A 1 359 ? -8.437 -2.553 24.237 1.00 89.38 359 VAL A O 1
ATOM 2772 N N . ALA A 1 360 ? -7.559 -1.092 22.782 1.00 85.81 360 ALA A N 1
ATOM 2773 C CA . ALA A 1 360 ? -6.178 -1.303 23.209 1.00 85.81 360 ALA A CA 1
ATOM 2774 C C . ALA A 1 360 ? -5.964 -0.946 24.693 1.00 85.81 360 ALA A C 1
ATOM 2776 O O . ALA A 1 360 ? -5.342 -1.705 25.433 1.00 85.81 360 ALA A O 1
ATOM 2777 N N . MET A 1 361 ? -6.512 0.175 25.171 1.00 90.19 361 MET A N 1
ATOM 2778 C CA . MET A 1 361 ? -6.374 0.579 26.578 1.00 90.19 361 MET A CA 1
ATOM 2779 C C . MET A 1 361 ? -7.021 -0.424 27.539 1.00 90.19 361 MET A C 1
ATOM 2781 O O . MET A 1 361 ? -6.454 -0.746 28.579 1.00 90.19 361 MET A O 1
ATOM 2785 N N . VAL A 1 362 ? -8.202 -0.939 27.194 1.00 90.75 362 VAL A N 1
ATOM 2786 C CA . VAL A 1 362 ? -8.978 -1.810 28.085 1.00 90.75 362 VAL A CA 1
ATOM 2787 C C . VAL A 1 362 ? -8.591 -3.281 27.935 1.00 90.75 362 VAL A C 1
ATOM 2789 O O . VAL A 1 362 ? -8.338 -3.965 28.925 1.00 90.75 362 VAL A O 1
ATOM 2792 N N . GLU A 1 363 ? -8.543 -3.803 26.713 1.00 87.25 363 GLU A N 1
ATOM 2793 C CA . GLU A 1 363 ? -8.291 -5.225 26.467 1.00 87.25 363 GLU A CA 1
ATOM 2794 C C . GLU A 1 363 ? -6.791 -5.547 26.478 1.00 87.25 363 GLU A C 1
ATOM 2796 O O . GLU A 1 363 ? -6.401 -6.550 27.076 1.00 87.25 363 GLU A O 1
ATOM 2801 N N . GLU A 1 364 ? -5.955 -4.674 25.905 1.00 84.31 364 GLU A N 1
ATOM 2802 C CA . GLU A 1 364 ? -4.504 -4.886 25.749 1.00 84.31 364 GLU A CA 1
ATOM 2803 C C . GLU A 1 364 ? -3.657 -4.169 26.814 1.00 84.31 364 GLU A C 1
ATOM 2805 O O . GLU A 1 364 ? -2.434 -4.293 26.799 1.00 84.31 364 GLU A O 1
ATOM 2810 N N . ARG A 1 365 ? -4.287 -3.447 27.757 1.00 85.06 365 ARG A N 1
ATOM 2811 C CA . ARG A 1 365 ? -3.604 -2.679 28.821 1.00 85.06 365 ARG A CA 1
ATOM 2812 C C . ARG A 1 365 ? -2.633 -1.624 28.276 1.00 85.06 365 ARG A C 1
ATOM 2814 O O . ARG A 1 365 ? -1.590 -1.340 28.863 1.00 85.06 365 ARG A O 1
ATOM 2821 N N . TYR A 1 366 ? -2.960 -1.060 27.116 1.00 83.56 366 TYR A N 1
ATOM 2822 C CA . TYR A 1 366 ? -2.158 -0.016 26.493 1.00 83.56 366 TYR A CA 1
ATOM 2823 C C . TYR A 1 366 ? -2.253 1.306 27.267 1.00 83.56 366 TYR A C 1
ATOM 2825 O O . TYR A 1 366 ? -3.348 1.779 27.573 1.00 83.56 366 TYR A O 1
ATOM 2833 N N . VAL A 1 367 ? -1.109 1.948 27.512 1.00 82.25 367 VAL A N 1
ATOM 2834 C CA . VAL A 1 367 ? -1.034 3.271 28.146 1.00 82.25 367 VAL A CA 1
ATOM 2835 C C . VAL A 1 367 ? -0.627 4.309 27.094 1.00 82.25 367 VAL A C 1
ATOM 2837 O O . VAL A 1 367 ? 0.456 4.176 26.524 1.00 82.25 367 VAL A O 1
ATOM 2840 N N . PRO A 1 368 ? -1.452 5.341 26.829 1.00 80.38 368 PRO A N 1
ATOM 2841 C CA . PRO A 1 368 ? -1.113 6.379 25.860 1.00 80.38 368 PRO A CA 1
ATOM 2842 C C . PRO A 1 368 ? 0.162 7.147 26.229 1.00 80.38 368 PRO A C 1
ATOM 2844 O O . PRO A 1 368 ? 0.330 7.585 27.370 1.00 80.38 368 PRO A O 1
ATOM 2847 N N . GLU A 1 369 ? 1.038 7.369 25.250 1.00 80.81 369 GLU A N 1
ATOM 2848 C CA . GLU A 1 369 ? 2.285 8.117 25.451 1.00 80.81 369 GLU A CA 1
ATOM 2849 C C . GLU A 1 369 ? 2.055 9.643 25.431 1.00 80.81 369 GLU A C 1
ATOM 2851 O O . GLU A 1 369 ? 1.156 10.123 24.733 1.00 80.81 369 GLU A O 1
ATOM 2856 N N . PRO A 1 370 ? 2.909 10.458 26.089 1.00 77.25 370 PRO A N 1
ATOM 2857 C CA . PRO A 1 370 ? 2.801 11.924 26.065 1.00 77.25 370 PRO A CA 1
ATOM 2858 C C . PRO A 1 370 ? 2.700 12.526 24.652 1.00 77.25 370 PRO A C 1
ATOM 2860 O O . PRO A 1 370 ? 1.944 13.473 24.418 1.00 77.25 370 PRO A O 1
ATOM 2863 N N . ALA A 1 371 ? 3.414 11.947 23.681 1.00 69.56 371 ALA A N 1
ATOM 2864 C CA . ALA A 1 371 ? 3.376 12.371 22.283 1.00 69.56 371 ALA A CA 1
ATOM 2865 C C . ALA A 1 371 ? 1.984 12.215 21.642 1.00 69.56 371 ALA A C 1
ATOM 2867 O O . ALA A 1 371 ? 1.595 13.012 20.782 1.00 69.56 371 ALA A O 1
ATOM 2868 N N . GLU A 1 372 ? 1.194 11.234 22.078 1.00 72.62 372 GLU A N 1
ATOM 2869 C CA . GLU A 1 372 ? -0.131 10.968 21.524 1.00 72.62 372 GLU A CA 1
ATOM 2870 C C . GLU A 1 372 ? -1.162 12.017 21.949 1.00 72.62 372 GLU A C 1
ATOM 2872 O O . GLU A 1 372 ? -2.012 12.395 21.133 1.00 72.62 372 GLU A O 1
ATOM 2877 N N . PHE A 1 373 ? -1.036 12.563 23.163 1.00 80.75 373 PHE A N 1
ATOM 2878 C CA . PHE A 1 373 ? -1.830 13.708 23.621 1.00 80.75 373 PHE A CA 1
ATOM 2879 C C . PHE A 1 373 ? -1.516 14.964 22.799 1.00 80.75 373 PHE A C 1
ATOM 2881 O O . PHE A 1 373 ? -2.434 15.647 22.341 1.00 80.75 373 PHE A O 1
ATOM 2888 N N . MET A 1 374 ? -0.230 15.227 22.529 1.00 70.19 374 MET A N 1
ATOM 2889 C CA . MET A 1 374 ? 0.196 16.363 21.697 1.00 70.19 374 MET A CA 1
ATOM 2890 C C . MET A 1 374 ? -0.292 16.239 20.248 1.00 70.19 374 MET A C 1
ATOM 2892 O O . MET A 1 374 ? -0.724 17.221 19.647 1.00 70.19 374 MET A O 1
ATOM 2896 N N . SER A 1 375 ? -0.280 15.023 19.694 1.00 68.81 375 SER A N 1
ATOM 2897 C CA . SER A 1 375 ? -0.782 14.751 18.339 1.00 68.81 375 SER A CA 1
ATOM 2898 C C . SER A 1 375 ? -2.313 14.839 18.219 1.00 68.81 375 SER A C 1
ATOM 2900 O O . SER A 1 375 ? -2.854 14.891 17.112 1.00 68.81 375 SER A O 1
ATOM 2902 N N . GLY A 1 376 ? -3.028 14.845 19.351 1.00 79.06 376 GLY A N 1
ATOM 2903 C CA . GLY A 1 376 ? -4.487 14.841 19.411 1.00 79.06 376 GLY A CA 1
ATOM 2904 C C . GLY A 1 376 ? -5.136 13.485 19.113 1.00 79.06 376 GLY A C 1
ATOM 2905 O O . GLY A 1 376 ? -6.348 13.454 18.880 1.00 79.06 376 GLY A O 1
ATOM 2906 N N . ARG A 1 377 ? -4.364 12.386 19.120 1.00 77.81 377 ARG A N 1
ATOM 2907 C CA . ARG A 1 377 ? -4.863 11.005 18.972 1.00 77.81 377 ARG A CA 1
ATOM 2908 C C . ARG A 1 377 ? -5.781 10.608 20.132 1.00 77.81 377 ARG A C 1
ATOM 2910 O O . ARG A 1 377 ? -6.785 9.926 19.923 1.00 77.81 377 ARG A O 1
ATOM 2917 N N . ILE A 1 378 ? -5.467 11.102 21.325 1.00 89.94 378 ILE A N 1
ATOM 2918 C CA . ILE A 1 378 ? -6.342 11.114 22.492 1.00 89.94 378 ILE A CA 1
ATOM 2919 C C . ILE A 1 378 ? -6.415 12.540 23.034 1.00 89.94 378 ILE A C 1
ATOM 2921 O O . ILE A 1 378 ? -5.425 13.268 23.057 1.00 89.94 378 ILE A O 1
ATOM 2925 N N . LYS A 1 379 ? -7.609 12.960 23.440 1.00 90.62 379 LYS A N 1
ATOM 2926 C CA . LYS A 1 379 ? -7.835 14.215 24.155 1.00 90.62 379 LYS A CA 1
ATOM 2927 C C . LYS A 1 379 ? -8.586 13.899 25.431 1.00 90.62 379 LYS A C 1
ATOM 2929 O O . LYS A 1 379 ? -9.578 13.179 25.383 1.00 90.62 379 LYS A O 1
ATOM 2934 N N . THR A 1 380 ? -8.135 14.451 26.542 1.00 94.00 380 THR A N 1
ATOM 2935 C CA . THR A 1 380 ? -8.819 14.346 27.829 1.00 94.00 380 THR A CA 1
ATOM 2936 C C . THR A 1 380 ? -8.966 15.736 28.433 1.00 94.00 380 THR A C 1
ATOM 2938 O O . THR A 1 380 ? -8.111 16.591 28.199 1.00 94.00 380 THR A O 1
ATOM 2941 N N . SER A 1 381 ? -10.053 15.981 29.164 1.00 93.38 381 SER A N 1
ATOM 2942 C CA . SER A 1 381 ? -10.194 17.201 29.967 1.00 93.38 381 SER A CA 1
ATOM 2943 C C . SER A 1 381 ? -9.303 17.182 31.210 1.00 93.38 381 SER A C 1
ATOM 2945 O O . SER A 1 381 ? -8.974 18.246 31.719 1.00 93.38 381 SER A O 1
ATOM 2947 N N . ASP A 1 382 ? -8.918 15.992 31.679 1.00 91.56 382 ASP A N 1
ATOM 2948 C CA . ASP A 1 382 ? -8.123 15.789 32.889 1.00 91.56 382 ASP A CA 1
ATOM 2949 C C . ASP A 1 382 ? -7.230 14.541 32.721 1.00 91.56 382 ASP A C 1
ATOM 2951 O O . ASP A 1 382 ? -7.717 13.415 32.568 1.00 91.56 382 ASP A O 1
ATOM 2955 N N . ILE A 1 383 ? -5.910 14.749 32.643 1.00 89.81 383 ILE A N 1
ATOM 2956 C CA . ILE A 1 383 ? -4.917 13.673 32.466 1.00 89.81 383 ILE A CA 1
ATOM 2957 C C . ILE A 1 383 ? -4.758 12.835 33.745 1.00 89.81 383 ILE A C 1
ATOM 2959 O O . ILE A 1 383 ? -4.755 11.612 33.617 1.00 89.81 383 ILE A O 1
ATOM 2963 N N . PRO A 1 384 ? -4.656 13.417 34.957 1.00 90.94 384 PRO A N 1
ATOM 2964 C CA . PRO A 1 384 ? -4.668 12.644 36.200 1.00 90.94 384 PRO A CA 1
ATOM 2965 C C . PRO A 1 384 ? -5.860 11.688 36.329 1.00 90.94 384 PRO A C 1
ATOM 2967 O O . PRO A 1 384 ? -5.655 10.503 36.582 1.00 90.94 384 PRO A O 1
ATOM 2970 N N . LEU A 1 385 ? -7.086 12.146 36.051 1.00 92.25 385 LEU A N 1
ATOM 2971 C CA . LEU A 1 385 ? -8.272 11.278 36.041 1.00 92.25 385 LEU A CA 1
ATOM 2972 C C . LEU A 1 385 ? -8.216 10.239 34.905 1.00 92.25 385 LEU A C 1
ATOM 2974 O O . LEU A 1 385 ? -8.734 9.132 35.043 1.00 92.25 385 LEU A O 1
ATOM 2978 N N . LEU A 1 386 ? -7.555 10.590 33.797 1.00 92.19 386 LEU A N 1
ATOM 2979 C CA . LEU A 1 386 ? -6.999 9.698 32.770 1.00 92.19 386 LEU A CA 1
ATOM 2980 C C . LEU A 1 386 ? -6.311 8.450 33.355 1.00 92.19 386 LEU A C 1
ATOM 2982 O O . LEU A 1 386 ? -6.680 7.294 33.137 1.00 92.19 386 LEU A O 1
ATOM 2986 N N . VAL A 1 387 ? -5.243 8.726 34.092 1.00 89.75 387 VAL A N 1
ATOM 2987 C CA . VAL A 1 387 ? -4.375 7.718 34.704 1.00 89.75 387 VAL A CA 1
ATOM 2988 C C . VAL A 1 387 ? -5.130 6.949 35.785 1.00 89.75 387 VAL A C 1
ATOM 2990 O O . VAL A 1 387 ? -5.025 5.725 35.866 1.00 89.75 387 VAL A O 1
ATOM 2993 N N . GLU A 1 388 ? -5.959 7.643 36.562 1.00 90.81 388 GLU A N 1
ATOM 2994 C CA . GLU A 1 388 ? -6.782 7.033 37.597 1.00 90.81 388 GLU A CA 1
ATOM 2995 C C . GLU A 1 388 ? -7.774 6.007 37.039 1.00 90.81 388 GLU A C 1
ATOM 2997 O O . GLU A 1 388 ? -7.915 4.938 37.628 1.00 90.81 388 GLU A O 1
ATOM 3002 N N . PHE A 1 389 ? -8.373 6.252 35.867 1.00 93.25 389 PHE A N 1
ATOM 3003 C CA . PHE A 1 389 ? -9.179 5.246 35.164 1.00 93.25 389 PHE A CA 1
ATOM 3004 C C . PHE A 1 389 ? -8.391 3.944 34.967 1.00 93.25 389 PHE A C 1
ATOM 3006 O O . PHE A 1 389 ? -8.860 2.860 35.309 1.00 93.25 389 PHE A O 1
ATOM 3013 N N . SER A 1 390 ? -7.153 4.046 34.477 1.00 91.00 390 SER A N 1
ATOM 3014 C CA . SER A 1 390 ? -6.307 2.870 34.239 1.00 91.00 390 SER A CA 1
ATOM 3015 C C . SER A 1 390 ? -5.971 2.143 35.545 1.00 91.00 390 SER A C 1
ATOM 3017 O O . SER A 1 390 ? -5.994 0.914 35.597 1.00 91.00 390 SER A O 1
ATOM 3019 N N . ARG A 1 391 ? -5.736 2.893 36.627 1.00 89.75 391 ARG A N 1
ATOM 3020 C CA . ARG A 1 391 ? -5.467 2.349 37.965 1.00 89.75 391 ARG A CA 1
ATOM 3021 C C . ARG A 1 391 ? -6.676 1.608 38.541 1.00 89.75 391 ARG A C 1
ATOM 3023 O O . ARG A 1 391 ? -6.512 0.481 39.010 1.00 89.75 391 ARG A O 1
ATOM 3030 N N . VAL A 1 392 ? -7.862 2.218 38.497 1.00 91.81 392 VAL A N 1
ATOM 3031 C CA . VAL A 1 392 ? -9.119 1.692 39.064 1.00 91.81 392 VAL A CA 1
ATOM 3032 C C . VAL A 1 392 ? -9.545 0.374 38.410 1.00 91.81 392 VAL A C 1
ATOM 3034 O O . VAL A 1 392 ? -10.086 -0.497 39.086 1.00 91.81 392 VAL A O 1
ATOM 3037 N N . PHE A 1 393 ? -9.250 0.201 37.121 1.00 92.56 393 PHE A N 1
ATOM 3038 C CA . PHE A 1 393 ? -9.586 -1.006 36.357 1.00 92.56 393 PHE A CA 1
ATOM 3039 C C . PHE A 1 393 ? -8.393 -1.950 36.124 1.00 92.56 393 PHE A C 1
ATOM 3041 O O . PHE A 1 393 ? -8.463 -2.835 35.269 1.00 92.56 393 PHE A O 1
ATOM 3048 N N . ALA A 1 394 ? -7.277 -1.745 36.837 1.00 86.06 394 ALA A N 1
ATOM 3049 C CA . ALA A 1 394 ? -6.046 -2.535 36.707 1.00 86.06 394 ALA A CA 1
ATOM 3050 C C . ALA A 1 394 ? -5.561 -2.702 35.245 1.00 86.06 394 ALA A C 1
ATOM 3052 O O . ALA A 1 394 ? -5.127 -3.776 34.821 1.00 86.06 394 ALA A O 1
ATOM 3053 N N . LEU A 1 395 ? -5.651 -1.623 34.464 1.00 83.88 395 LEU A N 1
ATOM 3054 C CA . LEU A 1 395 ? -5.294 -1.567 33.043 1.00 83.88 395 LEU A CA 1
ATOM 3055 C C . LEU A 1 395 ? -3.841 -1.137 32.805 1.00 83.88 395 LEU A C 1
ATOM 3057 O O . LEU A 1 395 ? -3.419 -1.025 31.662 1.00 83.88 395 LEU A O 1
ATOM 3061 N N . SER A 1 396 ? -3.074 -0.897 33.866 1.00 69.38 396 SER A N 1
ATOM 3062 C CA . SER A 1 396 ? -1.651 -0.568 33.800 1.00 69.38 396 SER A CA 1
ATOM 3063 C C . SER A 1 396 ? -0.953 -0.966 35.098 1.00 69.38 396 SER A C 1
ATOM 3065 O O . SER A 1 396 ? -1.490 -0.702 36.174 1.00 69.38 396 SER A O 1
ATOM 3067 N N . ASP A 1 397 ? 0.262 -1.509 35.006 1.00 55.19 397 ASP A N 1
ATOM 3068 C CA . ASP A 1 397 ? 1.104 -1.844 36.172 1.00 55.19 397 ASP A CA 1
ATOM 3069 C C . ASP A 1 397 ? 1.892 -0.631 36.711 1.00 55.19 397 ASP A C 1
ATOM 3071 O O . ASP A 1 397 ? 2.748 -0.762 37.587 1.00 55.19 397 ASP A O 1
ATOM 3075 N N . VAL A 1 398 ? 1.619 0.568 36.185 1.00 47.16 398 VAL A N 1
ATOM 3076 C CA . VAL A 1 398 ? 2.284 1.803 36.605 1.00 47.16 398 VAL A CA 1
ATOM 3077 C C . VAL A 1 398 ? 1.796 2.172 38.005 1.00 47.16 398 VAL A C 1
ATOM 3079 O O . VAL A 1 398 ? 0.698 2.697 38.190 1.00 47.16 398 VAL A O 1
ATOM 3082 N N . SER A 1 399 ? 2.631 1.865 38.994 1.00 36.78 399 SER A N 1
ATOM 3083 C CA . SER A 1 399 ? 2.566 2.474 40.320 1.00 36.78 399 SER A CA 1
ATOM 3084 C C . SER A 1 399 ? 3.106 3.899 40.176 1.00 36.78 399 SER A C 1
ATOM 3086 O O . SER A 1 399 ? 4.198 4.062 39.631 1.00 36.78 399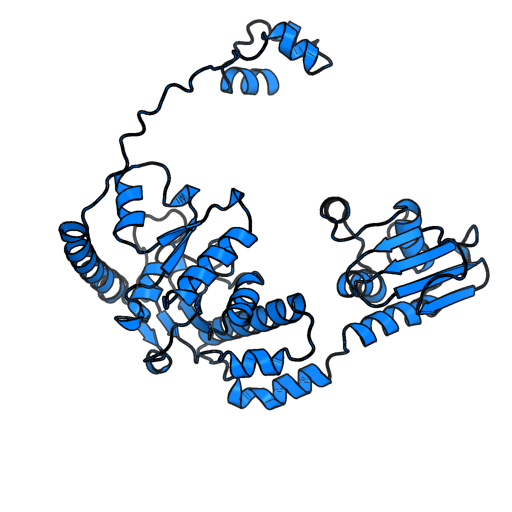 SER A O 1
ATOM 3088 N N . LEU A 1 400 ? 2.308 4.902 40.560 1.00 37.19 400 LEU A N 1
ATOM 3089 C CA . LEU A 1 400 ? 2.708 6.316 40.547 1.00 37.19 400 LEU A CA 1
ATOM 3090 C C . LEU A 1 400 ? 3.950 6.571 41.405 1.00 37.19 400 LEU A C 1
ATOM 3092 O O . LEU A 1 400 ? 4.041 5.954 42.492 1.00 37.19 400 LEU A O 1
#

Radius of gyration: 27.99 Å; chains: 1; bounding box: 61×59×77 Å

Sequence (400 aa):
MELGSSLDGVGFGVHDLGALQRCRTAADVVALVGAPPAGGEAQGRQDEPPIELPEVVAAPLRDAMAVVQRHFNGELLGTRVLGRAFIPRNRNVIVVANHTSHLDMGLVKYALGDYGEGMVSLGAQDYFFEGNRWKVAYFEHLTHVRPLDRTRGFRQSLRQAAAAVEEGNVVLIFPEGTRQTTGRLGEFKPLVGKLALDTGTDILPVHIDGAYEAMPKGAVVPKRRGITVRIGPPLEIRHLRRLTAGLRPADAARRVTALARTAVERLSRGAVLDLEREQPTIEALADRAPRVEDATARAFRSLPDRFDPARVERPITWYFTLGGPRWTVRVDERRCEVREGRPDGSADCVVKCSPELLVAMVEERYVPEPAEFMSGRIKTSDIPLLVEFSRVFALSDVSL

Foldseek 3Di:
DVVQVVCVVVPQHDPDPPQVVVDPDPVSVCVRSPPDPPDPPPPDPPPPDQDDDPCVRLVVVLVVVLVVLLCCLCPVQVEAAADLVQQDDPAAAAEEEAAAAPCVLSNVCNNNDPLCVLEEEADECVPQQDDDSVSNCCCVRRPNYDYDDVPVDDVVVLVVQLVCVVVRHHYYDNQQPDHDQPQDGHDGHLSRQLSCQVNVHWYKYKYKPCNCQQANPPRPGGPHHDIYMYIAHIRHSVLLCVLCPPPDSSVSSVVSRVLSSVQRVLVVVVHGDDSVVCVVVSVVVVVVPQDLVNLLVVLQVCQFVLFDLVLAPAWAWEWEDAPPWIKIWIDGSPGIDIDTDDDPDDGPKYKYAHSVVSSCCRVVLDDDDPVCCVVVNMDMPDVVVVVSSCVRRVSHPDDD

Secondary structure (DSSP, 8-state):
-HHHHHHHTTT-----HHHHTT--SHHHHHHHH-SPPTT--------PPP----HHHHHHHHHHHHHHHHHIIIIITT-EEE-GGGS-SSS-EEEEE---STTHHHHHHHHHGGGGTT-EEEEEHHHHSSS-HHHHHHHHHHS-EEEE-SSS-HHHHHHHHHHHHHTT--EEE-TTSS--SSSS--PPPTHHHHHHHHHT-EEEEEEEESHHHHS-TT-SS------EEEEPPPB-HHHHHHHTTTS-HHHHHHHHHHHHHHHHHHHHTT----HHHHHHHHHHHHHHSPPHHHHHHHHHHTHHHH--GGG-SS-EEEEEE-SS-EEEEEE-SS-EEEEES--SS--SEEEE--HHHHHHHHHS-----HHHHHHTSSEES-HHHHHHHHHHTT------